Protein 1TK7 (pdb70)

InterPro domains:
  IPR000008 C2 domain [PF00168] (50-138)
  IPR000008 C2 domain [PS50004] (30-146)
  IPR000008 C2 domain [SM00239] (50-144)
  IPR000569 HECT domain [PF00632] (645-946)
  IPR000569 HECT domain [PS50237] (615-949)
  IPR000569 HECT domain [SM00119] (613-949)
  IPR000569 HECT domain [cd00078] (594-946)
  IPR001202 WW domain [PF00397] (365-394)
  IPR001202 WW domain [PF00397] (397-426)
  IPR001202 WW domain [PF00397] (479-508)
  IPR001202 WW domain [PF00397] (523-552)
  IPR001202 WW domain [PS01159] (401-426)
  IPR001202 WW domain [PS01159] (483-508)
  IPR001202 WW domain [PS01159] (527-552)
  IPR001202 WW domain [PS50020] (363-396)
  IPR001202 WW domain [PS50020] (395-428)
  IPR001202 WW domain [PS50020] (477-510)
  IPR001202 WW domain [PS50020] (521-554)
  IPR001202 WW domain [SM00456] (364-396)
  IPR001202 WW domain [SM00456] (397-428)

Sequence (88 aa):
GSPEFHMDALGPLPDGWEKKIQSDNRVYFVNHKNRTTQWEDPRTQGQEVSLINEGPLPPGWEIRYTAAGERFFVDHNTRRTTFEDPRPGSPEFHMDALGPLPDGWEKKIQSDNRVYFVNHKNRTTQWEDPRTQGQEVSLINEGPLPPGWEIRYTAAGERFFVDHNTRRTTFEDPRPGSPEFHMDALGPLPDGWEKKIQSDNRVYFVNHKNRTTQWEDPRTQGQEVSLINEGPLPPGWEIRYTAAGERFFVDHNTRRTTFEDPRPGSPEFHMDALGPLPDGWEKKIQSDNRVYFVNHKNRTTQWEDPRTQGQEVSLINEGPLPPGWEIRYTAAGERFFVDHNTRRTTFEDPRPGSPEFHMDALGPLPDGWEKKIQSDNRVYFVNHKNRTTQWEDPRTQGQEVSLINEGPLPPGWEIRYTAAGERFFVDHNTRRTTFEDPRPGSPEFHMDALGPLPDGWEKKIQSDNRVYFVNHKNRTTQWEDPRTQGQEVSLINEGPLPPGWEIRYTAAGERFFVDHNTRRTTFEDPRPGSPEFHMDALGPLPDGWEKKIQSDNRVYFVNHKNRTTQWEDPRTQGQEVSLINEGPLPPGWEIRYTAAGERFFVDHNTRRTTFEDPRP

Foldseek 3Di:
DDPPPDVVVCFLALPAWHWPADPVQKTWIFGVPVTDIGIHFLCPDRPQPQQVVVRNDGSQWGFDADPVGQGWTAHDPVGDIGSDDRND

CATH classification: 2.20.70.10 (+1 more: 2.20.70.10)

Radius of gyration: 13.7 Å; Cα contacts (8 Å, |Δi|>4): 142; chains: 1; bounding box: 46×33×27 Å

Secondary structure (DSSP, 8-state):
---SS-SSTTSSSSSS--EEEETTTEEEEEETTTTEEEEES---TTT--HHHHS-SS-SS-EEEEETTTEEEEEETTTTEEESSSS--

Solvent-accessible surface area: 6932 Å² total; per-residue (Å²): 131,96,90,170,148,129,143,100,50,138,28,64,94,87,101,3,68,80,86,132,112,64,132,81,52,78,7,96,9,68,16,116,129,118,208,43,85,18,154,18,16,10,14,32,116,72,130,70,86,72,54,56,114,149,6,58,94,43,13,1,25,27,81,72,154,48,120,107,33,78,141,49,20,22,0,52,95,84,169,102,74,30,130,98,91,46,76,163

GO terms:
  GO:0061630 ubiquitin protein ligase activity (F, IDA)
  GO:0005737 cytoplasm (C, IDA)
  GO:0005938 cell cortex (C, IDA)
  GO:0019915 lipid storage (P, IDA)
  GO:0035331 negative regulation of hippo signaling (P, IGI)
  GO:0045463 R8 cell development (P, IGI)
  GO:0045746 negative regulation of Notch signaling pathway (P, IGI)
  GO:0045879 negative regulation of smoothened signaling pathway (P, IGI)
  GO:0016348 imaginal disc-derived leg joint morphogenesis (P, IGI)
  GO:0006622 protein targeting to lysosome (P, IGI)
  GO:0008586 imaginal disc-derived wing vein morphogenesis (P, IGI)
  GO:0008587 imaginal disc-derived wing margin morphogenesis (P, IGI)
  GO:0045746 negative regulation of Notch signaling pathway (P, IMP)
  GO:0045807 positive regulation of endocytosis (P, IMP)
  GO:0031623 receptor internalization (P, IMP)
  GO:0032880 regulation of protein localization (P, IMP)
  GO:0008586 imaginal disc-derived wing vein morphogenesis (P, IMP)
  GO:0005112 Notch binding (F, IPI)
  GO:0005515 protein binding (F, IPI)
  GO:0035209 pupal development (P, IMP)

Structure (mmCIF, N/CA/C/O backbone):
data_1TK7
#
_entry.id   1TK7
#
loop_
_atom_site.group_PDB
_atom_site.id
_atom_site.type_symbol
_atom_site.label_atom_id
_atom_site.label_alt_id
_atom_site.label_comp_id
_atom_site.label_asym_id
_atom_site.label_entity_id
_atom_site.label_seq_id
_atom_site.pdbx_PDB_ins_code
_atom_site.Cartn_x
_atom_site.Cartn_y
_atom_site.Cartn_z
_atom_site.occupancy
_atom_site.B_iso_or_equiv
_atom_site.auth_seq_id
_atom_site.auth_comp_id
_atom_site.auth_asym_id
_atom_site.auth_atom_id
_atom_site.pdbx_PDB_model_num
ATOM 1 N N . GLY A 1 1 ? -31.511 1.436 2.687 1.00 10.36 1 GLY A N 1
ATOM 2 C CA . GLY A 1 1 ? -31.174 2.427 1.634 1.00 10.03 1 GLY A CA 1
ATOM 3 C C . GLY A 1 1 ? -29.728 2.872 1.703 1.00 9.39 1 GLY A C 1
ATOM 4 O O . GLY A 1 1 ? -29.442 4.065 1.809 1.00 8.81 1 GLY A O 1
ATOM 10 N N . SER A 1 2 ? -28.812 1.917 1.649 1.00 9.69 2 SER A N 1
ATOM 11 C CA . SER A 1 2 ? -27.390 2.218 1.700 1.00 9.38 2 SER A CA 1
ATOM 12 C C . SER A 1 2 ? -26.915 2.856 0.398 1.00 8.44 2 SER A C 1
ATOM 13 O O . SER A 1 2 ? -27.239 2.382 -0.694 1.00 8.11 2 SER A O 1
ATOM 21 N N . PRO A 1 3 ? -26.163 3.959 0.493 1.00 8.25 3 PRO A N 1
ATOM 22 C CA . PRO A 1 3 ? -25.626 4.651 -0.678 1.00 7.62 3 PRO A CA 1
ATOM 23 C C . PRO A 1 3 ? -24.583 3.806 -1.400 1.00 7.59 3 PRO A C 1
ATOM 24 O O . PRO A 1 3 ? -23.803 3.092 -0.766 1.00 8.07 3 PRO A O 1
ATOM 35 N N . GLU A 1 4 ? -24.549 3.907 -2.722 1.00 7.31 4 GLU A N 1
ATOM 36 C CA . GLU A 1 4 ? -23.579 3.167 -3.528 1.00 7.54 4 GLU A CA 1
ATOM 37 C C . GLU A 1 4 ? -22.221 3.870 -3.527 1.00 6.99 4 GLU A C 1
ATOM 38 O O . GLU A 1 4 ? -21.557 3.977 -4.560 1.00 7.33 4 GLU A O 1
ATOM 50 N N . PHE A 1 5 ? -21.838 4.371 -2.362 1.00 6.44 5 PHE A N 1
ATOM 51 C CA . PHE A 1 5 ? -20.611 5.126 -2.201 1.00 6.21 5 PHE A CA 1
ATOM 52 C C . PHE A 1 5 ? -20.245 5.130 -0.724 1.00 5.97 5 PHE A C 1
ATOM 53 O O . PHE A 1 5 ? -21.099 4.846 0.117 1.00 6.56 5 PHE A O 1
ATOM 70 N N . HIS A 1 6 ? -18.982 5.410 -0.418 1.00 5.38 6 HIS A N 1
ATOM 71 C CA . HIS A 1 6 ? -18.487 5.409 0.962 1.00 5.43 6 HIS A CA 1
ATOM 72 C C . HIS A 1 6 ? -18.567 4.009 1.572 1.00 5.20 6 HIS A C 1
ATOM 73 O O . HIS A 1 6 ? -18.768 3.859 2.778 1.00 5.52 6 HIS A O 1
ATOM 88 N N . MET A 1 7 ? -18.405 2.983 0.745 1.00 5.08 7 MET A N 1
ATOM 89 C CA . MET A 1 7 ? -18.453 1.606 1.227 1.00 5.29 7 MET A CA 1
ATOM 90 C C . MET A 1 7 ? -17.235 1.306 2.088 1.00 5.70 7 MET A C 1
ATOM 91 O O . MET A 1 7 ? -17.359 0.880 3.234 1.00 6.20 7 MET A O 1
ATOM 105 N N . ASP A 1 8 ? -16.068 1.634 1.558 1.00 5.75 8 ASP A N 1
ATOM 106 C CA . ASP A 1 8 ? -14.816 1.474 2.278 1.00 6.31 8 ASP A CA 1
ATOM 107 C C . ASP A 1 8 ? -14.029 2.770 2.170 1.00 6.24 8 ASP A C 1
ATOM 108 O O . ASP A 1 8 ? -12.872 2.785 1.757 1.00 6.15 8 ASP A O 1
ATOM 117 N N . ALA A 1 9 ? -14.692 3.863 2.516 1.00 6.61 9 ALA A N 1
ATOM 118 C CA . ALA A 1 9 ? -14.106 5.192 2.409 1.00 6.95 9 ALA A CA 1
ATOM 119 C C . ALA A 1 9 ? -13.161 5.490 3.573 1.00 6.64 9 ALA A C 1
ATOM 120 O O . ALA A 1 9 ? -12.915 6.652 3.904 1.00 6.67 9 ALA A O 1
ATOM 127 N N . LEU A 1 10 ? -12.558 4.446 4.121 1.00 6.61 10 LEU A N 1
ATOM 128 C CA . LEU A 1 10 ? -11.555 4.610 5.159 1.00 6.58 10 LEU A CA 1
ATOM 129 C C . LEU A 1 10 ? -10.182 4.735 4.520 1.00 5.67 10 LEU A C 1
ATOM 130 O O . LEU A 1 10 ? -9.338 5.509 4.973 1.00 5.62 10 LEU A O 1
ATOM 146 N N . GLY A 1 11 ? -9.978 3.959 3.462 1.00 5.24 11 GLY A N 1
ATOM 147 C CA . GLY A 1 11 ? -8.714 3.967 2.747 1.00 4.77 11 GLY A CA 1
ATOM 148 C C . GLY A 1 11 ? -8.450 5.273 2.017 1.00 3.85 11 GLY A C 1
ATOM 149 O O . GLY A 1 11 ? -7.421 5.904 2.244 1.00 3.86 11 GLY A O 1
ATOM 153 N N . PRO A 1 12 ? -9.328 5.686 1.087 1.00 3.39 12 PRO A N 1
ATOM 154 C CA . PRO A 1 12 ? -9.125 6.918 0.323 1.00 2.84 12 PRO A CA 1
ATOM 155 C C . PRO A 1 12 ? -9.250 8.170 1.188 1.00 2.69 12 PRO A C 1
ATOM 156 O O . PRO A 1 12 ? -10.318 8.455 1.736 1.00 3.02 12 PRO A O 1
ATOM 167 N N . LEU A 1 13 ? -8.151 8.915 1.284 1.00 2.77 13 LEU A N 1
ATOM 168 C CA . LEU A 1 13 ? -8.112 10.168 2.042 1.00 3.25 13 LEU A CA 1
ATOM 169 C C . LEU A 1 13 ? -8.426 9.961 3.526 1.00 3.14 13 LEU A C 1
ATOM 170 O O . LEU A 1 13 ? -9.434 10.460 4.030 1.00 3.39 13 LEU A O 1
ATOM 186 N N . PRO A 1 14 ? -7.569 9.219 4.252 1.00 2.96 14 PRO A N 1
ATOM 187 C CA . PRO A 1 14 ? -7.747 8.974 5.684 1.00 3.12 14 PRO A CA 1
ATOM 188 C C . PRO A 1 14 ? -7.423 10.211 6.518 1.00 3.16 14 PRO A C 1
ATOM 189 O O . PRO A 1 14 ? -8.082 10.492 7.521 1.00 3.95 14 PRO A O 1
ATOM 200 N N . ASP A 1 15 ? -6.381 10.926 6.110 1.00 2.58 15 ASP A N 1
ATOM 201 C CA . ASP A 1 15 ? -5.931 12.112 6.835 1.00 2.76 15 ASP A CA 1
ATOM 202 C C . ASP A 1 15 ? -5.143 13.052 5.930 1.00 2.80 15 ASP A C 1
ATOM 203 O O . ASP A 1 15 ? -5.321 14.270 5.984 1.00 3.20 15 ASP A O 1
ATOM 212 N N . GLY A 1 16 ? -4.292 12.495 5.078 1.00 2.64 16 GLY A N 1
ATOM 213 C CA . GLY A 1 16 ? -3.535 13.309 4.152 1.00 2.83 16 GLY A CA 1
ATOM 214 C C . GLY A 1 16 ? -3.393 12.611 2.822 1.00 2.74 16 GLY A C 1
ATOM 215 O O . GLY A 1 16 ? -3.416 13.251 1.772 1.00 2.98 16 GLY A O 1
ATOM 219 N N . TRP A 1 17 ? -3.108 11.317 2.889 1.00 2.43 17 TRP A N 1
ATOM 220 C CA . TRP A 1 17 ? -2.856 10.534 1.687 1.00 2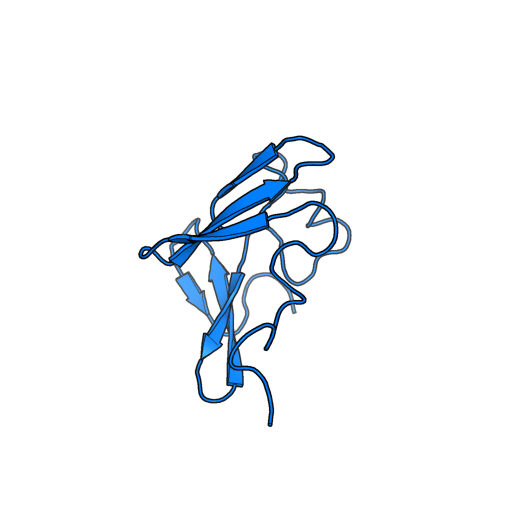.32 17 TRP A CA 1
ATOM 221 C C . TRP A 1 17 ? -4.111 10.410 0.840 1.00 2.41 17 TRP A C 1
ATOM 222 O O . TRP A 1 17 ? -5.220 10.287 1.352 1.00 2.63 17 TRP A O 1
ATOM 243 N N . GLU A 1 18 ? -3.892 10.335 -0.452 1.00 2.32 18 GLU A N 1
ATOM 244 C CA . GLU A 1 18 ? -4.951 10.093 -1.416 1.00 2.54 18 GLU A CA 1
ATOM 245 C C . GLU A 1 18 ? -4.502 9.003 -2.375 1.00 2.34 18 GLU A C 1
ATOM 246 O O . GLU A 1 18 ? -3.458 9.128 -3.010 1.00 2.07 18 GLU A O 1
ATOM 258 N N . LYS A 1 19 ? -5.239 7.907 -2.412 1.00 2.59 19 LYS A N 1
ATOM 259 C CA . LYS A 1 19 ? -4.835 6.771 -3.222 1.00 2.56 19 LYS A CA 1
ATOM 260 C C . LYS A 1 19 ? -5.757 6.563 -4.425 1.00 3.09 19 LYS A C 1
ATOM 261 O O . LYS A 1 19 ? -6.980 6.477 -4.289 1.00 3.59 19 LYS A O 1
ATOM 280 N N . LYS A 1 20 ? -5.149 6.498 -5.605 1.00 3.04 20 LYS A N 1
ATOM 281 C CA . LYS A 1 20 ? -5.873 6.260 -6.848 1.00 3.61 20 LYS A CA 1
ATOM 282 C C . LYS A 1 20 ? -5.234 5.094 -7.604 1.00 3.64 20 LYS A C 1
ATOM 283 O O . LYS A 1 20 ? -4.030 5.106 -7.862 1.00 3.30 20 LYS A O 1
ATOM 302 N N . ILE A 1 21 ? -6.013 4.057 -7.876 1.00 4.13 21 ILE A N 1
ATOM 303 C CA . ILE A 1 21 ? -5.487 2.845 -8.501 1.00 4.31 21 ILE A CA 1
ATOM 304 C C . ILE A 1 21 ? -5.371 2.984 -10.024 1.00 4.63 21 ILE A C 1
ATOM 305 O O . ILE A 1 21 ? -6.300 3.433 -10.696 1.00 5.09 21 ILE A O 1
ATOM 321 N N . GLN A 1 22 ? -4.256 2.504 -10.562 1.00 4.51 22 GLN A N 1
ATOM 322 C CA . GLN A 1 22 ? -4.052 2.429 -11.998 1.00 4.91 22 GLN A CA 1
ATOM 323 C C . GLN A 1 22 ? -4.295 1.002 -12.468 1.00 5.34 22 GLN A C 1
ATOM 324 O O . GLN A 1 22 ? -4.132 0.070 -11.686 1.00 5.26 22 GLN A O 1
ATOM 338 N N . SER A 1 23 ? -4.701 0.845 -13.726 1.00 5.91 23 SER A N 1
ATOM 339 C CA . SER A 1 23 ? -5.060 -0.462 -14.298 1.00 6.43 23 SER A CA 1
ATOM 340 C C . SER A 1 23 ? -3.948 -1.514 -14.170 1.00 6.31 23 SER A C 1
ATOM 341 O O . SER A 1 23 ? -4.213 -2.715 -14.245 1.00 6.66 23 SER A O 1
ATOM 349 N N . ASP A 1 24 ? -2.726 -1.076 -13.909 1.00 5.90 24 ASP A N 1
ATOM 350 C CA . ASP A 1 24 ? -1.616 -2.002 -13.688 1.00 5.89 24 ASP A CA 1
ATOM 351 C C . ASP A 1 24 ? -1.710 -2.629 -12.295 1.00 5.75 24 ASP A C 1
ATOM 352 O O . ASP A 1 24 ? -0.999 -3.580 -11.979 1.00 6.08 24 ASP A O 1
ATOM 361 N N . ASN A 1 25 ? -2.538 -1.997 -11.459 1.00 5.39 25 ASN A N 1
ATOM 362 C CA . ASN A 1 25 ? -2.729 -2.344 -10.045 1.00 5.27 25 ASN A CA 1
ATOM 363 C C . ASN A 1 25 ? -1.700 -1.589 -9.220 1.00 4.75 25 ASN A C 1
ATOM 364 O O . ASN A 1 25 ? -1.337 -1.976 -8.110 1.00 4.75 25 ASN A O 1
ATOM 375 N N . ARG A 1 26 ? -1.291 -0.455 -9.760 1.00 4.42 26 ARG A N 1
ATOM 376 C CA . ARG A 1 26 ? -0.376 0.442 -9.076 1.00 3.96 26 ARG A CA 1
ATOM 377 C C . ARG A 1 26 ? -1.157 1.597 -8.481 1.00 3.59 26 ARG A C 1
ATOM 378 O O . ARG A 1 26 ? -1.788 2.353 -9.221 1.00 3.63 26 ARG A O 1
ATOM 399 N N . VAL A 1 27 ? -1.169 1.732 -7.164 1.00 3.34 27 VAL A N 1
ATOM 400 C CA . VAL A 1 27 ? -1.898 2.830 -6.580 1.00 3.01 27 VAL A CA 1
ATOM 401 C C . VAL A 1 27 ? -1.003 4.048 -6.497 1.00 2.57 27 VAL A C 1
ATOM 402 O O . VAL A 1 27 ? 0.103 3.967 -5.980 1.00 2.50 27 VAL A O 1
ATOM 415 N N . TYR A 1 28 ? -1.477 5.181 -6.981 1.00 2.50 28 TYR A N 1
ATOM 416 C CA . TYR A 1 28 ? -0.735 6.407 -6.787 1.00 2.22 28 TYR A CA 1
ATOM 417 C C . TYR A 1 28 ? -1.180 7.013 -5.474 1.00 1.94 28 TYR A C 1
ATOM 418 O O . TYR A 1 28 ? -2.335 6.851 -5.075 1.00 2.06 28 TYR A O 1
ATOM 436 N N . PHE A 1 29 ? -0.294 7.732 -4.822 1.00 1.79 29 PHE A N 1
ATOM 437 C CA . PHE A 1 29 ? -0.645 8.386 -3.581 1.00 1.73 29 PHE A CA 1
ATOM 438 C C . PHE A 1 29 ? -0.246 9.826 -3.630 1.00 1.86 29 PHE A C 1
ATOM 439 O O . PHE A 1 29 ? 0.847 10.164 -4.074 1.00 2.06 29 PHE A O 1
ATOM 456 N N . VAL A 1 30 ? -1.078 10.640 -3.055 1.00 1.99 30 VAL A N 1
ATOM 457 C CA . VAL A 1 30 ? -0.789 12.034 -2.893 1.00 2.34 30 VAL A CA 1
ATOM 458 C C . VAL A 1 30 ? -1.128 12.440 -1.470 1.00 2.41 30 VAL A C 1
ATOM 459 O O . VAL A 1 30 ? -2.294 12.642 -1.140 1.00 2.51 30 VAL A O 1
ATOM 472 N N . ASN A 1 31 ? -0.116 12.686 -0.668 1.00 2.50 31 ASN A N 1
ATOM 473 C CA . ASN A 1 31 ? -0.357 13.270 0.640 1.00 2.69 31 ASN A CA 1
ATOM 474 C C . ASN A 1 31 ? -0.295 14.778 0.499 1.00 3.18 31 ASN A C 1
ATOM 475 O O . ASN A 1 31 ? 0.639 15.301 -0.106 1.00 3.52 31 ASN A O 1
ATOM 486 N N . HIS A 1 32 ? -1.339 15.466 0.932 1.00 3.31 32 HIS A N 1
ATOM 487 C CA . HIS A 1 32 ? -1.429 16.903 0.697 1.00 3.83 32 HIS A CA 1
ATOM 488 C C . HIS A 1 32 ? -0.890 17.707 1.874 1.00 4.20 32 HIS A C 1
ATOM 489 O O . HIS A 1 32 ? -0.563 18.886 1.731 1.00 4.69 32 HIS A O 1
ATOM 504 N N . LYS A 1 33 ? -0.781 17.067 3.030 1.00 4.07 33 LYS A N 1
ATOM 505 C CA . LYS A 1 33 ? -0.250 17.728 4.214 1.00 4.49 33 LYS A CA 1
ATOM 506 C C . LYS A 1 33 ? 1.240 17.984 4.028 1.00 4.79 33 LYS A C 1
ATOM 507 O O . LYS A 1 33 ? 1.746 19.063 4.338 1.00 5.24 33 LYS A O 1
ATOM 526 N N . ASN A 1 34 ? 1.947 16.955 3.587 1.00 4.61 34 ASN A N 1
ATOM 527 C CA . ASN A 1 34 ? 3.399 17.032 3.465 1.00 4.97 34 ASN A CA 1
ATOM 528 C C . ASN A 1 34 ? 3.791 17.179 2.003 1.00 4.94 34 ASN A C 1
ATOM 529 O O . ASN A 1 34 ? 4.963 17.381 1.687 1.00 5.32 34 ASN A O 1
ATOM 540 N N . ARG A 1 35 ? 2.794 17.065 1.129 1.00 4.55 35 ARG A N 1
ATOM 541 C CA . ARG A 1 35 ? 2.978 17.193 -0.320 1.00 4.59 35 ARG A CA 1
ATOM 542 C C . ARG A 1 35 ? 3.964 16.154 -0.844 1.00 4.46 35 ARG A C 1
ATOM 543 O O . ARG A 1 35 ? 5.168 16.399 -0.925 1.00 4.88 35 ARG A O 1
ATOM 564 N N . THR A 1 36 ? 3.453 14.988 -1.192 1.00 3.91 36 THR A N 1
ATOM 565 C CA . THR A 1 36 ? 4.299 13.909 -1.673 1.00 3.75 36 THR A CA 1
ATOM 566 C C . THR A 1 36 ? 3.492 12.905 -2.494 1.00 3.20 36 THR A C 1
ATOM 567 O O . THR A 1 36 ? 2.350 12.579 -2.150 1.00 2.85 36 THR A O 1
ATOM 578 N N . THR A 1 37 ? 4.105 12.397 -3.557 1.00 3.20 37 THR A N 1
ATOM 579 C CA . THR A 1 37 ? 3.490 11.373 -4.380 1.00 2.81 37 THR A CA 1
ATOM 580 C C . THR A 1 37 ? 4.268 10.068 -4.234 1.00 2.67 37 THR A C 1
ATOM 581 O O . THR A 1 37 ? 5.479 10.091 -4.008 1.00 2.94 37 THR A O 1
ATOM 592 N N . GLN A 1 38 ? 3.571 8.941 -4.299 1.00 2.38 38 GLN A N 1
ATOM 593 C CA . GLN A 1 38 ? 4.201 7.632 -4.082 1.00 2.46 38 GLN A CA 1
ATOM 594 C C . GLN A 1 38 ? 3.531 6.531 -4.906 1.00 2.29 38 GLN A C 1
ATOM 595 O O . GLN A 1 38 ? 2.311 6.509 -5.043 1.00 2.10 38 GLN A O 1
ATOM 609 N N . TRP A 1 39 ? 4.348 5.713 -5.563 1.00 2.49 39 TRP A N 1
ATOM 610 C CA . TRP A 1 39 ? 3.846 4.660 -6.446 1.00 2.56 39 TRP A CA 1
ATOM 611 C C . TRP A 1 39 ? 3.598 3.336 -5.706 1.00 2.79 39 TRP A C 1
ATOM 612 O O . TRP A 1 39 ? 4.352 2.962 -4.806 1.00 3.11 39 TRP A O 1
ATOM 633 N N . GLU A 1 40 ? 2.516 2.659 -6.107 1.00 2.82 40 GLU A N 1
ATOM 634 C CA . GLU A 1 40 ? 2.085 1.360 -5.549 1.00 3.21 40 GLU A CA 1
ATOM 635 C C . GLU A 1 40 ? 1.520 1.478 -4.135 1.00 3.15 40 GLU A C 1
ATOM 636 O O . GLU A 1 40 ? 0.357 1.123 -3.908 1.00 3.33 40 GLU A O 1
ATOM 648 N N . ASP A 1 41 ? 2.358 2.029 -3.243 1.00 3.06 41 ASP A N 1
ATOM 649 C CA . ASP A 1 41 ? 2.111 2.231 -1.816 1.00 3.14 41 ASP A CA 1
ATOM 650 C C . ASP A 1 41 ? 3.285 3.070 -1.276 1.00 3.37 41 ASP A C 1
ATOM 651 O O . ASP A 1 41 ? 4.387 2.995 -1.828 1.00 3.87 41 ASP A O 1
ATOM 660 N N . PRO A 1 42 ? 3.061 3.984 -0.309 1.00 3.19 42 PRO A N 1
ATOM 661 C CA . PRO A 1 42 ? 4.088 4.938 0.135 1.00 3.65 42 PRO A CA 1
ATOM 662 C C . PRO A 1 42 ? 5.193 4.309 0.976 1.00 4.41 42 PRO A C 1
ATOM 663 O O . PRO A 1 42 ? 5.294 4.573 2.173 1.00 4.52 42 PRO A O 1
ATOM 674 N N . ARG A 1 43 ? 6.051 3.519 0.344 1.00 5.16 43 ARG A N 1
ATOM 675 C CA . ARG A 1 43 ? 7.170 2.886 1.042 1.00 6.12 43 ARG A CA 1
ATOM 676 C C . ARG A 1 43 ? 8.292 3.872 1.355 1.00 7.19 43 ARG A C 1
ATOM 677 O O . ARG A 1 43 ? 9.461 3.555 1.171 1.00 7.79 43 ARG A O 1
ATOM 698 N N . THR A 1 44 ? 7.932 5.025 1.909 1.00 7.61 44 THR A N 1
ATOM 699 C CA . THR A 1 44 ? 8.905 6.027 2.331 1.00 8.76 44 THR A CA 1
ATOM 700 C C . THR A 1 44 ? 9.912 6.314 1.219 1.00 9.16 44 THR A C 1
ATOM 701 O O . THR A 1 44 ? 11.123 6.330 1.455 1.00 9.88 44 THR A O 1
ATOM 712 N N . GLN A 1 45 ? 9.394 6.380 -0.008 1.00 8.89 45 GLN A N 1
ATOM 713 C CA . GLN A 1 45 ? 10.208 6.550 -1.219 1.00 9.51 45 GLN A CA 1
ATOM 714 C C . GLN A 1 45 ? 11.407 5.595 -1.244 1.00 10.35 45 GLN A C 1
ATOM 715 O O . GLN A 1 45 ? 11.241 4.377 -1.138 1.00 10.65 45 GLN A O 1
ATOM 729 N N . GLY A 1 46 ? 12.600 6.139 -1.413 1.00 10.89 46 GLY A N 1
ATOM 730 C CA . GLY A 1 46 ? 13.798 5.320 -1.457 1.00 11.86 46 GLY A CA 1
ATOM 731 C C . GLY A 1 46 ? 14.165 4.748 -0.097 1.00 12.21 46 GLY A C 1
ATOM 732 O O . GLY A 1 46 ? 14.659 3.621 -0.003 1.00 12.49 46 GLY A O 1
ATOM 736 N N . GLN A 1 47 ? 14.001 5.569 0.937 1.00 12.35 47 GLN A N 1
ATOM 737 C CA . GLN A 1 47 ? 14.375 5.204 2.306 1.00 12.83 47 GLN A CA 1
ATOM 738 C C . GLN A 1 47 ? 13.695 3.909 2.746 1.00 12.01 47 GLN A C 1
ATOM 739 O O . GLN A 1 47 ? 14.357 2.982 3.212 1.00 12.41 47 GLN A O 1
ATOM 753 N N . GLU A 1 48 ? 12.388 3.835 2.495 1.00 10.93 48 GLU A N 1
ATOM 754 C CA . GLU A 1 48 ? 11.596 2.638 2.793 1.00 10.07 48 GLU A CA 1
ATOM 755 C C . GLU A 1 48 ? 11.743 2.257 4.272 1.00 10.10 48 GLU A C 1
ATOM 756 O O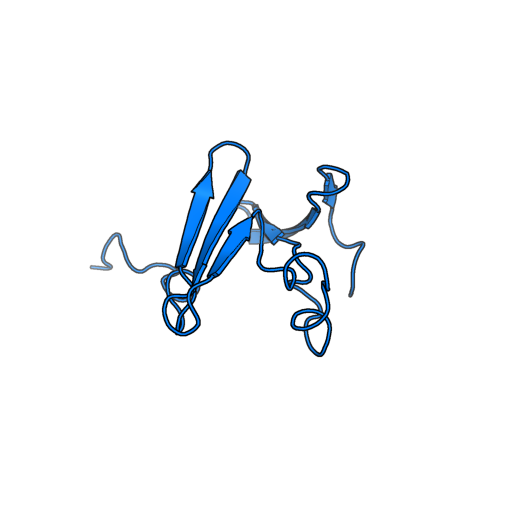 . GLU A 1 48 ? 12.465 1.316 4.609 1.00 10.63 48 GLU A O 1
ATOM 768 N N . VAL A 1 49 ? 11.274 3.157 5.138 1.00 9.70 49 VAL A N 1
ATOM 769 C CA . VAL A 1 49 ? 11.578 3.084 6.577 1.00 9.89 49 VAL A CA 1
ATOM 770 C C . VAL A 1 49 ? 10.412 3.546 7.445 1.00 10.12 49 VAL A C 1
ATOM 771 O O . VAL A 1 49 ? 10.118 2.934 8.471 1.00 10.23 49 VAL A O 1
ATOM 784 N N . SER A 1 50 ? 9.772 4.638 7.063 1.00 10.37 50 SER A N 1
ATOM 785 C CA . SER A 1 50 ? 8.695 5.198 7.864 1.00 10.75 50 SER A CA 1
ATOM 786 C C . SER A 1 50 ? 7.568 4.178 8.026 1.00 10.44 50 SER A C 1
ATOM 787 O O . SER A 1 50 ? 7.142 3.876 9.143 1.00 10.99 50 SER A O 1
ATOM 795 N N . LEU A 1 51 ? 7.175 3.557 6.921 1.00 9.73 51 LEU A N 1
ATOM 796 C CA . LEU A 1 51 ? 6.150 2.516 6.966 1.00 9.59 51 LEU A CA 1
ATOM 797 C C . LEU A 1 51 ? 6.770 1.153 7.261 1.00 9.70 51 LEU A C 1
ATOM 798 O O . LEU A 1 51 ? 6.114 0.118 7.159 1.00 10.11 51 LEU A O 1
ATOM 814 N N . ILE A 1 52 ? 8.002 1.180 7.744 1.00 9.54 52 ILE A N 1
ATOM 815 C CA . ILE A 1 52 ? 8.701 -0.028 8.172 1.00 9.80 52 ILE A CA 1
ATOM 816 C C . ILE A 1 52 ? 8.845 -0.016 9.695 1.00 10.32 52 ILE A C 1
ATOM 817 O O . ILE A 1 52 ? 9.100 -1.042 10.324 1.00 10.51 52 ILE A O 1
ATOM 833 N N . ASN A 1 53 ? 8.706 1.184 10.260 1.00 10.71 53 ASN A N 1
ATOM 834 C CA . ASN A 1 53 ? 8.936 1.430 11.681 1.00 11.36 53 ASN A CA 1
ATOM 835 C C . ASN A 1 53 ? 7.871 0.786 12.555 1.00 11.53 53 ASN A C 1
ATOM 836 O O . ASN A 1 53 ? 8.177 0.258 13.627 1.00 12.14 53 ASN A O 1
ATOM 847 N N . GLU A 1 54 ? 6.646 0.725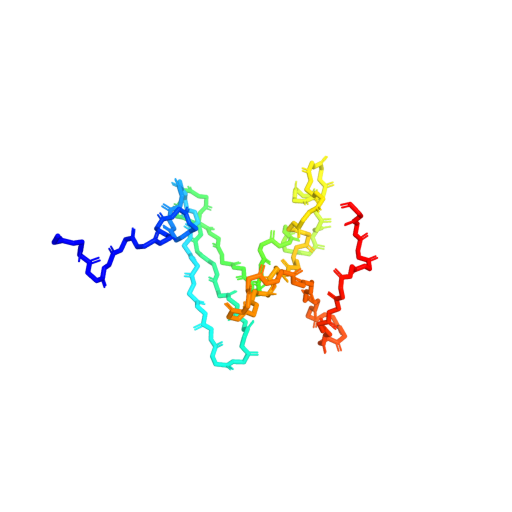 12.054 1.00 11.18 54 GLU A N 1
ATOM 848 C CA . GLU A 1 54 ? 5.570 0.048 12.765 1.00 11.52 54 GLU A CA 1
ATOM 849 C C . GLU A 1 54 ? 4.613 -0.590 11.769 1.00 11.02 54 GLU A C 1
ATOM 850 O O . GLU A 1 54 ? 3.412 -0.665 12.023 1.00 11.53 54 GLU A O 1
ATOM 862 N N . GLY A 1 55 ? 5.108 -0.869 10.570 1.00 10.20 55 GLY A N 1
ATOM 863 C CA . GLY A 1 55 ? 4.217 -1.283 9.504 1.00 9.90 55 GLY A CA 1
ATOM 864 C C . GLY A 1 55 ? 4.398 -2.723 9.076 1.00 8.97 55 GLY A C 1
ATOM 865 O O . GLY A 1 55 ? 5.120 -2.998 8.119 1.00 8.76 55 GLY A O 1
ATOM 869 N N . PRO A 1 56 ? 3.668 -3.661 9.695 1.00 8.63 56 PRO A N 1
ATOM 870 C CA . PRO A 1 56 ? 3.688 -5.061 9.300 1.00 7.98 56 PRO A CA 1
ATOM 871 C C . PRO A 1 56 ? 2.686 -5.353 8.184 1.00 7.00 56 PRO A C 1
ATOM 872 O O . PRO A 1 56 ? 2.114 -6.444 8.116 1.00 6.84 56 PRO A O 1
ATOM 883 N N . LEU A 1 57 ? 2.462 -4.357 7.334 1.00 6.69 57 LEU A N 1
ATOM 884 C CA . LEU A 1 57 ? 1.489 -4.456 6.250 1.00 6.07 57 LEU A CA 1
ATOM 885 C C . LEU A 1 57 ? 1.876 -3.579 5.050 1.00 5.15 57 LEU A C 1
ATOM 886 O O . LEU A 1 57 ? 1.775 -4.036 3.911 1.00 5.20 57 LEU A O 1
ATOM 902 N N . PRO A 1 58 ? 2.163 -2.267 5.248 1.00 4.61 58 PRO A N 1
ATOM 903 C CA . PRO A 1 58 ? 2.382 -1.333 4.147 1.00 3.93 58 PRO A CA 1
ATOM 904 C C . PRO A 1 58 ? 3.842 -0.861 3.949 1.00 3.54 58 PRO A C 1
ATOM 905 O O . PRO A 1 58 ? 4.083 0.336 3.827 1.00 3.40 58 PRO A O 1
ATOM 916 N N . PRO A 1 59 ? 4.822 -1.773 3.770 1.00 3.96 59 PRO A N 1
ATOM 917 C CA . PRO A 1 59 ? 6.198 -1.406 3.422 1.00 4.23 59 PRO A CA 1
ATOM 918 C C . PRO A 1 59 ? 6.325 -1.165 1.919 1.00 3.65 59 PRO A C 1
ATOM 919 O O . PRO A 1 59 ? 7.184 -1.748 1.253 1.00 4.15 59 PRO A O 1
ATOM 930 N N . GLY A 1 60 ? 5.377 -0.411 1.374 1.00 3.16 60 GLY A N 1
ATOM 931 C CA . GLY A 1 60 ? 5.292 -0.243 -0.061 1.00 3.32 60 GLY A CA 1
ATOM 932 C C . GLY A 1 60 ? 4.770 -1.491 -0.728 1.00 3.18 60 GLY A C 1
ATOM 933 O O . GLY A 1 60 ? 4.984 -1.712 -1.923 1.00 4.03 60 GLY A O 1
ATOM 937 N N . TRP A 1 61 ? 4.044 -2.274 0.045 1.00 2.47 61 TRP A N 1
ATOM 938 C CA . TRP A 1 61 ? 3.369 -3.458 -0.451 1.00 2.71 61 TRP A CA 1
ATOM 939 C C . TRP A 1 61 ? 1.884 -3.194 -0.429 1.00 3.28 61 TRP A C 1
ATOM 940 O O . TRP A 1 61 ? 1.428 -2.283 0.258 1.00 3.41 61 TRP A O 1
ATOM 961 N N . GLU A 1 62 ? 1.120 -4.006 -1.113 1.00 4.13 62 GLU A N 1
ATOM 962 C CA . GLU A 1 62 ? -0.313 -3.824 -1.107 1.00 5.13 62 GLU A CA 1
ATOM 963 C C . GLU A 1 62 ? -1.026 -5.101 -0.708 1.00 5.51 62 GLU A C 1
ATOM 964 O O . GLU A 1 62 ? -0.791 -6.160 -1.284 1.00 5.47 62 GLU A O 1
ATOM 976 N N . ILE A 1 63 ? -2.048 -4.937 0.113 1.00 6.21 63 ILE A N 1
ATOM 977 C CA . ILE A 1 63 ? -2.985 -6.012 0.336 1.00 6.86 63 ILE A CA 1
ATOM 978 C C . ILE A 1 63 ? -3.921 -6.079 -0.861 1.00 8.06 63 ILE A C 1
ATOM 979 O O . ILE A 1 63 ? -4.625 -5.113 -1.167 1.00 8.83 63 ILE A O 1
ATOM 995 N N . ARG A 1 64 ? -3.982 -7.226 -1.497 1.00 8.35 64 ARG A N 1
ATOM 996 C CA . ARG A 1 64 ? -4.903 -7.404 -2.595 1.00 9.58 64 ARG A CA 1
ATOM 997 C C . ARG A 1 64 ? -6.028 -8.300 -2.119 1.00 10.31 64 ARG A C 1
ATOM 998 O O . ARG A 1 64 ? -5.791 -9.438 -1.729 1.00 10.04 64 ARG A O 1
ATOM 1019 N N . TYR A 1 65 ? -7.237 -7.778 -2.109 1.00 11.33 65 TYR A N 1
ATOM 1020 C CA . TYR A 1 65 ? -8.374 -8.536 -1.623 1.00 12.16 65 TYR A CA 1
ATOM 1021 C C . TYR A 1 65 ? -9.151 -9.135 -2.783 1.00 13.00 65 TYR A C 1
ATOM 1022 O O . TYR A 1 65 ? -9.524 -8.438 -3.724 1.00 13.74 65 TYR A O 1
ATOM 1040 N N . THR A 1 66 ? -9.425 -10.420 -2.699 1.00 13.03 66 THR A N 1
ATOM 1041 C CA . THR A 1 66 ? -10.240 -11.089 -3.688 1.00 13.96 66 THR A CA 1
ATOM 1042 C C . THR A 1 66 ? -11.674 -11.135 -3.195 1.00 14.98 66 THR A C 1
ATOM 1043 O O . THR A 1 66 ? -11.902 -11.020 -1.988 1.00 14.85 66 THR A O 1
ATOM 1054 N N . ALA A 1 67 ? -12.619 -11.077 -4.128 1.00 16.10 67 ALA A N 1
ATOM 1055 C CA . ALA A 1 67 ? -14.047 -10.969 -3.810 1.00 17.22 67 ALA A CA 1
ATOM 1056 C C . ALA A 1 67 ? -14.489 -11.888 -2.661 1.00 17.28 67 ALA A C 1
ATOM 1057 O O . ALA A 1 67 ? -15.384 -11.529 -1.895 1.00 18.01 67 ALA A O 1
ATOM 1064 N N . ALA A 1 68 ? -13.855 -13.054 -2.523 1.00 16.59 68 ALA A N 1
ATOM 1065 C CA . ALA A 1 68 ? -14.197 -13.989 -1.449 1.00 16.65 68 ALA A CA 1
ATOM 1066 C C . ALA A 1 68 ? -13.817 -13.418 -0.079 1.00 16.08 68 ALA A C 1
ATOM 1067 O O . ALA A 1 68 ? -14.254 -13.914 0.960 1.00 16.33 68 ALA A O 1
ATOM 1074 N N . GLY A 1 69 ? -13.066 -12.332 -0.098 1.00 15.48 69 GLY A N 1
ATOM 1075 C CA . GLY A 1 69 ? -12.701 -11.636 1.118 1.00 15.06 69 GLY A CA 1
ATOM 1076 C C . GLY A 1 69 ? -11.344 -12.043 1.645 1.00 13.81 69 GLY A C 1
ATOM 1077 O O . GLY A 1 69 ? -11.075 -11.927 2.838 1.00 13.55 69 GLY A O 1
ATOM 1081 N N . GLU A 1 70 ? -10.471 -12.493 0.756 1.00 13.16 70 GLU A N 1
ATOM 1082 C CA . GLU A 1 70 ? -9.121 -12.863 1.153 1.00 12.00 70 GLU A CA 1
ATOM 1083 C C . GLU A 1 70 ? -8.141 -11.760 0.778 1.00 11.18 70 GLU A C 1
ATOM 1084 O O . GLU A 1 70 ? -8.120 -11.305 -0.365 1.00 11.42 70 GLU A O 1
ATOM 1096 N N . ARG A 1 71 ? -7.309 -11.360 1.725 1.00 10.32 71 ARG A N 1
ATOM 1097 C CA . ARG A 1 71 ? -6.282 -10.367 1.459 1.00 9.47 71 ARG A CA 1
ATOM 1098 C C . ARG A 1 71 ? -4.941 -11.052 1.229 1.00 8.45 71 ARG A C 1
ATOM 1099 O O . ARG A 1 71 ? -4.469 -11.813 2.077 1.00 7.94 71 ARG A O 1
ATOM 1120 N N . PHE A 1 72 ? -4.299 -10.720 0.119 1.00 8.37 72 PHE A N 1
ATOM 1121 C CA . PHE A 1 72 ? -2.966 -11.216 -0.181 1.00 7.66 72 PHE A CA 1
ATOM 1122 C C . PHE A 1 72 ? -1.975 -10.060 -0.107 1.00 6.65 72 PHE A C 1
ATOM 1123 O O . PHE A 1 72 ? -2.379 -8.909 0.046 1.00 6.63 72 PHE A O 1
ATOM 1140 N N . PHE A 1 73 ? -0.708 -10.351 -0.347 1.00 6.01 73 PHE A N 1
ATOM 1141 C CA . PHE A 1 73 ? 0.317 -9.326 -0.437 1.00 5.13 73 PHE A CA 1
ATOM 1142 C C . PHE A 1 73 ? 0.718 -9.101 -1.885 1.00 5.65 73 PHE A C 1
ATOM 1143 O O . PHE A 1 73 ? 0.598 -10.001 -2.717 1.00 6.52 73 PHE A O 1
ATOM 1160 N N . VAL A 1 74 ? 1.174 -7.895 -2.175 1.00 5.35 74 VAL A N 1
ATOM 1161 C CA . VAL A 1 74 ? 1.629 -7.530 -3.513 1.00 6.10 74 VAL A CA 1
ATOM 1162 C C . VAL A 1 74 ? 2.883 -6.669 -3.423 1.00 5.48 74 VAL A C 1
ATOM 1163 O O . VAL A 1 74 ? 2.858 -5.585 -2.839 1.00 4.99 74 VAL A O 1
ATOM 1176 N N . ASP A 1 75 ? 3.964 -7.133 -4.034 1.00 5.85 75 ASP A N 1
ATOM 1177 C CA . ASP A 1 75 ? 5.202 -6.364 -4.086 1.00 5.76 75 ASP A CA 1
ATOM 1178 C C . ASP A 1 75 ? 5.479 -5.895 -5.511 1.00 6.84 75 ASP A C 1
ATOM 1179 O O . ASP A 1 75 ? 5.184 -6.608 -6.474 1.00 7.86 75 ASP A O 1
ATOM 1188 N N . HIS A 1 76 ? 5.974 -4.669 -5.655 1.00 6.72 76 HIS A N 1
ATOM 1189 C CA . HIS A 1 76 ? 6.225 -4.130 -6.995 1.00 7.83 76 HIS A CA 1
ATOM 1190 C C . HIS A 1 76 ? 7.650 -4.406 -7.486 1.00 8.41 76 HIS A C 1
ATOM 1191 O O . HIS A 1 76 ? 7.982 -4.118 -8.636 1.00 9.33 76 HIS A O 1
ATOM 1206 N N . ASN A 1 77 ? 8.489 -4.930 -6.609 1.00 8.08 77 ASN A N 1
ATOM 1207 C CA . ASN A 1 77 ? 9.888 -5.198 -6.944 1.00 8.90 77 ASN A CA 1
ATOM 1208 C C . ASN A 1 77 ? 9.986 -6.371 -7.908 1.00 9.93 77 ASN A C 1
ATOM 1209 O O . ASN A 1 77 ? 10.728 -6.340 -8.890 1.00 10.94 77 ASN A O 1
ATOM 1220 N N . THR A 1 78 ? 9.227 -7.404 -7.605 1.00 9.72 78 THR A N 1
ATOM 1221 C CA . THR A 1 78 ? 9.208 -8.607 -8.411 1.00 10.73 78 THR A CA 1
ATOM 1222 C C . THR A 1 78 ? 7.877 -8.734 -9.150 1.00 11.01 78 THR A C 1
ATOM 1223 O O . THR A 1 78 ? 7.683 -9.662 -9.938 1.00 11.95 78 THR A O 1
ATOM 1234 N N . ARG A 1 79 ? 6.948 -7.824 -8.840 1.00 10.29 79 ARG A N 1
ATOM 1235 C CA . ARG A 1 79 ? 5.609 -7.848 -9.427 1.00 10.67 79 ARG A CA 1
ATOM 1236 C C . ARG A 1 79 ? 4.908 -9.145 -9.038 1.00 10.71 79 ARG A C 1
ATOM 1237 O O . ARG A 1 79 ? 4.650 -10.011 -9.874 1.00 11.68 79 ARG A O 1
ATOM 1258 N N . ARG A 1 80 ? 4.724 -9.323 -7.737 1.00 9.69 80 ARG A N 1
ATOM 1259 C CA . ARG A 1 80 ? 4.205 -10.576 -7.201 1.00 9.70 80 ARG A CA 1
ATOM 1260 C C . ARG A 1 80 ? 3.026 -10.348 -6.276 1.00 8.81 80 ARG A C 1
ATOM 1261 O O . ARG A 1 80 ? 3.115 -9.545 -5.347 1.00 7.78 80 ARG A O 1
ATOM 1282 N N . THR A 1 81 ? 2.056 -11.244 -6.361 1.00 9.29 81 THR A N 1
ATOM 1283 C CA . THR A 1 81 ? 1.051 -11.345 -5.324 1.00 8.71 81 THR A CA 1
ATOM 1284 C C . THR A 1 81 ? 1.259 -12.677 -4.599 1.00 8.67 81 THR A C 1
ATOM 1285 O O . THR A 1 81 ? 1.868 -13.594 -5.157 1.00 9.43 81 THR A O 1
ATOM 1296 N N . THR A 1 82 ? 0.958 -12.711 -3.313 1.00 7.87 82 THR A N 1
ATOM 1297 C CA . THR A 1 82 ? 1.324 -13.850 -2.486 1.00 7.87 82 THR A CA 1
ATOM 1298 C C . THR A 1 82 ? 0.560 -13.823 -1.168 1.00 7.43 82 THR A C 1
ATOM 1299 O O . THR A 1 82 ? 0.092 -12.774 -0.754 1.00 6.80 82 THR A O 1
ATOM 1310 N N . PHE A 1 83 ? 0.353 -14.987 -0.561 1.00 7.93 83 PHE A N 1
ATOM 1311 C CA . PHE A 1 83 ? -0.420 -15.077 0.675 1.00 7.83 83 PHE A CA 1
ATOM 1312 C C . PHE A 1 83 ? 0.242 -14.273 1.796 1.00 7.12 83 PHE A C 1
ATOM 1313 O O . PHE A 1 83 ? -0.424 -13.535 2.522 1.00 6.86 83 PHE A O 1
ATOM 1330 N N . GLU A 1 84 ? 1.555 -14.400 1.909 1.00 7.12 84 GLU A N 1
ATOM 1331 C CA . GLU A 1 84 ? 2.313 -13.677 2.925 1.00 6.82 84 GLU A CA 1
ATOM 1332 C C . GLU A 1 84 ? 3.611 -13.117 2.330 1.00 6.39 84 GLU A C 1
ATOM 1333 O O . GLU A 1 84 ? 3.550 -12.422 1.322 1.00 6.58 84 GLU A O 1
ATOM 1345 N N . ASP A 1 85 ? 4.760 -13.513 2.908 1.00 6.13 85 ASP A N 1
ATOM 1346 C CA . ASP A 1 85 ? 6.126 -13.196 2.412 1.00 6.02 85 ASP A CA 1
ATOM 1347 C C . ASP A 1 85 ? 6.839 -12.048 3.155 1.00 5.91 85 ASP A C 1
ATOM 1348 O O . ASP A 1 85 ? 7.949 -12.261 3.640 1.00 6.65 85 ASP A O 1
ATOM 1357 N N . PRO A 1 86 ? 6.335 -10.789 3.159 1.00 5.20 86 PRO A N 1
ATOM 1358 C CA . PRO A 1 86 ? 7.109 -9.679 3.726 1.00 5.41 86 PRO A CA 1
ATOM 1359 C C . PRO A 1 86 ? 7.145 -9.678 5.254 1.00 6.19 86 PRO A C 1
ATOM 1360 O O . PRO A 1 86 ? 8.222 -9.674 5.854 1.00 7.10 86 PRO A O 1
ATOM 1371 N N . ARG A 1 87 ? 5.981 -9.702 5.888 1.00 6.10 87 ARG A N 1
ATOM 1372 C CA . ARG A 1 87 ? 5.920 -9.710 7.340 1.00 7.11 87 ARG A CA 1
ATOM 1373 C C . ARG A 1 87 ? 4.597 -10.298 7.814 1.00 7.32 87 ARG A C 1
ATOM 1374 O O . ARG A 1 87 ? 3.536 -9.951 7.291 1.00 7.39 87 ARG A O 1
ATOM 1395 N N . PRO A 1 88 ? 4.646 -11.222 8.785 1.00 7.66 88 PRO A N 1
ATOM 1396 C CA . PRO A 1 88 ? 3.449 -11.860 9.331 1.00 8.08 88 PRO A CA 1
ATOM 1397 C C . PRO A 1 88 ? 2.638 -10.901 10.199 1.00 8.72 88 PRO A C 1
ATOM 1398 O O . PRO A 1 88 ? 1.459 -10.649 9.870 1.00 9.12 88 PRO A O 1
ATOM 1410 N N . GLY A 1 1 ? -26.774 10.387 4.945 1.00 10.36 1 GLY A N 2
ATOM 1411 C CA . GLY A 1 1 ? -27.878 11.024 4.188 1.00 10.03 1 GLY A CA 2
ATOM 1412 C C . GLY A 1 1 ? -27.626 11.006 2.697 1.00 9.39 1 GLY A C 2
ATOM 1413 O O . GLY A 1 1 ? -26.917 10.135 2.196 1.00 8.81 1 GLY A O 2
ATOM 1419 N N . SER A 1 2 ? -28.203 11.968 1.990 1.00 9.69 2 SER A N 2
ATOM 1420 C CA . SER A 1 2 ? -28.069 12.039 0.540 1.00 9.38 2 SER A CA 2
ATOM 1421 C C . SER A 1 2 ? -26.642 12.415 0.119 1.00 8.44 2 SER A C 2
ATOM 1422 O O . SER A 1 2 ? -25.985 11.638 -0.574 1.00 8.11 2 SER A O 2
ATOM 1430 N N . PRO A 1 3 ? -26.092 13.563 0.589 1.00 8.25 3 PRO A N 2
ATOM 1431 C CA . PRO A 1 3 ? -24.717 13.957 0.286 1.00 7.62 3 PRO A CA 2
ATOM 1432 C C . PRO A 1 3 ? -23.725 13.241 1.191 1.00 7.59 3 PRO A C 2
ATOM 1433 O O . PRO A 1 3 ? -22.911 13.870 1.873 1.00 8.07 3 PRO A O 2
ATOM 1444 N N . GLU A 1 4 ? -23.870 11.930 1.262 1.00 7.31 4 GLU A N 2
ATOM 1445 C CA . GLU A 1 4 ? -23.063 11.113 2.137 1.00 7.54 4 GLU A CA 2
ATOM 1446 C C . GLU A 1 4 ? -23.143 9.664 1.694 1.00 6.99 4 GLU A C 2
ATOM 1447 O O . GLU A 1 4 ? -24.228 9.158 1.402 1.00 7.33 4 GLU A O 2
ATOM 1459 N N . PHE A 1 5 ? -22.006 8.994 1.694 1.00 6.44 5 PHE A N 2
ATOM 1460 C CA . PHE A 1 5 ? -21.937 7.584 1.358 1.00 6.21 5 PHE A CA 2
ATOM 1461 C C . PHE A 1 5 ? -20.573 7.051 1.753 1.00 5.97 5 PHE A C 2
ATOM 1462 O O . PHE A 1 5 ? -19.572 7.764 1.644 1.00 6.56 5 PHE A O 2
ATOM 1479 N N . HIS A 1 6 ? -20.530 5.833 2.265 1.00 5.38 6 HIS A N 2
ATOM 1480 C CA . HIS A 1 6 ? -19.269 5.248 2.676 1.00 5.43 6 HIS A CA 2
ATOM 1481 C C . HIS A 1 6 ? -18.512 4.746 1.455 1.00 5.20 6 HIS A C 2
ATOM 1482 O O . HIS A 1 6 ? -19.102 4.163 0.542 1.00 5.52 6 HIS A O 2
ATOM 1497 N N . MET A 1 7 ? -17.222 5.015 1.426 1.00 5.08 7 MET A N 2
ATOM 1498 C CA . MET A 1 7 ? -16.378 4.632 0.307 1.00 5.29 7 MET A CA 2
ATOM 1499 C C . MET A 1 7 ? -14.935 4.522 0.765 1.00 5.70 7 MET A C 2
ATOM 1500 O O . MET A 1 7 ? -14.231 3.572 0.415 1.00 6.20 7 MET A O 2
ATOM 1514 N N . ASP A 1 8 ? -14.492 5.515 1.526 1.00 5.75 8 ASP A N 2
ATOM 1515 C CA . ASP A 1 8 ? -13.121 5.559 2.018 1.00 6.31 8 ASP A CA 2
ATOM 1516 C C . ASP A 1 8 ? -12.840 4.425 3.001 1.00 6.24 8 ASP A C 2
ATOM 1517 O O . ASP A 1 8 ? -13.728 3.625 3.317 1.00 6.15 8 ASP A O 2
ATOM 1526 N N . ALA A 1 9 ? -11.569 4.319 3.389 1.00 6.61 9 ALA A N 2
ATOM 1527 C CA . ALA A 1 9 ? -11.071 3.253 4.259 1.00 6.95 9 ALA A CA 2
ATOM 1528 C C . ALA A 1 9 ? -10.951 1.941 3.495 1.00 6.64 9 ALA A C 2
ATOM 1529 O O . ALA A 1 9 ? -9.843 1.472 3.244 1.00 6.67 9 ALA A O 2
ATOM 1536 N N . LEU A 1 10 ? -12.079 1.376 3.075 1.00 6.61 10 LEU A N 2
ATOM 1537 C CA . LEU A 1 10 ? -12.066 0.152 2.281 1.00 6.58 10 LEU A CA 2
ATOM 1538 C C . LEU A 1 10 ? -11.517 0.444 0.891 1.00 5.67 10 LEU A C 2
ATOM 1539 O O . LEU A 1 10 ? -10.734 -0.331 0.331 1.00 5.62 10 LEU A O 2
ATOM 1555 N N . GLY A 1 11 ? -11.922 1.584 0.363 1.00 5.24 11 GLY A N 2
ATOM 1556 C CA . GLY A 1 11 ? -11.463 2.019 -0.935 1.00 4.77 11 GLY A CA 2
ATOM 1557 C C . GLY A 1 11 ? -10.378 3.071 -0.829 1.00 3.85 11 GLY A C 2
ATOM 1558 O O . GLY A 1 11 ? -9.339 2.837 -0.210 1.00 3.86 11 GLY A O 2
ATOM 1562 N N . PRO A 1 12 ? -10.609 4.257 -1.407 1.00 3.39 12 PRO A N 2
ATOM 1563 C CA . PRO A 1 12 ? -9.654 5.367 -1.368 1.00 2.84 12 PRO A CA 2
ATOM 1564 C C . PRO A 1 12 ? -9.435 5.892 0.048 1.00 2.69 12 PRO A C 2
ATOM 1565 O O . PRO A 1 12 ? -10.359 5.910 0.860 1.00 3.02 12 PRO A O 2
ATOM 1576 N N . LEU A 1 13 ? -8.209 6.326 0.324 1.00 2.77 13 LEU A N 2
ATOM 1577 C CA . LEU A 1 13 ? -7.852 6.899 1.623 1.00 3.25 13 LEU A CA 2
ATOM 1578 C C . LEU A 1 13 ? -8.106 5.919 2.772 1.00 3.14 13 LEU A C 2
ATOM 1579 O O . LEU A 1 13 ? -8.966 6.158 3.623 1.00 3.39 13 LEU A O 2
ATOM 1595 N N . PRO A 1 14 ? -7.360 4.800 2.821 1.00 2.96 14 PRO A N 2
ATOM 1596 C CA . PRO A 1 14 ? -7.495 3.807 3.894 1.00 3.12 14 PRO A CA 2
ATOM 1597 C C . PRO A 1 14 ? -7.114 4.399 5.249 1.00 3.16 14 PRO A C 2
ATOM 1598 O O . PRO A 1 14 ? -7.908 4.393 6.189 1.00 3.95 14 PRO A O 2
ATOM 1609 N N . ASP A 1 15 ? -5.932 5.003 5.299 1.00 2.58 15 ASP A N 2
ATOM 1610 C CA . ASP A 1 15 ? -5.474 5.710 6.495 1.00 2.76 15 ASP A CA 2
ATOM 1611 C C . ASP A 1 15 ? -4.545 6.856 6.087 1.00 2.80 15 ASP A C 2
ATOM 1612 O O . ASP A 1 15 ? -3.660 7.272 6.836 1.00 3.20 15 ASP A O 2
ATOM 1621 N N . GLY A 1 16 ? -4.741 7.346 4.870 1.00 2.64 16 GLY A N 2
ATOM 1622 C CA . GLY A 1 16 ? -3.925 8.430 4.381 1.00 2.83 16 GLY A CA 2
ATOM 1623 C C . GLY A 1 16 ? -3.565 8.274 2.926 1.00 2.74 16 GLY A C 2
ATOM 1624 O O . GLY A 1 16 ? -3.193 9.246 2.275 1.00 2.98 16 GLY A O 2
ATOM 1628 N N . TRP A 1 17 ? -3.511 7.032 2.465 1.00 2.43 17 TRP A N 2
ATOM 1629 C CA . TRP A 1 17 ? -3.028 6.760 1.119 1.00 2.32 17 TRP A CA 2
ATOM 1630 C C . TRP A 1 17 ? -3.980 7.274 0.056 1.00 2.41 17 TRP A C 2
ATOM 1631 O O . TRP A 1 17 ? -5.195 7.111 0.152 1.00 2.63 17 TRP A O 2
ATOM 1652 N N . GLU A 1 18 ? -3.392 7.778 -1.003 1.00 2.32 18 GLU A N 2
ATOM 1653 C CA . GLU A 1 18 ? -4.114 8.237 -2.170 1.00 2.54 18 GLU A CA 2
ATOM 1654 C C . GLU A 1 18 ? -3.317 7.832 -3.403 1.00 2.34 18 GLU A C 2
ATOM 1655 O O . GLU A 1 18 ? -2.198 8.302 -3.606 1.00 2.07 18 GLU A O 2
ATOM 1667 N N . LYS A 1 19 ? -3.801 6.814 -4.090 1.00 2.59 19 LYS A N 2
ATOM 1668 C CA . LYS A 1 19 ? -3.053 6.214 -5.184 1.00 2.56 19 LYS A CA 2
ATOM 1669 C C . LYS A 1 19 ? -3.704 6.497 -6.535 1.00 3.09 19 LYS A C 2
ATOM 1670 O O . LYS A 1 19 ? -4.919 6.347 -6.701 1.00 3.59 19 LYS A O 2
ATOM 1689 N N . LYS A 1 20 ? -2.916 7.023 -7.460 1.00 3.04 20 LYS A N 2
ATOM 1690 C CA . LYS A 1 20 ? -3.423 7.401 -8.770 1.00 3.61 20 LYS A CA 2
ATOM 1691 C C . LYS A 1 20 ? -2.598 6.767 -9.880 1.00 3.64 20 LYS A C 2
ATOM 1692 O O . LYS A 1 20 ? -1.388 6.973 -9.952 1.00 3.30 20 LYS A O 2
ATOM 1711 N N . ILE A 1 21 ? -3.247 5.996 -10.741 1.00 4.13 21 ILE A N 2
ATOM 1712 C CA . ILE A 1 21 ? -2.556 5.348 -11.845 1.00 4.31 21 ILE A CA 2
ATOM 1713 C C . ILE A 1 21 ? -2.246 6.343 -12.974 1.00 4.63 21 ILE A C 2
ATOM 1714 O O . ILE A 1 21 ? -3.100 7.128 -13.389 1.00 5.09 21 ILE A O 2
ATOM 1730 N N . GLN A 1 22 ? -1.021 6.270 -13.477 1.00 4.51 22 GLN A N 2
ATOM 1731 C CA . GLN A 1 22 ? -0.574 7.062 -14.609 1.00 4.91 22 GLN A CA 2
ATOM 1732 C C . GLN A 1 22 ? -0.613 6.175 -15.844 1.00 5.34 22 GLN A C 2
ATOM 1733 O O . GLN A 1 22 ? -0.497 4.956 -15.717 1.00 5.26 22 GLN A O 2
ATOM 1747 N N . SER A 1 23 ? -0.865 6.761 -17.008 1.00 5.91 23 SER A N 2
ATOM 1748 C CA . SER A 1 23 ? -1.050 6.001 -18.249 1.00 6.43 23 SER A CA 2
ATOM 1749 C C . SER A 1 23 ? 0.173 5.137 -18.611 1.00 6.31 23 SER A C 2
ATOM 1750 O O . SER A 1 23 ? 0.065 4.232 -19.437 1.00 6.66 23 SER A O 2
ATOM 1758 N N . ASP A 1 24 ? 1.283 5.309 -17.893 1.00 5.90 24 ASP A N 2
ATOM 1759 C CA . ASP A 1 24 ? 2.447 4.431 -18.063 1.00 5.89 24 ASP A CA 2
ATOM 1760 C C . ASP A 1 24 ? 2.230 3.118 -17.324 1.00 5.75 24 ASP A C 2
ATOM 1761 O O . ASP A 1 24 ? 3.074 2.222 -17.374 1.00 6.08 24 ASP A O 2
ATOM 1770 N N . ASN A 1 25 ? 1.151 3.091 -16.535 1.00 5.39 25 ASN A N 2
ATOM 1771 C CA . ASN A 1 25 ? 0.775 1.961 -15.678 1.00 5.27 25 ASN A CA 2
ATOM 1772 C C . ASN A 1 25 ? 1.499 2.074 -14.343 1.00 4.75 25 ASN A C 2
ATOM 1773 O O . ASN A 1 25 ? 1.638 1.100 -13.606 1.00 4.75 25 ASN A O 2
ATOM 1784 N N . ARG A 1 26 ? 1.919 3.293 -14.017 1.00 4.42 26 ARG A N 2
ATOM 1785 C CA . ARG A 1 26 ? 2.571 3.569 -12.741 1.00 3.96 26 ARG A CA 2
ATOM 1786 C C . ARG A 1 26 ? 1.585 4.234 -11.798 1.00 3.59 26 ARG A C 2
ATOM 1787 O O . ARG A 1 26 ? 1.036 5.278 -12.126 1.00 3.63 26 ARG A O 2
ATOM 1808 N N . VAL A 1 27 ? 1.370 3.663 -10.630 1.00 3.34 27 VAL A N 2
ATOM 1809 C CA . VAL A 1 27 ? 0.464 4.273 -9.670 1.00 3.01 27 VAL A CA 2
ATOM 1810 C C . VAL A 1 27 ? 1.235 5.145 -8.699 1.00 2.57 27 VAL A C 2
ATOM 1811 O O . VAL A 1 27 ? 2.055 4.653 -7.939 1.00 2.50 27 VAL A O 2
ATOM 1824 N N . TYR A 1 28 ? 0.975 6.444 -8.695 1.00 2.50 28 TYR A N 2
ATOM 1825 C CA . TYR A 1 28 ? 1.647 7.283 -7.730 1.00 2.22 28 TYR A CA 2
ATOM 1826 C C . TYR A 1 28 ? 0.950 7.128 -6.394 1.00 1.94 28 TYR A C 2
ATOM 1827 O O . TYR A 1 28 ? -0.247 6.845 -6.345 1.00 2.06 28 TYR A O 2
ATOM 1845 N N . PHE A 1 29 ? 1.669 7.350 -5.316 1.00 1.79 29 PHE A N 2
ATOM 1846 C CA . PHE A 1 29 ? 1.067 7.265 -4.014 1.00 1.73 29 PHE A CA 2
ATOM 1847 C C . PHE A 1 29 ? 1.347 8.492 -3.184 1.00 1.86 29 PHE A C 2
ATOM 1848 O O . PHE A 1 29 ? 2.431 9.067 -3.246 1.00 2.06 29 PHE A O 2
ATOM 1865 N N . VAL A 1 30 ? 0.347 8.894 -2.430 1.00 1.99 30 VAL A N 2
ATOM 1866 C CA . VAL A 1 30 ? 0.438 10.055 -1.578 1.00 2.34 30 VAL A CA 2
ATOM 1867 C C . VAL A 1 30 ? -0.125 9.701 -0.223 1.00 2.41 30 VAL A C 2
ATOM 1868 O O . VAL A 1 30 ? -1.293 9.334 -0.106 1.00 2.51 30 VAL A O 2
ATOM 1881 N N . ASN A 1 31 ? 0.689 9.825 0.796 1.00 2.50 31 ASN A N 2
ATOM 1882 C CA . ASN A 1 31 ? 0.236 9.559 2.140 1.00 2.69 31 ASN A CA 2
ATOM 1883 C C . ASN A 1 31 ? -0.057 10.876 2.825 1.00 3.18 31 ASN A C 2
ATOM 1884 O O . ASN A 1 31 ? 0.749 11.802 2.756 1.00 3.52 31 ASN A O 2
ATOM 1895 N N . HIS A 1 32 ? -1.262 11.010 3.357 1.00 3.31 32 HIS A N 2
ATOM 1896 C CA . HIS A 1 32 ? -1.693 12.287 3.907 1.00 3.83 32 HIS A CA 2
ATOM 1897 C C . HIS A 1 32 ? -1.407 12.363 5.399 1.00 4.20 32 HIS A C 2
ATOM 1898 O O . HIS A 1 32 ? -1.561 13.415 6.013 1.00 4.69 32 HIS A O 2
ATOM 1913 N N . LYS A 1 33 ? -0.982 11.250 5.980 1.00 4.07 33 LYS A N 2
ATOM 1914 C CA . LYS A 1 33 ? -0.640 11.214 7.394 1.00 4.49 33 LYS A CA 2
ATOM 1915 C C . LYS A 1 33 ? 0.703 11.907 7.610 1.00 4.79 33 LYS A C 2
ATOM 1916 O O . LYS A 1 33 ? 0.866 12.698 8.538 1.00 5.24 33 LYS A O 2
ATOM 1935 N N . ASN A 1 34 ? 1.679 11.541 6.784 1.00 4.61 34 ASN A N 2
ATOM 1936 C CA . ASN A 1 34 ? 3.039 12.064 6.916 1.00 4.97 34 ASN A CA 2
ATOM 1937 C C . ASN A 1 34 ? 3.351 13.045 5.780 1.00 4.94 34 ASN A C 2
ATOM 1938 O O . ASN A 1 34 ? 4.379 13.720 5.792 1.00 5.32 34 ASN A O 2
ATOM 1949 N N . ARG A 1 35 ? 2.413 13.167 4.838 1.00 4.55 35 ARG A N 2
ATOM 1950 C CA . ARG A 1 35 ? 2.568 14.059 3.680 1.00 4.59 35 ARG A CA 2
ATOM 1951 C C . ARG A 1 35 ? 3.758 13.629 2.827 1.00 4.46 35 ARG A C 2
ATOM 1952 O O . ARG A 1 35 ? 4.871 14.130 2.983 1.00 4.88 35 ARG A O 2
ATOM 1973 N N . THR A 1 36 ? 3.524 12.661 1.960 1.00 3.91 36 THR A N 2
ATOM 1974 C CA . THR A 1 36 ? 4.579 12.118 1.112 1.00 3.75 36 THR A CA 2
ATOM 1975 C C . THR A 1 36 ? 3.995 11.615 -0.206 1.00 3.20 36 THR A C 2
ATOM 1976 O O . THR A 1 36 ? 2.992 10.904 -0.201 1.00 2.85 36 THR A O 2
ATOM 1987 N N . THR A 1 37 ? 4.671 11.893 -1.317 1.00 3.20 37 THR A N 2
ATOM 1988 C CA . THR A 1 37 ? 4.263 11.346 -2.603 1.00 2.81 37 THR A CA 2
ATOM 1989 C C . THR A 1 37 ? 5.407 10.536 -3.223 1.00 2.67 37 THR A C 2
ATOM 1990 O O . THR A 1 37 ? 6.583 10.843 -3.004 1.00 2.94 37 THR A O 2
ATOM 2001 N N . GLN A 1 38 ? 5.054 9.478 -3.949 1.00 2.38 38 GLN A N 2
ATOM 2002 C CA . GLN A 1 38 ? 6.031 8.574 -4.562 1.00 2.46 38 GLN A CA 2
ATOM 2003 C C . GLN A 1 38 ? 5.399 7.857 -5.753 1.00 2.29 38 GLN A C 2
ATOM 2004 O O . GLN A 1 38 ? 4.249 7.452 -5.682 1.00 2.10 38 GLN A O 2
ATOM 2018 N N . TRP A 1 39 ? 6.111 7.770 -6.863 1.00 2.49 39 TRP A N 2
ATOM 2019 C CA . TRP A 1 39 ? 5.572 7.122 -8.061 1.00 2.56 39 TRP A CA 2
ATOM 2020 C C . TRP A 1 39 ? 5.936 5.633 -8.128 1.00 2.79 39 TRP A C 2
ATOM 2021 O O . TRP A 1 39 ? 7.086 5.294 -8.414 1.00 3.11 39 TRP A O 2
ATOM 2042 N N . GLU A 1 40 ? 4.924 4.758 -7.976 1.00 2.82 40 GLU A N 2
ATOM 2043 C CA . GLU A 1 40 ? 5.112 3.301 -8.111 1.00 3.21 40 GLU A CA 2
ATOM 2044 C C . GLU A 1 40 ? 3.869 2.531 -7.665 1.00 3.15 40 GLU A C 2
ATOM 2045 O O . GLU A 1 40 ? 3.265 1.816 -8.472 1.00 3.33 40 GLU A O 2
ATOM 2057 N N . ASP A 1 41 ? 3.478 2.799 -6.403 1.00 3.06 41 ASP A N 2
ATOM 2058 C CA . ASP A 1 41 ? 2.286 2.254 -5.713 1.00 3.14 41 ASP A CA 2
ATOM 2059 C C . ASP A 1 41 ? 2.685 1.337 -4.552 1.00 3.37 41 ASP A C 2
ATOM 2060 O O . ASP A 1 41 ? 3.532 0.449 -4.699 1.00 3.87 41 ASP A O 2
ATOM 2069 N N . PRO A 1 42 ? 2.153 1.610 -3.344 1.00 3.19 42 PRO A N 2
ATOM 2070 C CA . PRO A 1 42 ? 2.408 0.828 -2.154 1.00 3.65 42 PRO A CA 2
ATOM 2071 C C . PRO A 1 42 ? 1.234 -0.105 -1.839 1.00 4.41 42 PRO A C 2
ATOM 2072 O O . PRO A 1 42 ? 1.242 -0.807 -0.826 1.00 4.52 42 PRO A O 2
ATOM 2083 N N . ARG A 1 43 ? 0.219 -0.090 -2.713 1.00 5.16 43 ARG A N 2
ATOM 2084 C CA . ARG A 1 43 ? -0.989 -0.888 -2.532 1.00 6.12 43 ARG A CA 2
ATOM 2085 C C . ARG A 1 43 ? -1.982 -0.650 -3.661 1.00 7.19 43 ARG A C 2
ATOM 2086 O O . ARG A 1 43 ? -2.104 0.467 -4.165 1.00 7.79 43 ARG A O 2
ATOM 2107 N N . THR A 1 44 ? -2.851 -1.634 -3.840 1.00 7.61 44 THR A N 2
ATOM 2108 C CA . THR A 1 44 ? -4.007 -1.504 -4.714 1.00 8.76 44 THR A CA 2
ATOM 2109 C C . THR A 1 44 ? -3.617 -1.128 -6.151 1.00 9.16 44 THR A C 2
ATOM 2110 O O . THR A 1 44 ? -4.107 -0.146 -6.715 1.00 9.88 44 THR A O 2
ATOM 2121 N N . GLN A 1 45 ? -2.855 -2.010 -6.781 1.00 8.89 45 GLN A N 2
ATOM 2122 C CA . GLN A 1 45 ? -2.557 -1.888 -8.206 1.00 9.51 45 GLN A CA 2
ATOM 2123 C C . GLN A 1 45 ? -2.871 -3.204 -8.901 1.00 10.35 45 GLN A C 2
ATOM 2124 O O . GLN A 1 45 ? -2.647 -4.266 -8.328 1.00 10.65 45 GLN A O 2
ATOM 2138 N N . GLY A 1 46 ? -3.434 -3.119 -10.106 1.00 10.89 46 GLY A N 2
ATOM 2139 C CA . GLY A 1 46 ? -3.813 -4.312 -10.845 1.00 11.86 46 GLY A CA 2
ATOM 2140 C C . GLY A 1 46 ? -2.679 -5.312 -10.935 1.00 12.21 46 GLY A C 2
ATOM 2141 O O . GLY A 1 46 ? -2.839 -6.475 -10.560 1.00 12.49 46 GLY A O 2
ATOM 2145 N N . GLN A 1 47 ? -1.551 -4.873 -11.483 1.00 12.35 47 GLN A N 2
ATOM 2146 C CA . GLN A 1 47 ? -0.388 -5.740 -11.652 1.00 12.83 47 GLN A CA 2
ATOM 2147 C C . GLN A 1 47 ? 0.062 -6.339 -10.320 1.00 12.01 47 GLN A C 2
ATOM 2148 O O . GLN A 1 47 ? 0.547 -7.471 -10.275 1.00 12.41 47 GLN A O 2
ATOM 2162 N N . GLU A 1 48 ? -0.059 -5.567 -9.247 1.00 10.93 48 GLU A N 2
ATOM 2163 C CA . GLU A 1 48 ? 0.375 -6.015 -7.934 1.00 10.07 48 GLU A CA 2
ATOM 2164 C C . GLU A 1 48 ? -0.826 -6.419 -7.079 1.00 10.10 48 GLU A C 2
ATOM 2165 O O . GLU A 1 48 ? -1.464 -7.443 -7.333 1.00 10.63 48 GLU A O 2
ATOM 2177 N N . VAL A 1 49 ? -1.019 -5.696 -5.979 1.00 9.70 49 VAL A N 2
ATOM 2178 C CA . VAL A 1 49 ? -2.032 -6.024 -4.996 1.00 9.89 49 VAL A CA 2
ATOM 2179 C C . VAL A 1 49 ? -3.451 -5.872 -5.550 1.00 10.12 49 VAL A C 2
ATOM 2180 O O . VAL A 1 49 ? -4.041 -6.841 -6.029 1.00 10.23 49 VAL A O 2
ATOM 2193 N N . SER A 1 50 ? -4.049 -4.704 -5.319 1.00 10.37 50 SER A N 2
ATOM 2194 C CA . SER A 1 50 ? -5.466 -4.483 -5.597 1.00 10.75 50 SER A CA 2
ATOM 2195 C C . SER A 1 50 ? -6.317 -5.522 -4.902 1.00 10.44 50 SER A C 2
ATOM 2196 O O . SER A 1 50 ? -7.250 -6.080 -5.486 1.00 10.99 50 SER A O 2
ATOM 2204 N N . LEU A 1 51 ? -6.009 -5.727 -3.623 1.00 9.73 51 LEU A N 2
ATOM 2205 C CA . LEU A 1 51 ? -6.743 -6.665 -2.800 1.00 9.59 51 LEU A CA 2
ATOM 2206 C C . LEU A 1 51 ? -6.736 -8.022 -3.484 1.00 9.70 51 LEU A C 2
ATOM 2207 O O . LEU A 1 51 ? -7.780 -8.565 -3.843 1.00 10.11 51 LEU A O 2
ATOM 2223 N N . ILE A 1 52 ? -5.517 -8.475 -3.778 1.00 9.54 52 ILE A N 2
ATOM 2224 C CA . ILE A 1 52 ? -5.264 -9.703 -4.548 1.00 9.80 52 ILE A CA 2
ATOM 2225 C C . ILE A 1 52 ? -6.114 -10.871 -4.071 1.00 10.32 52 ILE A C 2
ATOM 2226 O O . ILE A 1 52 ? -6.442 -11.759 -4.859 1.00 10.51 52 ILE A O 2
ATOM 2242 N N . ASN A 1 53 ? -6.317 -10.934 -2.755 1.00 10.71 53 ASN A N 2
ATOM 2243 C CA . ASN A 1 53 ? -6.992 -12.053 -2.100 1.00 11.36 53 ASN A CA 2
ATOM 2244 C C . ASN A 1 53 ? -6.049 -13.247 -2.004 1.00 11.53 53 ASN A C 2
ATOM 2245 O O . ASN A 1 53 ? -5.750 -13.904 -3.001 1.00 12.14 53 ASN A O 2
ATOM 2256 N N . GLU A 1 54 ? -5.572 -13.495 -0.786 1.00 11.18 54 GLU A N 2
ATOM 2257 C CA . GLU A 1 54 ? -4.651 -14.595 -0.496 1.00 11.52 54 GLU A CA 2
ATOM 2258 C C . GLU A 1 54 ? -3.327 -14.452 -1.242 1.00 11.02 54 GLU A C 2
ATOM 2259 O O . GLU A 1 54 ? -2.823 -15.416 -1.817 1.00 11.53 54 GLU A O 2
ATOM 2271 N N . GLY A 1 55 ? -2.716 -13.281 -1.138 1.00 10.20 55 GLY A N 2
ATOM 2272 C CA . GLY A 1 55 ? -1.400 -13.079 -1.725 1.00 9.90 55 GLY A CA 2
ATOM 2273 C C . GLY A 1 55 ? -0.366 -12.787 -0.658 1.00 8.97 55 GLY A C 2
ATOM 2274 O O . GLY A 1 55 ? -0.539 -13.196 0.479 1.00 8.76 55 GLY A O 2
ATOM 2278 N N . PRO A 1 56 ? 0.699 -12.036 -0.965 1.00 8.63 56 PRO A N 2
ATOM 2279 C CA . PRO A 1 56 ? 1.722 -11.684 0.028 1.00 7.98 56 PRO A CA 2
ATOM 2280 C C . PRO A 1 56 ? 1.279 -10.549 0.959 1.00 7.00 56 PRO A C 2
ATOM 2281 O O . PRO A 1 56 ? 2.103 -9.933 1.631 1.00 6.84 56 PRO A O 2
ATOM 2292 N N . LEU A 1 57 ? -0.040 -10.337 1.024 1.00 6.69 57 LEU A N 2
ATOM 2293 C CA . LEU A 1 57 ? -0.672 -9.316 1.873 1.00 6.07 57 LEU A CA 2
ATOM 2294 C C . LEU A 1 57 ? 0.122 -8.004 1.946 1.00 5.15 57 LEU A C 2
ATOM 2295 O O . LEU A 1 57 ? 0.570 -7.614 3.025 1.00 5.20 57 LEU A O 2
ATOM 2311 N N . PRO A 1 58 ? 0.380 -7.343 0.801 1.00 4.61 58 PRO A N 2
ATOM 2312 C CA . PRO A 1 58 ? 1.162 -6.119 0.740 1.00 3.93 58 PRO A CA 2
ATOM 2313 C C . PRO A 1 58 ? 0.337 -4.845 0.433 1.00 3.54 58 PRO A C 2
ATOM 2314 O O . PRO A 1 58 ? 0.696 -4.087 -0.469 1.00 3.40 58 PRO A O 2
ATOM 2325 N N . PRO A 1 59 ? -0.762 -4.553 1.168 1.00 3.96 59 PRO A N 2
ATOM 2326 C CA . PRO A 1 59 ? -1.559 -3.370 0.927 1.00 4.23 59 PRO A CA 2
ATOM 2327 C C . PRO A 1 59 ? -1.157 -2.202 1.832 1.00 3.65 59 PRO A C 2
ATOM 2328 O O . PRO A 1 59 ? -1.619 -2.085 2.962 1.00 4.15 59 PRO A O 2
ATOM 2339 N N . GLY A 1 60 ? -0.316 -1.325 1.318 1.00 3.16 60 GLY A N 2
ATOM 2340 C CA . GLY A 1 60 ? 0.114 -0.173 2.080 1.00 3.32 60 GLY A CA 2
ATOM 2341 C C . GLY A 1 60 ? 1.459 -0.402 2.710 1.00 3.18 60 GLY A C 2
ATOM 2342 O O . GLY A 1 60 ? 1.740 0.095 3.805 1.00 4.03 60 GLY A O 2
ATOM 2346 N N . TRP A 1 61 ? 2.321 -1.063 1.961 1.00 2.47 61 TRP A N 2
ATOM 2347 C CA . TRP A 1 61 ? 3.681 -1.300 2.391 1.00 2.71 61 TRP A CA 2
ATOM 2348 C C . TRP A 1 61 ? 4.654 -0.478 1.559 1.00 3.28 61 TRP A C 2
ATOM 2349 O O . TRP A 1 61 ? 4.411 -0.208 0.383 1.00 3.41 61 TRP A O 2
ATOM 2370 N N . GLU A 1 62 ? 5.787 -0.171 2.154 1.00 4.13 62 GLU A N 2
ATOM 2371 C CA . GLU A 1 62 ? 6.860 0.529 1.477 1.00 5.13 62 GLU A CA 2
ATOM 2372 C C . GLU A 1 62 ? 8.146 -0.264 1.626 1.00 5.51 62 GLU A C 2
ATOM 2373 O O . GLU A 1 62 ? 8.309 -1.010 2.589 1.00 5.47 62 GLU A O 2
ATOM 2385 N N . ILE A 1 63 ? 9.057 -0.092 0.687 1.00 6.21 63 ILE A N 2
ATOM 2386 C CA . ILE A 1 63 ? 10.339 -0.764 0.752 1.00 6.86 63 ILE A CA 2
ATOM 2387 C C . ILE A 1 63 ? 11.384 0.148 1.376 1.00 8.06 63 ILE A C 2
ATOM 2388 O O . ILE A 1 63 ? 11.653 1.243 0.878 1.00 8.83 63 ILE A O 2
ATOM 2404 N N . ARG A 1 64 ? 11.948 -0.289 2.485 1.00 8.35 64 ARG A N 2
ATOM 2405 C CA . ARG A 1 64 ? 12.966 0.486 3.168 1.00 9.58 64 ARG A CA 2
ATOM 2406 C C . ARG A 1 64 ? 14.340 -0.105 2.886 1.00 10.31 64 ARG A C 2
ATOM 2407 O O . ARG A 1 64 ? 14.621 -1.247 3.255 1.00 10.04 64 ARG A O 2
ATOM 2428 N N . TYR A 1 65 ? 15.204 0.683 2.267 1.00 11.33 65 TYR A N 2
ATOM 2429 C CA . TYR A 1 65 ? 16.553 0.230 1.973 1.00 12.16 65 TYR A CA 2
ATOM 2430 C C . TYR A 1 65 ? 17.402 0.201 3.234 1.00 13.00 65 TYR A C 2
ATOM 2431 O O . TYR A 1 65 ? 17.636 1.229 3.873 1.00 13.74 65 TYR A O 2
ATOM 2449 N N . THR A 1 66 ? 17.881 -0.980 3.568 1.00 13.03 66 THR A N 2
ATOM 2450 C CA . THR A 1 66 ? 18.759 -1.141 4.707 1.00 13.96 66 THR A CA 2
ATOM 2451 C C . THR A 1 66 ? 20.200 -1.297 4.235 1.00 14.98 66 THR A C 2
ATOM 2452 O O . THR A 1 66 ? 20.417 -1.784 3.129 1.00 14.85 66 THR A O 2
ATOM 2463 N N . ALA A 1 67 ? 21.127 -0.656 4.952 1.00 16.10 67 ALA A N 2
ATOM 2464 C CA . ALA A 1 67 ? 22.529 -0.522 4.525 1.00 17.22 67 ALA A CA 2
ATOM 2465 C C . ALA A 1 67 ? 23.121 -1.772 3.862 1.00 17.28 67 ALA A C 2
ATOM 2466 O O . ALA A 1 67 ? 23.899 -1.652 2.915 1.00 18.01 67 ALA A O 2
ATOM 2473 N N . ALA A 1 68 ? 22.747 -2.962 4.327 1.00 16.59 68 ALA A N 2
ATOM 2474 C CA . ALA A 1 68 ? 23.264 -4.205 3.744 1.00 16.65 68 ALA A CA 2
ATOM 2475 C C . ALA A 1 68 ? 22.714 -4.435 2.332 1.00 16.08 68 ALA A C 2
ATOM 2476 O O . ALA A 1 68 ? 23.175 -5.318 1.608 1.00 16.33 68 ALA A O 2
ATOM 2483 N N . GLY A 1 69 ? 21.831 -3.545 1.904 1.00 15.48 69 GLY A N 2
ATOM 2484 C CA . GLY A 1 69 ? 21.331 -3.565 0.546 1.00 15.06 69 GLY A CA 2
ATOM 2485 C C . GLY A 1 69 ? 19.987 -4.247 0.422 1.00 13.81 69 GLY A C 2
ATOM 2486 O O . GLY A 1 69 ? 19.547 -4.553 -0.686 1.00 13.55 69 GLY A O 2
ATOM 2490 N N . GLU A 1 70 ? 19.335 -4.493 1.548 1.00 13.16 70 GLU A N 2
ATOM 2491 C CA . GLU A 1 70 ? 18.052 -5.181 1.538 1.00 12.00 70 GLU A CA 2
ATOM 2492 C C . GLU A 1 70 ? 16.898 -4.202 1.710 1.00 11.18 70 GLU A C 2
ATOM 2493 O O . GLU A 1 70 ? 16.964 -3.291 2.535 1.00 11.42 70 GLU A O 2
ATOM 2505 N N . ARG A 1 71 ? 15.832 -4.417 0.958 1.00 10.32 71 ARG A N 2
ATOM 2506 C CA . ARG A 1 71 ? 14.647 -3.579 1.066 1.00 9.47 71 ARG A CA 2
ATOM 2507 C C . ARG A 1 71 ? 13.590 -4.228 1.970 1.00 8.45 71 ARG A C 2
ATOM 2508 O O . ARG A 1 71 ? 12.933 -5.201 1.601 1.00 7.94 71 ARG A O 2
ATOM 2529 N N . PHE A 1 72 ? 13.499 -3.724 3.189 1.00 8.37 72 PHE A N 2
ATOM 2530 C CA . PHE A 1 72 ? 12.551 -4.233 4.175 1.00 7.66 72 PHE A CA 2
ATOM 2531 C C . PHE A 1 72 ? 11.139 -3.800 3.803 1.00 6.65 72 PHE A C 2
ATOM 2532 O O . PHE A 1 72 ? 10.956 -2.793 3.116 1.00 6.63 72 PHE A O 2
ATOM 2549 N N . PHE A 1 73 ? 10.146 -4.493 4.330 1.00 6.01 73 PHE A N 2
ATOM 2550 C CA . PHE A 1 73 ? 8.763 -4.110 4.116 1.00 5.13 73 PHE A CA 2
ATOM 2551 C C . PHE A 1 73 ? 8.270 -3.246 5.272 1.00 5.65 73 PHE A C 2
ATOM 2552 O O . PHE A 1 73 ? 8.606 -3.493 6.429 1.00 6.52 73 PHE A O 2
ATOM 2569 N N . VAL A 1 74 ? 7.526 -2.197 4.945 1.00 5.35 74 VAL A N 2
ATOM 2570 C CA . VAL A 1 74 ? 7.017 -1.258 5.943 1.00 6.10 74 VAL A CA 2
ATOM 2571 C C . VAL A 1 74 ? 5.549 -0.923 5.669 1.00 5.48 74 VAL A C 2
ATOM 2572 O O . VAL A 1 74 ? 5.246 -0.159 4.759 1.00 4.99 74 VAL A O 2
ATOM 2585 N N . ASP A 1 75 ? 4.653 -1.410 6.517 1.00 5.85 75 ASP A N 2
ATOM 2586 C CA . ASP A 1 75 ? 3.234 -1.087 6.399 1.00 5.76 75 ASP A CA 2
ATOM 2587 C C . ASP A 1 75 ? 2.929 0.137 7.243 1.00 6.84 75 ASP A C 2
ATOM 2588 O O . ASP A 1 75 ? 3.344 0.211 8.403 1.00 7.86 75 ASP A O 2
ATOM 2597 N N . HIS A 1 76 ? 2.313 1.145 6.640 1.00 6.72 76 HIS A N 2
ATOM 2598 C CA . HIS A 1 76 ? 2.074 2.403 7.347 1.00 7.83 76 HIS A CA 2
ATOM 2599 C C . HIS A 1 76 ? 0.668 2.460 7.928 1.00 8.41 76 HIS A C 2
ATOM 2600 O O . HIS A 1 76 ? 0.347 3.347 8.715 1.00 9.33 76 HIS A O 2
ATOM 2615 N N . ASN A 1 77 ? -0.176 1.544 7.489 1.00 8.08 77 ASN A N 2
ATOM 2616 C CA . ASN A 1 77 ? -1.568 1.508 7.922 1.00 8.90 77 ASN A CA 2
ATOM 2617 C C . ASN A 1 77 ? -1.658 0.982 9.345 1.00 9.93 77 ASN A C 2
ATOM 2618 O O . ASN A 1 77 ? -2.433 1.476 10.164 1.00 10.94 77 ASN A O 2
ATOM 2629 N N . THR A 1 78 ? -0.901 -0.072 9.607 1.00 9.72 78 THR A N 2
ATOM 2630 C CA . THR A 1 78 ? -0.917 -0.739 10.897 1.00 10.73 78 THR A CA 2
ATOM 2631 C C . THR A 1 78 ? 0.383 -0.495 11.658 1.00 11.01 78 THR A C 2
ATOM 2632 O O . THR A 1 78 ? 0.534 -0.938 12.798 1.00 11.95 78 THR A O 2
ATOM 2643 N N . ARG A 1 79 ? 1.320 0.200 11.003 1.00 10.29 79 ARG A N 2
ATOM 2644 C CA . ARG A 1 79 ? 2.639 0.478 11.573 1.00 10.67 79 ARG A CA 2
ATOM 2645 C C . ARG A 1 79 ? 3.379 -0.825 11.872 1.00 10.71 79 ARG A C 2
ATOM 2646 O O . ARG A 1 79 ? 3.342 -1.340 12.991 1.00 11.68 79 ARG A O 2
ATOM 2667 N N . ARG A 1 80 ? 4.020 -1.369 10.850 1.00 9.69 80 ARG A N 2
ATOM 2668 C CA . ARG A 1 80 ? 4.715 -2.644 10.968 1.00 9.70 80 ARG A CA 2
ATOM 2669 C C . ARG A 1 80 ? 5.822 -2.740 9.927 1.00 8.81 80 ARG A C 2
ATOM 2670 O O . ARG A 1 80 ? 5.598 -2.451 8.756 1.00 7.78 80 ARG A O 2
ATOM 2691 N N . THR A 1 81 ? 6.982 -3.231 10.328 1.00 9.29 81 THR A N 2
ATOM 2692 C CA . THR A 1 81 ? 8.050 -3.481 9.380 1.00 8.71 81 THR A CA 2
ATOM 2693 C C . THR A 1 81 ? 8.463 -4.950 9.437 1.00 8.67 81 THR A C 2
ATOM 2694 O O . THR A 1 81 ? 8.309 -5.608 10.468 1.00 9.43 81 THR A O 2
ATOM 2705 N N . THR A 1 82 ? 8.879 -5.487 8.303 1.00 7.87 82 THR A N 2
ATOM 2706 C CA . THR A 1 82 ? 9.211 -6.894 8.202 1.00 7.87 82 THR A CA 2
ATOM 2707 C C . THR A 1 82 ? 10.420 -7.086 7.292 1.00 7.43 82 THR A C 2
ATOM 2708 O O . THR A 1 82 ? 10.525 -6.443 6.246 1.00 6.80 82 THR A O 2
ATOM 2719 N N . PHE A 1 83 ? 11.341 -7.946 7.706 1.00 7.93 83 PHE A N 2
ATOM 2720 C CA . PHE A 1 83 ? 12.532 -8.231 6.919 1.00 7.83 83 PHE A CA 2
ATOM 2721 C C . PHE A 1 83 ? 12.156 -9.118 5.739 1.00 7.12 83 PHE A C 2
ATOM 2722 O O . PHE A 1 83 ? 12.482 -8.817 4.587 1.00 6.86 83 PHE A O 2
ATOM 2739 N N . GLU A 1 84 ? 11.421 -10.181 6.041 1.00 7.12 84 GLU A N 2
ATOM 2740 C CA . GLU A 1 84 ? 10.917 -11.092 5.024 1.00 6.82 84 GLU A CA 2
ATOM 2741 C C . GLU A 1 84 ? 9.658 -10.516 4.375 1.00 6.39 84 GLU A C 2
ATOM 2742 O O . GLU A 1 84 ? 9.352 -9.335 4.545 1.00 6.58 84 GLU A O 2
ATOM 2754 N N . ASP A 1 85 ? 8.901 -11.356 3.686 1.00 6.13 85 ASP A N 2
ATOM 2755 C CA . ASP A 1 85 ? 7.654 -10.928 3.063 1.00 6.02 85 ASP A CA 2
ATOM 2756 C C . ASP A 1 85 ? 6.514 -10.958 4.070 1.00 5.91 85 ASP A C 2
ATOM 2757 O O . ASP A 1 85 ? 6.530 -11.762 5.007 1.00 6.65 85 ASP A O 2
ATOM 2766 N N . PRO A 1 86 ? 5.547 -10.033 3.935 1.00 5.20 86 PRO A N 2
ATOM 2767 C CA . PRO A 1 86 ? 4.393 -9.930 4.845 1.00 5.41 86 PRO A CA 2
ATOM 2768 C C . PRO A 1 86 ? 3.476 -11.162 4.795 1.00 6.19 86 PRO A C 2
ATOM 2769 O O . PRO A 1 86 ? 3.948 -12.300 4.737 1.00 7.10 86 PRO A O 2
ATOM 2780 N N . ARG A 1 87 ? 2.165 -10.930 4.859 1.00 6.10 87 ARG A N 2
ATOM 2781 C CA . ARG A 1 87 ? 1.177 -12.012 4.882 1.00 7.11 87 ARG A CA 2
ATOM 2782 C C . ARG A 1 87 ? 1.333 -12.867 6.147 1.00 7.32 87 ARG A C 2
ATOM 2783 O O . ARG A 1 87 ? 1.954 -13.933 6.130 1.00 7.39 87 ARG A O 2
ATOM 2804 N N . PRO A 1 88 ? 0.806 -12.381 7.278 1.00 7.66 88 PRO A N 2
ATOM 2805 C CA . PRO A 1 88 ? 0.872 -13.100 8.549 1.00 8.08 88 PRO A CA 2
ATOM 2806 C C . PRO A 1 88 ? -0.001 -14.349 8.535 1.00 8.72 88 PRO A C 2
ATOM 2807 O O . PRO A 1 88 ? 0.480 -15.420 8.956 1.00 9.12 88 PRO A O 2
ATOM 2819 N N . GLY A 1 1 ? -13.455 -4.747 -4.423 1.00 10.36 1 GLY A N 3
ATOM 2820 C CA . GLY A 1 1 ? -13.108 -5.067 -3.021 1.00 10.03 1 GLY A CA 3
ATOM 2821 C C . GLY A 1 1 ? -14.043 -6.098 -2.428 1.00 9.39 1 GLY A C 3
ATOM 2822 O O . GLY A 1 1 ? -15.259 -6.018 -2.609 1.00 8.81 1 GLY A O 3
ATOM 2828 N N . SER A 1 2 ? -13.480 -7.068 -1.722 1.00 9.69 2 SER A N 3
ATOM 2829 C CA . SER A 1 2 ? -14.271 -8.111 -1.085 1.00 9.38 2 SER A CA 3
ATOM 2830 C C . SER A 1 2 ? -15.038 -7.545 0.107 1.00 8.44 2 SER A C 3
ATOM 2831 O O . SER A 1 2 ? -14.484 -6.778 0.902 1.00 8.11 2 SER A O 3
ATOM 2839 N N . PRO A 1 3 ? -16.336 -7.872 0.218 1.00 8.25 3 PRO A N 3
ATOM 2840 C CA . PRO A 1 3 ? -17.187 -7.365 1.296 1.00 7.62 3 PRO A CA 3
ATOM 2841 C C . PRO A 1 3 ? -16.677 -7.780 2.673 1.00 7.59 3 PRO A C 3
ATOM 2842 O O . PRO A 1 3 ? -16.523 -8.968 2.964 1.00 8.07 3 PRO A O 3
ATOM 2853 N N . GLU A 1 4 ? -16.344 -6.785 3.480 1.00 7.31 4 GLU A N 3
ATOM 2854 C CA . GLU A 1 4 ? -15.775 -7.005 4.804 1.00 7.54 4 GLU A CA 3
ATOM 2855 C C . GLU A 1 4 ? -15.871 -5.708 5.602 1.00 6.99 4 GLU A C 3
ATOM 2856 O O . GLU A 1 4 ? -14.924 -5.300 6.275 1.00 7.33 4 GLU A O 3
ATOM 2868 N N . PHE A 1 5 ? -17.002 -5.027 5.419 1.00 6.44 5 PHE A N 3
ATOM 2869 C CA . PHE A 1 5 ? -17.248 -3.703 5.994 1.00 6.21 5 PHE A CA 3
ATOM 2870 C C . PHE A 1 5 ? -16.349 -2.655 5.343 1.00 5.97 5 PHE A C 3
ATOM 2871 O O . PHE A 1 5 ? -15.132 -2.827 5.268 1.00 6.56 5 PHE A O 3
ATOM 2888 N N . HIS A 1 6 ? -16.968 -1.573 4.870 1.00 5.38 6 HIS A N 3
ATOM 2889 C CA . HIS A 1 6 ? -16.263 -0.474 4.199 1.00 5.43 6 HIS A CA 3
ATOM 2890 C C . HIS A 1 6 ? -15.808 -0.895 2.805 1.00 5.20 6 HIS A C 3
ATOM 2891 O O . HIS A 1 6 ? -15.531 -2.070 2.550 1.00 5.52 6 HIS A O 3
ATOM 2906 N N . MET A 1 7 ? -15.744 0.065 1.898 1.00 5.08 7 MET A N 3
ATOM 2907 C CA . MET A 1 7 ? -15.324 -0.218 0.533 1.00 5.29 7 MET A CA 3
ATOM 2908 C C . MET A 1 7 ? -13.833 0.038 0.376 1.00 5.70 7 MET A C 3
ATOM 2909 O O . MET A 1 7 ? -13.071 -0.876 0.053 1.00 6.20 7 MET A O 3
ATOM 2923 N N . ASP A 1 8 ? -13.428 1.283 0.644 1.00 5.75 8 ASP A N 3
ATOM 2924 C CA . ASP A 1 8 ? -12.027 1.699 0.552 1.00 6.31 8 ASP A CA 3
ATOM 2925 C C . ASP A 1 8 ? -11.456 1.324 -0.818 1.00 6.24 8 ASP A C 3
ATOM 2926 O O . ASP A 1 8 ? -12.047 1.673 -1.846 1.00 6.15 8 ASP A O 3
ATOM 2935 N N . ALA A 1 9 ? -10.349 0.572 -0.818 1.00 6.61 9 ALA A N 3
ATOM 2936 C CA . ALA A 1 9 ? -9.706 0.056 -2.039 1.00 6.95 9 ALA A CA 3
ATOM 2937 C C . ALA A 1 9 ? -9.050 1.167 -2.867 1.00 6.64 9 ALA A C 3
ATOM 2938 O O . ALA A 1 9 ? -7.895 1.048 -3.270 1.00 6.67 9 ALA A O 3
ATOM 2945 N N . LEU A 1 10 ? -9.757 2.269 -3.046 1.00 6.61 10 LEU A N 3
ATOM 2946 C CA . LEU A 1 10 ? -9.201 3.427 -3.725 1.00 6.58 10 LEU A CA 3
ATOM 2947 C C . LEU A 1 10 ? -8.247 4.149 -2.786 1.00 5.67 10 LEU A C 3
ATOM 2948 O O . LEU A 1 10 ? -7.067 4.329 -3.093 1.00 5.62 10 LEU A O 3
ATOM 2964 N N . GLY A 1 11 ? -8.753 4.481 -1.606 1.00 5.24 11 GLY A N 3
ATOM 2965 C CA . GLY A 1 11 ? -7.934 5.104 -0.588 1.00 4.77 11 GLY A CA 3
ATOM 2966 C C . GLY A 1 11 ? -7.861 6.611 -0.729 1.00 3.85 11 GLY A C 3
ATOM 2967 O O . GLY A 1 11 ? -6.801 7.151 -1.044 1.00 3.86 11 GLY A O 3
ATOM 2971 N N . PRO A 1 12 ? -8.982 7.324 -0.521 1.00 3.39 12 PRO A N 3
ATOM 2972 C CA . PRO A 1 12 ? -9.021 8.784 -0.608 1.00 2.84 12 PRO A CA 3
ATOM 2973 C C . PRO A 1 12 ? -8.298 9.439 0.568 1.00 2.69 12 PRO A C 3
ATOM 2974 O O . PRO A 1 12 ? -8.552 9.093 1.724 1.00 3.02 12 PRO A O 3
ATOM 2985 N N . LEU A 1 13 ? -7.443 10.410 0.254 1.00 2.77 13 LEU A N 3
ATOM 2986 C CA . LEU A 1 13 ? -6.682 11.163 1.256 1.00 3.25 13 LEU A CA 3
ATOM 2987 C C . LEU A 1 13 ? -6.056 10.242 2.308 1.00 3.14 13 LEU A C 3
ATOM 2988 O O . LEU A 1 13 ? -6.382 10.335 3.494 1.00 3.39 13 LEU A O 3
ATOM 3004 N N . PRO A 1 14 ? -5.159 9.331 1.891 1.00 2.96 14 PRO A N 3
ATOM 3005 C CA . PRO A 1 14 ? -4.523 8.381 2.807 1.00 3.12 14 PRO A CA 3
ATOM 3006 C C . PRO A 1 14 ? -3.750 9.082 3.917 1.00 3.16 14 PRO A C 3
ATOM 3007 O O . PRO A 1 14 ? -2.903 9.942 3.657 1.00 3.95 14 PRO A O 3
ATOM 3018 N N . ASP A 1 15 ? -4.046 8.710 5.155 1.00 2.58 15 ASP A N 3
ATOM 3019 C CA . ASP A 1 15 ? -3.391 9.292 6.323 1.00 2.76 15 ASP A CA 3
ATOM 3020 C C . ASP A 1 15 ? -2.020 8.664 6.541 1.00 2.80 15 ASP A C 3
ATOM 3021 O O . ASP A 1 15 ? -1.767 8.033 7.570 1.00 3.20 15 ASP A O 3
ATOM 3030 N N . GLY A 1 16 ? -1.153 8.790 5.548 1.00 2.64 16 GLY A N 3
ATOM 3031 C CA . GLY A 1 16 ? 0.167 8.202 5.620 1.00 2.83 16 GLY A CA 3
ATOM 3032 C C . GLY A 1 16 ? 0.885 8.337 4.298 1.00 2.74 16 GLY A C 3
ATOM 3033 O O . GLY A 1 16 ? 2.021 8.812 4.235 1.00 2.98 16 GLY A O 3
ATOM 3037 N N . TRP A 1 17 ? 0.143 8.092 3.224 1.00 2.43 17 TRP A N 3
ATOM 3038 C CA . TRP A 1 17 ? 0.640 8.326 1.880 1.00 2.32 17 TRP A CA 3
ATOM 3039 C C . TRP A 1 17 ? 0.278 9.722 1.405 1.00 2.41 17 TRP A C 3
ATOM 3040 O O . TRP A 1 17 ? -0.584 10.385 1.988 1.00 2.63 17 TRP A O 3
ATOM 3061 N N . GLU A 1 18 ? 0.805 10.072 0.247 1.00 2.32 18 GLU A N 3
ATOM 3062 C CA . GLU A 1 18 ? 0.425 11.291 -0.443 1.00 2.54 18 GLU A CA 3
ATOM 3063 C C . GLU A 1 18 ? 0.320 10.988 -1.928 1.00 2.34 18 GLU A C 3
ATOM 3064 O O . GLU A 1 18 ? 1.234 10.408 -2.511 1.00 2.07 18 GLU A O 3
ATOM 3076 N N . LYS A 1 19 ? -0.808 11.323 -2.518 1.00 2.59 19 LYS A N 3
ATOM 3077 C CA . LYS A 1 19 ? -1.037 11.071 -3.931 1.00 2.56 19 LYS A CA 3
ATOM 3078 C C . LYS A 1 19 ? -1.058 12.389 -4.686 1.00 3.09 19 LYS A C 3
ATOM 3079 O O . LYS A 1 19 ? -1.724 13.338 -4.272 1.00 3.59 19 LYS A O 3
ATOM 3098 N N . LYS A 1 20 ? -0.333 12.454 -5.791 1.00 3.04 20 LYS A N 3
ATOM 3099 C CA . LYS A 1 20 ? -0.312 13.657 -6.601 1.00 3.61 20 LYS A CA 3
ATOM 3100 C C . LYS A 1 20 ? -0.611 13.296 -8.050 1.00 3.64 20 LYS A C 3
ATOM 3101 O O . LYS A 1 20 ? 0.094 12.482 -8.645 1.00 3.30 20 LYS A O 3
ATOM 3120 N N . ILE A 1 21 ? -1.687 13.835 -8.595 1.00 4.13 21 ILE A N 3
ATOM 3121 C CA . ILE A 1 21 ? -2.114 13.470 -9.940 1.00 4.31 21 ILE A CA 3
ATOM 3122 C C . ILE A 1 21 ? -1.405 14.303 -11.010 1.00 4.63 21 ILE A C 3
ATOM 3123 O O . ILE A 1 21 ? -1.404 15.537 -10.971 1.00 5.09 21 ILE A O 3
ATOM 3139 N N . GLN A 1 22 ? -0.834 13.611 -11.986 1.00 4.51 22 GLN A N 3
ATOM 3140 C CA . GLN A 1 22 ? -0.208 14.253 -13.124 1.00 4.91 22 GLN A CA 3
ATOM 3141 C C . GLN A 1 22 ? -1.197 14.243 -14.286 1.00 5.34 22 GLN A C 3
ATOM 3142 O O . GLN A 1 22 ? -1.959 13.281 -14.430 1.00 5.26 22 GLN A O 3
ATOM 3156 N N . SER A 1 23 ? -1.252 15.359 -15.015 1.00 5.91 23 SER A N 3
ATOM 3157 C CA . SER A 1 23 ? -2.250 15.601 -16.067 1.00 6.43 23 SER A CA 3
ATOM 3158 C C . SER A 1 23 ? -2.548 14.368 -16.922 1.00 6.31 23 SER A C 3
ATOM 3159 O O . SER A 1 23 ? -3.679 14.190 -17.372 1.00 6.66 23 SER A O 3
ATOM 3167 N N . ASP A 1 24 ? -1.518 13.600 -17.256 1.00 5.90 24 ASP A N 3
ATOM 3168 C CA . ASP A 1 24 ? -1.681 12.506 -18.213 1.00 5.89 24 ASP A CA 3
ATOM 3169 C C . ASP A 1 24 ? -2.645 11.460 -17.684 1.00 5.75 24 ASP A C 3
ATOM 3170 O O . ASP A 1 24 ? -3.538 11.041 -18.417 1.00 6.08 24 ASP A O 3
ATOM 3179 N N . ASN A 1 25 ? -2.476 11.113 -16.398 1.00 5.39 25 ASN A N 3
ATOM 3180 C CA . ASN A 1 25 ? -3.282 10.107 -15.663 1.00 5.27 25 ASN A CA 3
ATOM 3181 C C . ASN A 1 25 ? -2.343 9.230 -14.850 1.00 4.75 25 ASN A C 3
ATOM 3182 O O . ASN A 1 25 ? -2.680 8.110 -14.464 1.00 4.75 25 ASN A O 3
ATOM 3193 N N . ARG A 1 26 ? -1.246 9.835 -14.432 1.00 4.42 26 ARG A N 3
ATOM 3194 C CA . ARG A 1 26 ? -0.317 9.176 -13.527 1.00 3.96 26 ARG A CA 3
ATOM 3195 C C . ARG A 1 26 ? -0.524 9.713 -12.123 1.00 3.59 26 ARG A C 3
ATOM 3196 O O . ARG A 1 26 ? -0.492 10.928 -11.922 1.00 3.63 26 ARG A O 3
ATOM 3217 N N . VAL A 1 27 ? -0.619 8.837 -11.133 1.00 3.34 27 VAL A N 3
ATOM 3218 C CA . VAL A 1 27 ? -0.666 9.304 -9.766 1.00 3.01 27 VAL A CA 3
ATOM 3219 C C . VAL A 1 27 ? 0.681 9.069 -9.114 1.00 2.57 27 VAL A C 3
ATOM 3220 O O . VAL A 1 27 ? 1.145 7.944 -9.048 1.00 2.50 27 VAL A O 3
ATOM 3233 N N . TYR A 1 28 ? 1.293 10.084 -8.560 1.00 2.50 28 TYR A N 3
ATOM 3234 C CA . TYR A 1 28 ? 2.492 9.823 -7.797 1.00 2.22 28 TYR A CA 3
ATOM 3235 C C . TYR A 1 28 ? 2.064 9.367 -6.416 1.00 1.94 28 TYR A C 3
ATOM 3236 O O . TYR A 1 28 ? 1.054 9.847 -5.896 1.00 2.06 28 TYR A O 3
ATOM 3254 N N . PHE A 1 29 ? 2.876 8.556 -5.769 1.00 1.79 29 PHE A N 3
ATOM 3255 C CA . PHE A 1 29 ? 2.618 8.191 -4.402 1.00 1.73 29 PHE A CA 3
ATOM 3256 C C . PHE A 1 29 ? 3.848 8.454 -3.569 1.00 1.86 29 PHE A C 3
ATOM 3257 O O . PHE A 1 29 ? 4.967 8.176 -3.988 1.00 2.06 29 PHE A O 3
ATOM 3274 N N . VAL A 1 30 ? 3.641 9.160 -2.484 1.00 1.99 30 VAL A N 3
ATOM 3275 C CA . VAL A 1 30 ? 4.730 9.647 -1.666 1.00 2.34 30 VAL A CA 3
ATOM 3276 C C . VAL A 1 30 ? 4.395 9.404 -0.217 1.00 2.41 30 VAL A C 3
ATOM 3277 O O . VAL A 1 30 ? 3.607 10.139 0.369 1.00 2.51 30 VAL A O 3
ATOM 3290 N N . ASN A 1 31 ? 4.983 8.392 0.375 1.00 2.50 31 ASN A N 3
ATOM 3291 C CA . ASN A 1 31 ? 4.726 8.139 1.768 1.00 2.69 31 ASN A CA 3
ATOM 3292 C C . ASN A 1 31 ? 5.626 9.029 2.605 1.00 3.18 31 ASN A C 3
ATOM 3293 O O . ASN A 1 31 ? 6.837 9.056 2.397 1.00 3.52 31 ASN A O 3
ATOM 3304 N N . HIS A 1 32 ? 5.028 9.819 3.481 1.00 3.31 32 HIS A N 3
ATOM 3305 C CA . HIS A 1 32 ? 5.796 10.788 4.260 1.00 3.83 32 HIS A CA 3
ATOM 3306 C C . HIS A 1 32 ? 6.317 10.146 5.530 1.00 4.20 32 HIS A C 3
ATOM 3307 O O . HIS A 1 32 ? 7.292 10.601 6.121 1.00 4.69 32 HIS A O 3
ATOM 3322 N N . LYS A 1 33 ? 5.639 9.094 5.949 1.00 4.07 33 LYS A N 3
ATOM 3323 C CA . LYS A 1 33 ? 6.016 8.380 7.154 1.00 4.49 33 LYS A CA 3
ATOM 3324 C C . LYS A 1 33 ? 7.361 7.688 6.936 1.00 4.79 33 LYS A C 3
ATOM 3325 O O . LYS A 1 33 ? 8.198 7.639 7.838 1.00 5.24 33 LYS A O 3
ATOM 3344 N N . ASN A 1 34 ? 7.575 7.178 5.726 1.00 4.61 34 ASN A N 3
ATOM 3345 C CA . ASN A 1 34 ? 8.815 6.481 5.391 1.00 4.97 34 ASN A CA 3
ATOM 3346 C C . ASN A 1 34 ? 9.684 7.335 4.463 1.00 4.94 34 ASN A C 3
ATOM 3347 O O . ASN A 1 34 ? 10.847 7.017 4.227 1.00 5.32 34 ASN A O 3
ATOM 3358 N N . ARG A 1 35 ? 9.098 8.407 3.925 1.00 4.55 35 ARG A N 3
ATOM 3359 C CA . ARG A 1 35 ? 9.790 9.305 2.995 1.00 4.59 35 ARG A CA 3
ATOM 3360 C C . ARG A 1 35 ? 10.225 8.578 1.724 1.00 4.46 35 ARG A C 3
ATOM 3361 O O . ARG A 1 35 ? 11.412 8.357 1.489 1.00 4.88 35 ARG A O 3
ATOM 3382 N N . THR A 1 36 ? 9.243 8.178 0.927 1.00 3.91 36 THR A N 3
ATOM 3383 C CA . THR A 1 36 ? 9.503 7.459 -0.311 1.00 3.75 36 THR A CA 3
ATOM 3384 C C . THR A 1 36 ? 8.447 7.799 -1.369 1.00 3.20 36 THR A C 3
ATOM 3385 O O . THR A 1 36 ? 7.251 7.817 -1.075 1.00 2.85 36 THR A O 3
ATOM 3396 N N . THR A 1 37 ? 8.893 8.149 -2.575 1.00 3.20 37 THR A N 3
ATOM 3397 C CA . THR A 1 37 ? 7.973 8.531 -3.637 1.00 2.81 37 THR A CA 3
ATOM 3398 C C . THR A 1 37 ? 8.117 7.630 -4.870 1.00 2.67 37 THR A C 3
ATOM 3399 O O . THR A 1 37 ? 9.201 7.123 -5.160 1.00 2.94 37 THR A O 3
ATOM 3410 N N . GLN A 1 38 ? 6.988 7.385 -5.534 1.00 2.38 38 GLN A N 3
ATOM 3411 C CA . GLN A 1 38 ? 6.919 6.473 -6.676 1.00 2.46 38 GLN A CA 3
ATOM 3412 C C . GLN A 1 38 ? 5.743 6.822 -7.588 1.00 2.29 38 GLN A C 3
ATOM 3413 O O . GLN A 1 38 ? 4.761 7.394 -7.139 1.00 2.10 38 GLN A O 3
ATOM 3427 N N . TRP A 1 39 ? 5.893 6.581 -8.883 1.00 2.49 39 TRP A N 3
ATOM 3428 C CA . TRP A 1 39 ? 4.857 6.917 -9.863 1.00 2.56 39 TRP A CA 3
ATOM 3429 C C . TRP A 1 39 ? 3.923 5.733 -10.152 1.00 2.79 39 TRP A C 3
ATOM 3430 O O . TRP A 1 39 ? 4.373 4.733 -10.715 1.00 3.11 39 TRP A O 3
ATOM 3451 N N . GLU A 1 40 ? 2.612 5.951 -9.923 1.00 2.82 40 GLU A N 3
ATOM 3452 C CA . GLU A 1 40 ? 1.506 5.032 -10.296 1.00 3.21 40 GLU A CA 3
ATOM 3453 C C . GLU A 1 40 ? 0.396 5.103 -9.242 1.00 3.15 40 GLU A C 3
ATOM 3454 O O . GLU A 1 40 ? -0.478 5.971 -9.320 1.00 3.33 40 GLU A O 3
ATOM 3466 N N . ASP A 1 41 ? 0.418 4.140 -8.312 1.00 3.06 41 ASP A N 3
ATOM 3467 C CA . ASP A 1 41 ? -0.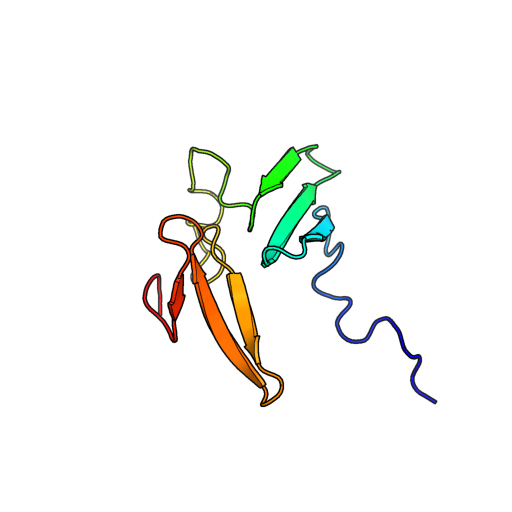542 4.039 -7.201 1.00 3.14 41 ASP A CA 3
ATOM 3468 C C . ASP A 1 41 ? -0.331 2.693 -6.502 1.00 3.37 41 ASP A C 3
ATOM 3469 O O . ASP A 1 41 ? -0.359 1.659 -7.169 1.00 3.87 41 ASP A O 3
ATOM 3478 N N . PRO A 1 42 ? -0.119 2.648 -5.165 1.00 3.19 42 PRO A N 3
ATOM 3479 C CA . PRO A 1 42 ? 0.072 1.404 -4.446 1.00 3.65 42 PRO A CA 3
ATOM 3480 C C . PRO A 1 42 ? -1.268 0.843 -3.999 1.00 4.41 42 PRO A C 3
ATOM 3481 O O . PRO A 1 42 ? -1.424 0.446 -2.857 1.00 4.52 42 PRO A O 3
ATOM 3492 N N . ARG A 1 43 ? -2.267 0.943 -4.866 1.00 5.16 43 ARG A N 3
ATOM 3493 C CA . ARG A 1 43 ? -3.627 0.578 -4.502 1.00 6.12 43 ARG A CA 3
ATOM 3494 C C . ARG A 1 43 ? -4.503 0.494 -5.750 1.00 7.19 43 ARG A C 3
ATOM 3495 O O . ARG A 1 43 ? -4.380 1.327 -6.652 1.00 7.79 43 ARG A O 3
ATOM 3516 N N . THR A 1 44 ? -5.298 -0.574 -5.841 1.00 7.61 44 THR A N 3
ATOM 3517 C CA . THR A 1 44 ? -6.114 -0.852 -7.024 1.00 8.76 44 THR A CA 3
ATOM 3518 C C . THR A 1 44 ? -5.237 -0.864 -8.280 1.00 9.16 44 THR A C 3
ATOM 3519 O O . THR A 1 44 ? -5.445 -0.102 -9.226 1.00 9.88 44 THR A O 3
ATOM 3530 N N . GLN A 1 45 ? -4.144 -1.604 -8.194 1.00 8.89 45 GLN A N 3
ATOM 3531 C CA . GLN A 1 45 ? -3.132 -1.611 -9.232 1.00 9.51 45 GLN A CA 3
ATOM 3532 C C . GLN A 1 45 ? -3.381 -2.749 -10.223 1.00 10.35 45 GLN A C 3
ATOM 3533 O O . GLN A 1 45 ? -4.502 -2.938 -10.697 1.00 10.65 45 GLN A O 3
ATOM 3547 N N . GLY A 1 46 ? -2.338 -3.511 -10.516 1.00 10.89 46 GLY A N 3
ATOM 3548 C CA . GLY A 1 46 ? -2.459 -4.636 -11.422 1.00 11.86 46 GLY A CA 3
ATOM 3549 C C . GLY A 1 46 ? -1.109 -5.206 -11.804 1.00 12.21 46 GLY A C 3
ATOM 3550 O O . GLY A 1 46 ? -0.960 -6.413 -11.983 1.00 12.49 46 GLY A O 3
ATOM 3554 N N . GLN A 1 47 ? -0.162 -4.318 -12.055 1.00 12.35 47 GLN A N 3
ATOM 3555 C CA . GLN A 1 47 ? 1.152 -4.716 -12.542 1.00 12.83 47 GLN A CA 3
ATOM 3556 C C . GLN A 1 47 ? 2.006 -5.386 -11.467 1.00 12.01 47 GLN A C 3
ATOM 3557 O O . GLN A 1 47 ? 2.926 -6.137 -11.795 1.00 12.41 47 GLN A O 3
ATOM 3571 N N . GLU A 1 48 ? 1.838 -4.985 -10.211 1.00 10.93 48 GLU A N 3
ATOM 3572 C CA . GLU A 1 48 ? 2.765 -5.423 -9.184 1.00 10.07 48 GLU A CA 3
ATOM 3573 C C . GLU A 1 48 ? 2.056 -5.952 -7.948 1.00 10.10 48 GLU A C 3
ATOM 3574 O O . GLU A 1 48 ? 2.396 -7.029 -7.457 1.00 10.63 48 GLU A O 3
ATOM 3586 N N . VAL A 1 49 ? 1.049 -5.230 -7.468 1.00 9.70 49 VAL A N 3
ATOM 3587 C CA . VAL A 1 49 ? 0.334 -5.623 -6.265 1.00 9.89 49 VAL A CA 3
ATOM 3588 C C . VAL A 1 49 ? -1.083 -5.073 -6.277 1.00 10.12 49 VAL A C 3
ATOM 3589 O O . VAL A 1 49 ? -1.631 -4.771 -7.334 1.00 10.23 49 VAL A O 3
ATOM 3602 N N . SER A 1 50 ? -1.646 -4.954 -5.085 1.00 10.37 50 SER A N 3
ATOM 3603 C CA . SER A 1 50 ? -3.022 -4.511 -4.889 1.00 10.75 50 SER A CA 3
ATOM 3604 C C . SER A 1 50 ? -3.980 -5.581 -5.393 1.00 10.44 50 SER A C 3
ATOM 3605 O O . SER A 1 50 ? -4.521 -5.480 -6.497 1.00 10.99 50 SER A O 3
ATOM 3613 N N . LEU A 1 51 ? -4.061 -6.670 -4.627 1.00 9.73 51 LEU A N 3
ATOM 3614 C CA . LEU A 1 51 ? -4.802 -7.859 -5.028 1.00 9.59 51 LEU A CA 3
ATOM 3615 C C . LEU A 1 51 ? -4.131 -8.489 -6.235 1.00 9.70 51 LEU A C 3
ATOM 3616 O O . LEU A 1 51 ? -4.791 -8.966 -7.159 1.00 10.11 51 LEU A O 3
ATOM 3632 N N . ILE A 1 52 ? -2.809 -8.590 -6.159 1.00 9.54 52 ILE A N 3
ATOM 3633 C CA . ILE A 1 52 ? -2.026 -9.283 -7.160 1.00 9.80 52 ILE A CA 3
ATOM 3634 C C . ILE A 1 52 ? -1.146 -10.307 -6.447 1.00 10.32 52 ILE A C 3
ATOM 3635 O O . ILE A 1 52 ? -0.117 -9.950 -5.862 1.00 10.51 52 ILE A O 3
ATOM 3651 N N . ASN A 1 53 ? -1.643 -11.523 -6.331 1.00 10.71 53 ASN A N 3
ATOM 3652 C CA . ASN A 1 53 ? -0.967 -12.564 -5.556 1.00 11.36 53 ASN A CA 3
ATOM 3653 C C . ASN A 1 53 ? 0.306 -13.047 -6.256 1.00 11.53 53 ASN A C 3
ATOM 3654 O O . ASN A 1 53 ? 0.334 -14.144 -6.821 1.00 12.14 53 ASN A O 3
ATOM 3665 N N . GLU A 1 54 ? 1.343 -12.205 -6.248 1.00 11.18 54 GLU A N 3
ATOM 3666 C CA . GLU A 1 54 ? 2.601 -12.518 -6.919 1.00 11.52 54 GLU A CA 3
ATOM 3667 C C . GLU A 1 54 ? 3.647 -11.459 -6.622 1.00 11.02 54 GLU A C 3
ATOM 3668 O O . GLU A 1 54 ? 4.851 -11.707 -6.690 1.00 11.53 54 GLU A O 3
ATOM 3680 N N . GLY A 1 55 ? 3.174 -10.297 -6.249 1.00 10.20 55 GLY A N 3
ATOM 3681 C CA . GLY A 1 55 ? 4.063 -9.210 -5.898 1.00 9.90 55 GLY A CA 3
ATOM 3682 C C . GLY A 1 55 ? 4.329 -9.160 -4.409 1.00 8.97 55 GLY A C 3
ATOM 3683 O O . GLY A 1 55 ? 3.414 -8.908 -3.632 1.00 8.76 55 GLY A O 3
ATOM 3687 N N . PRO A 1 56 ? 5.578 -9.400 -3.980 1.00 8.63 56 PRO A N 3
ATOM 3688 C CA . PRO A 1 56 ? 5.962 -9.405 -2.560 1.00 7.98 56 PRO A CA 3
ATOM 3689 C C . PRO A 1 56 ? 6.042 -8.000 -1.966 1.00 7.00 56 PRO A C 3
ATOM 3690 O O . PRO A 1 56 ? 7.128 -7.524 -1.635 1.00 6.84 56 PRO A O 3
ATOM 3701 N N . LEU A 1 57 ? 4.925 -7.286 -1.973 1.00 6.69 57 LEU A N 3
ATOM 3702 C CA . LEU A 1 57 ? 4.928 -5.879 -1.601 1.00 6.07 57 LEU A CA 3
ATOM 3703 C C . LEU A 1 57 ? 3.560 -5.472 -1.044 1.00 5.15 57 LEU A C 3
ATOM 3704 O O . LEU A 1 57 ? 2.531 -5.951 -1.516 1.00 5.20 57 LEU A O 3
ATOM 3720 N N . PRO A 1 58 ? 3.539 -4.641 0.013 1.00 4.61 58 PRO A N 3
ATOM 3721 C CA . PRO A 1 58 ? 2.296 -4.212 0.674 1.00 3.93 58 PRO A CA 3
ATOM 3722 C C . PRO A 1 58 ? 1.407 -3.334 -0.217 1.00 3.54 58 PRO A C 3
ATOM 3723 O O . PRO A 1 58 ? 1.773 -2.211 -0.568 1.00 3.40 58 PRO A O 3
ATOM 3734 N N . PRO A 1 59 ? 0.212 -3.836 -0.572 1.00 3.96 59 PRO A N 3
ATOM 3735 C CA . PRO A 1 59 ? -0.762 -3.126 -1.411 1.00 4.23 59 PRO A CA 3
ATOM 3736 C C . PRO A 1 59 ? -1.607 -2.113 -0.627 1.00 3.65 59 PRO A C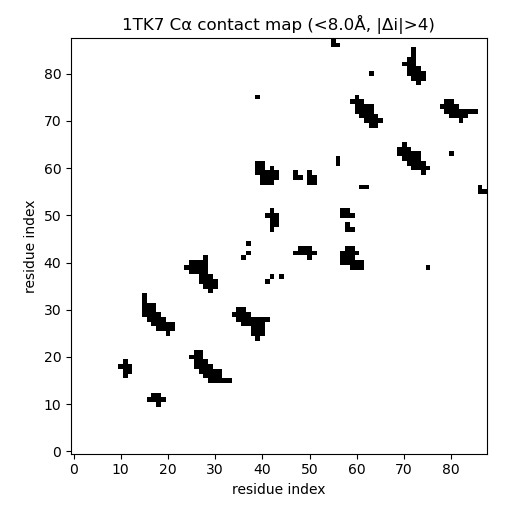 3
ATOM 3737 O O . PRO A 1 59 ? -2.671 -2.450 -0.102 1.00 4.15 59 PRO A O 3
ATOM 3748 N N . GLY A 1 60 ? -1.174 -0.860 -0.617 1.00 3.16 60 GLY A N 3
ATOM 3749 C CA . GLY A 1 60 ? -1.933 0.193 0.044 1.00 3.32 60 GLY A CA 3
ATOM 3750 C C . GLY A 1 60 ? -1.734 0.157 1.536 1.00 3.18 60 GLY A C 3
ATOM 3751 O O . GLY A 1 60 ? -2.692 0.204 2.316 1.00 4.03 60 GLY A O 3
ATOM 3755 N N . TRP A 1 61 ? -0.487 -0.017 1.921 1.00 2.47 61 TRP A N 3
ATOM 3756 C CA . TRP A 1 61 ? -0.141 -0.207 3.328 1.00 2.71 61 TRP A CA 3
ATOM 3757 C C . TRP A 1 61 ? 0.616 0.970 3.896 1.00 3.28 61 TRP A C 3
ATOM 3758 O O . TRP A 1 61 ? 1.194 1.764 3.162 1.00 3.41 61 TRP A O 3
ATOM 3779 N N . GLU A 1 62 ? 0.546 1.095 5.207 1.00 4.13 62 GLU A N 3
ATOM 3780 C CA . GLU A 1 62 ? 1.172 2.193 5.922 1.00 5.13 62 GLU A CA 3
ATOM 3781 C C . GLU A 1 62 ? 2.022 1.656 7.063 1.00 5.51 62 GLU A C 3
ATOM 3782 O O . GLU A 1 62 ? 1.617 0.725 7.756 1.00 5.47 62 GLU A O 3
ATOM 3794 N N . ILE A 1 63 ? 3.112 2.345 7.348 1.00 6.21 63 ILE A N 3
ATOM 3795 C CA . ILE A 1 63 ? 3.889 2.048 8.534 1.00 6.86 63 ILE A CA 3
ATOM 3796 C C . ILE A 1 63 ? 3.313 2.808 9.719 1.00 8.06 63 ILE A C 3
ATOM 3797 O O . ILE A 1 63 ? 3.223 4.037 9.708 1.00 8.83 63 ILE A O 3
ATOM 3813 N N . ARG A 1 64 ? 2.978 2.074 10.760 1.00 8.35 64 ARG A N 3
ATOM 3814 C CA . ARG A 1 64 ? 2.481 2.680 11.980 1.00 9.58 64 ARG A CA 3
ATOM 3815 C C . ARG A 1 64 ? 3.525 2.512 13.066 1.00 10.31 64 ARG A C 3
ATOM 3816 O O . ARG A 1 64 ? 3.936 1.397 13.359 1.00 10.04 64 ARG A O 3
ATOM 3837 N N . TYR A 1 65 ? 4.017 3.611 13.597 1.00 11.33 65 TYR A N 3
ATOM 3838 C CA . TYR A 1 65 ? 5.096 3.543 14.567 1.00 12.16 65 TYR A CA 3
ATOM 3839 C C . TYR A 1 65 ? 4.566 3.609 15.990 1.00 13.00 65 TYR A C 3
ATOM 3840 O O . TYR A 1 65 ? 3.701 4.425 16.311 1.00 13.74 65 TYR A O 3
ATOM 3858 N N . THR A 1 66 ? 5.129 2.782 16.850 1.00 13.03 66 THR A N 3
ATOM 3859 C CA . THR A 1 66 ? 4.801 2.808 18.261 1.00 13.96 66 THR A CA 3
ATOM 3860 C C . THR A 1 66 ? 5.885 3.573 19.007 1.00 14.98 66 THR A C 3
ATOM 3861 O O . THR A 1 66 ? 6.997 3.692 18.497 1.00 14.85 66 THR A O 3
ATOM 3872 N N . ALA A 1 67 ? 5.489 4.251 20.084 1.00 16.10 67 ALA A N 3
ATOM 3873 C CA . ALA A 1 67 ? 6.360 5.181 20.816 1.00 17.22 67 ALA A CA 3
ATOM 3874 C C . ALA A 1 67 ? 7.806 4.699 20.963 1.00 17.28 67 ALA A C 3
ATOM 3875 O O . ALA A 1 67 ? 8.731 5.509 20.903 1.00 18.01 67 ALA A O 3
ATOM 3882 N N . ALA A 1 68 ? 8.009 3.396 21.152 1.00 16.59 68 ALA A N 3
ATOM 3883 C CA . ALA A 1 68 ? 9.357 2.850 21.323 1.00 16.65 68 ALA A CA 3
ATOM 3884 C C . ALA A 1 68 ? 10.180 2.967 20.038 1.00 16.08 68 ALA A C 3
ATOM 3885 O O . ALA A 1 68 ? 11.399 2.795 20.047 1.00 16.33 68 ALA A O 3
ATOM 3892 N N . GLY A 1 69 ? 9.513 3.335 18.953 1.00 15.48 69 GLY A N 3
ATOM 3893 C CA . GLY A 1 69 ? 10.182 3.546 17.684 1.00 15.06 69 GLY A CA 3
ATOM 3894 C C . GLY A 1 69 ? 10.124 2.332 16.778 1.00 13.81 69 GLY A C 3
ATOM 3895 O O . GLY A 1 69 ? 10.940 2.193 15.869 1.00 13.55 69 GLY A O 3
ATOM 3899 N N . GLU A 1 70 ? 9.107 1.503 16.965 1.00 13.16 70 GLU A N 3
ATOM 3900 C CA . GLU A 1 70 ? 8.898 0.350 16.098 1.00 12.00 70 GLU A CA 3
ATOM 3901 C C . GLU A 1 70 ? 7.791 0.637 15.096 1.00 11.18 70 GLU A C 3
ATOM 3902 O O . GLU A 1 70 ? 6.714 1.091 15.472 1.00 11.42 70 GLU A O 3
ATOM 3914 N N . ARG A 1 71 ? 8.050 0.347 13.833 1.00 10.32 71 ARG A N 3
ATOM 3915 C CA . ARG A 1 71 ? 7.055 0.543 12.788 1.00 9.47 71 ARG A CA 3
ATOM 3916 C C . ARG A 1 71 ? 6.384 -0.777 12.411 1.00 8.45 71 ARG A C 3
ATOM 3917 O O . ARG A 1 71 ? 7.049 -1.783 12.155 1.00 7.94 71 ARG A O 3
ATOM 3938 N N . PHE A 1 72 ? 5.061 -0.753 12.350 1.00 8.37 72 PHE A N 3
ATOM 3939 C CA . PHE A 1 72 ? 4.274 -1.909 11.949 1.00 7.66 72 PHE A CA 3
ATOM 3940 C C . PHE A 1 72 ? 3.701 -1.664 10.560 1.00 6.65 72 PHE A C 3
ATOM 3941 O O . PHE A 1 72 ? 3.754 -0.542 10.059 1.00 6.63 72 PHE A O 3
ATOM 3958 N N . PHE A 1 73 ? 3.062 -2.672 9.993 1.00 6.01 73 PHE A N 3
ATOM 3959 C CA . PHE A 1 73 ? 2.393 -2.531 8.710 1.00 5.13 73 PHE A CA 3
ATOM 3960 C C . PHE A 1 73 ? 0.889 -2.399 8.913 1.00 5.65 73 PHE A C 3
ATOM 3961 O O . PHE A 1 73 ? 0.344 -2.906 9.896 1.00 6.52 73 PHE A O 3
ATOM 3978 N N . VAL A 1 74 ? 0.234 -1.649 8.032 1.00 5.35 74 VAL A N 3
ATOM 3979 C CA . VAL A 1 74 ? -1.200 -1.396 8.147 1.00 6.10 74 VAL A CA 3
ATOM 3980 C C . VAL A 1 74 ? -1.873 -1.411 6.775 1.00 5.48 74 VAL A C 3
ATOM 3981 O O . VAL A 1 74 ? -1.655 -0.513 5.958 1.00 4.99 74 VAL A O 3
ATOM 3994 N N . ASP A 1 75 ? -2.794 -2.345 6.587 1.00 5.85 75 ASP A N 3
ATOM 3995 C CA . ASP A 1 75 ? -3.627 -2.379 5.385 1.00 5.76 75 ASP A CA 3
ATOM 3996 C C . ASP A 1 75 ? -4.847 -1.492 5.590 1.00 6.84 75 ASP A C 3
ATOM 3997 O O . ASP A 1 75 ? -5.390 -1.439 6.691 1.00 7.86 75 ASP A O 3
ATOM 4006 N N . HIS A 1 76 ? -5.269 -0.772 4.556 1.00 6.72 76 HIS A N 3
ATOM 4007 C CA . HIS A 1 76 ? -6.418 0.115 4.691 1.00 7.83 76 HIS A CA 3
ATOM 4008 C C . HIS A 1 76 ? -7.665 -0.443 4.009 1.00 8.41 76 HIS A C 3
ATOM 4009 O O . HIS A 1 76 ? -8.761 -0.362 4.556 1.00 9.33 76 HIS A O 3
ATOM 4024 N N . ASN A 1 77 ? -7.481 -1.096 2.872 1.00 8.08 77 ASN A N 3
ATOM 4025 C CA . ASN A 1 77 ? -8.601 -1.713 2.153 1.00 8.90 77 ASN A CA 3
ATOM 4026 C C . ASN A 1 77 ? -9.090 -2.944 2.907 1.00 9.93 77 ASN A C 3
ATOM 4027 O O . ASN A 1 77 ? -10.244 -3.349 2.798 1.00 10.94 77 ASN A O 3
ATOM 4038 N N . THR A 1 78 ? -8.194 -3.504 3.692 1.00 9.72 78 THR A N 3
ATOM 4039 C CA . THR A 1 78 ? -8.498 -4.658 4.516 1.00 10.73 78 THR A CA 3
ATOM 4040 C C . THR A 1 78 ? -8.607 -4.241 5.981 1.00 11.01 78 THR A C 3
ATOM 4041 O O . THR A 1 78 ? -9.230 -4.935 6.783 1.00 11.95 78 THR A O 3
ATOM 4052 N N . ARG A 1 79 ? -7.997 -3.096 6.314 1.00 10.29 79 ARG A N 3
ATOM 4053 C CA . ARG A 1 79 ? -7.973 -2.583 7.687 1.00 10.67 79 ARG A CA 3
ATOM 4054 C C . ARG A 1 79 ? -7.381 -3.622 8.628 1.00 10.71 79 ARG A C 3
ATOM 4055 O O . ARG A 1 79 ? -8.095 -4.455 9.191 1.00 11.68 79 ARG A O 3
ATOM 4076 N N . ARG A 1 80 ? -6.066 -3.597 8.744 1.00 9.69 80 ARG A N 3
ATOM 4077 C CA . ARG A 1 80 ? -5.347 -4.603 9.517 1.00 9.70 80 ARG A CA 3
ATOM 4078 C C . ARG A 1 80 ? -3.927 -4.132 9.792 1.00 8.81 80 ARG A C 3
ATOM 4079 O O . ARG A 1 80 ? -3.278 -3.576 8.911 1.00 7.78 80 ARG A O 3
ATOM 4100 N N . THR A 1 81 ? -3.434 -4.387 10.990 1.00 9.29 81 THR A N 3
ATOM 4101 C CA . THR A 1 81 ? -2.069 -4.020 11.333 1.00 8.71 81 THR A CA 3
ATOM 4102 C C . THR A 1 81 ? -1.266 -5.256 11.749 1.00 8.67 81 THR A C 3
ATOM 4103 O O . THR A 1 81 ? -1.831 -6.241 12.224 1.00 9.43 81 THR A O 3
ATOM 4114 N N . THR A 1 82 ? 0.034 -5.228 11.486 1.00 7.87 82 THR A N 3
ATOM 4115 C CA . THR A 1 82 ? 0.905 -6.364 11.754 1.00 7.87 82 THR A CA 3
ATOM 4116 C C . THR A 1 82 ? 2.357 -5.902 11.845 1.00 7.43 82 THR A C 3
ATOM 4117 O O . THR A 1 82 ? 2.770 -5.022 11.103 1.00 6.80 82 THR A O 3
ATOM 4128 N N . PHE A 1 83 ? 3.129 -6.474 12.762 1.00 7.93 83 PHE A N 3
ATOM 4129 C CA . PHE A 1 83 ? 4.536 -6.105 12.885 1.00 7.83 83 PHE A CA 3
ATOM 4130 C C . PHE A 1 83 ? 5.350 -6.674 11.724 1.00 7.12 83 PHE A C 3
ATOM 4131 O O . PHE A 1 83 ? 6.237 -6.007 11.190 1.00 6.86 83 PHE A O 3
ATOM 4148 N N . GLU A 1 84 ? 5.049 -7.910 11.352 1.00 7.12 84 GLU A N 3
ATOM 4149 C CA . GLU A 1 84 ? 5.742 -8.580 10.261 1.00 6.82 84 GLU A CA 3
ATOM 4150 C C . GLU A 1 84 ? 5.237 -8.086 8.908 1.00 6.39 84 GLU A C 3
ATOM 4151 O O . GLU A 1 84 ? 4.070 -7.712 8.771 1.00 6.58 84 GLU A O 3
ATOM 4163 N N . ASP A 1 85 ? 6.123 -8.088 7.919 1.00 6.13 85 ASP A N 3
ATOM 4164 C CA . ASP A 1 85 ? 5.777 -7.656 6.566 1.00 6.02 85 ASP A CA 3
ATOM 4165 C C . ASP A 1 85 ? 4.628 -8.493 6.007 1.00 5.91 85 ASP A C 3
ATOM 4166 O O . ASP A 1 85 ? 4.462 -9.657 6.380 1.00 6.65 85 ASP A O 3
ATOM 4175 N N . PRO A 1 86 ? 3.729 -7.856 5.233 1.00 5.20 86 PRO A N 3
ATOM 4176 C CA . PRO A 1 86 ? 2.505 -8.491 4.731 1.00 5.41 86 PRO A CA 3
ATOM 4177 C C . PRO A 1 86 ? 2.761 -9.812 4.011 1.00 6.19 86 PRO A C 3
ATOM 4178 O O . PRO A 1 86 ? 2.258 -10.857 4.427 1.00 7.10 86 PRO A O 3
ATOM 4189 N N . ARG A 1 87 ? 3.511 -9.768 2.918 1.00 6.10 87 ARG A N 3
ATOM 4190 C CA . ARG A 1 87 ? 3.772 -10.958 2.148 1.00 7.11 87 ARG A CA 3
ATOM 4191 C C . ARG A 1 87 ? 5.176 -10.962 1.566 1.00 7.32 87 ARG A C 3
ATOM 4192 O O . ARG A 1 87 ? 5.643 -9.954 1.027 1.00 7.39 87 ARG A O 3
ATOM 4213 N N . PRO A 1 88 ? 5.839 -12.124 1.595 1.00 7.66 88 PRO A N 3
ATOM 4214 C CA . PRO A 1 88 ? 7.146 -12.313 0.997 1.00 8.08 88 PRO A CA 3
ATOM 4215 C C . PRO A 1 88 ? 7.033 -12.664 -0.485 1.00 8.72 88 PRO A C 3
ATOM 4216 O O . PRO A 1 88 ? 8.042 -13.095 -1.074 1.00 9.12 88 PRO A O 3
ATOM 4228 N N . GLY A 1 1 ? -25.247 17.542 2.654 1.00 10.36 1 GLY A N 4
ATOM 4229 C CA . GLY A 1 1 ? -25.422 16.083 2.834 1.00 10.03 1 GLY A CA 4
ATOM 4230 C C . GLY A 1 1 ? -26.311 15.484 1.769 1.00 9.39 1 GLY A C 4
ATOM 4231 O O . GLY A 1 1 ? -27.294 14.805 2.075 1.00 8.81 1 GLY A O 4
ATOM 4237 N N . SER A 1 2 ? -26.003 15.782 0.516 1.00 9.69 2 SER A N 4
ATOM 4238 C CA . SER A 1 2 ? -26.789 15.292 -0.603 1.00 9.38 2 SER A CA 4
ATOM 4239 C C . SER A 1 2 ? -26.312 13.907 -1.031 1.00 8.44 2 SER A C 4
ATOM 4240 O O . SER A 1 2 ? -25.107 13.654 -1.102 1.00 8.11 2 SER A O 4
ATOM 4248 N N . PRO A 1 3 ? -27.242 13.000 -1.359 1.00 8.25 3 PRO A N 4
ATOM 4249 C CA . PRO A 1 3 ? -26.913 11.649 -1.815 1.00 7.62 3 PRO A CA 4
ATOM 4250 C C . PRO A 1 3 ? -26.419 11.631 -3.262 1.00 7.59 3 PRO A C 4
ATOM 4251 O O . PRO A 1 3 ? -26.798 10.762 -4.044 1.00 8.07 3 PRO A O 4
ATOM 4262 N N . GLU A 1 4 ? -25.562 12.581 -3.611 1.00 7.31 4 GLU A N 4
ATOM 4263 C CA . GLU A 1 4 ? -25.020 12.674 -4.961 1.00 7.54 4 GLU A CA 4
ATOM 4264 C C . GLU A 1 4 ? -23.828 11.726 -5.129 1.00 6.99 4 GLU A C 4
ATOM 4265 O O . GLU A 1 4 ? -22.794 12.103 -5.686 1.00 7.33 4 GLU A O 4
ATOM 4277 N N . PHE A 1 5 ? -23.988 10.498 -4.632 1.00 6.44 5 PHE A N 4
ATOM 4278 C CA . PHE A 1 5 ? -22.952 9.466 -4.708 1.00 6.21 5 PHE A CA 4
ATOM 4279 C C . PHE A 1 5 ? -21.650 9.952 -4.079 1.00 5.97 5 PHE A C 4
ATOM 4280 O O . PHE A 1 5 ? -20.769 10.472 -4.766 1.00 6.56 5 PHE A O 4
ATOM 4297 N N . HIS A 1 6 ? -21.568 9.825 -2.756 1.00 5.38 6 HIS A N 4
ATOM 4298 C CA . HIS A 1 6 ? -20.408 10.298 -2.009 1.00 5.43 6 HIS A CA 4
ATOM 4299 C C . HIS A 1 6 ? -19.118 9.665 -2.514 1.00 5.20 6 HIS A C 4
ATOM 4300 O O . HIS A 1 6 ? -19.069 8.465 -2.812 1.00 5.52 6 HIS A O 4
ATOM 4315 N N . MET A 1 7 ? -18.097 10.509 -2.618 1.00 5.08 7 MET A N 4
ATOM 4316 C CA . MET A 1 7 ? -16.779 10.138 -3.126 1.00 5.29 7 MET A CA 4
ATOM 4317 C C . MET A 1 7 ? -16.805 9.927 -4.634 1.00 5.70 7 MET A C 4
ATOM 4318 O O . MET A 1 7 ? -17.667 9.233 -5.178 1.00 6.20 7 MET A O 4
ATOM 4332 N N . ASP A 1 8 ? -15.836 10.532 -5.287 1.00 5.75 8 ASP A N 4
ATOM 4333 C CA . ASP A 1 8 ? -15.704 10.444 -6.731 1.00 6.31 8 ASP A CA 4
ATOM 4334 C C . ASP A 1 8 ? -14.582 9.488 -7.122 1.00 6.24 8 ASP A C 4
ATOM 4335 O O . ASP A 1 8 ? -14.831 8.382 -7.601 1.00 6.15 8 ASP A O 4
ATOM 4344 N N . ALA A 1 9 ? -13.361 9.907 -6.849 1.00 6.61 9 ALA A N 4
ATOM 4345 C CA . ALA A 1 9 ? -12.162 9.133 -7.142 1.00 6.95 9 ALA A CA 4
ATOM 4346 C C . ALA A 1 9 ? -10.952 9.884 -6.619 1.00 6.64 9 ALA A C 4
ATOM 4347 O O . ALA A 1 9 ? -10.067 9.308 -5.984 1.00 6.67 9 ALA A O 4
ATOM 4354 N N . LEU A 1 10 ? -10.996 11.198 -6.789 1.00 6.61 10 LEU A N 4
ATOM 4355 C CA . LEU A 1 10 ? -10.004 12.082 -6.247 1.00 6.58 10 LEU A CA 4
ATOM 4356 C C . LEU A 1 10 ? -10.176 12.176 -4.733 1.00 5.67 10 LEU A C 4
ATOM 4357 O O . LEU A 1 10 ? -9.204 12.267 -3.991 1.00 5.62 10 LEU A O 4
ATOM 4373 N N . GLY A 1 11 ? -11.427 12.165 -4.287 1.00 5.24 11 GLY A N 4
ATOM 4374 C CA . GLY A 1 11 ? -11.718 12.233 -2.869 1.00 4.77 11 GLY A CA 4
ATOM 4375 C C . GLY A 1 11 ? -11.213 11.020 -2.109 1.00 3.85 11 GLY A C 4
ATOM 4376 O O . GLY A 1 11 ? -11.424 9.882 -2.538 1.00 3.86 11 GLY A O 4
ATOM 4380 N N . PRO A 1 12 ? -10.511 11.242 -0.984 1.00 3.39 12 PRO A N 4
ATOM 4381 C CA . PRO A 1 12 ? -9.946 10.166 -0.156 1.00 2.84 12 PRO A CA 4
ATOM 4382 C C . PRO A 1 12 ? -11.005 9.180 0.332 1.00 2.69 12 PRO A C 4
ATOM 4383 O O . PRO A 1 12 ? -12.127 9.567 0.669 1.00 3.02 12 PRO A O 4
ATOM 4394 N N . LEU A 1 13 ? -10.652 7.902 0.325 1.00 2.77 13 LEU A N 4
ATOM 4395 C CA . LEU A 1 13 ? -11.569 6.837 0.720 1.00 3.25 13 LEU A CA 4
ATOM 4396 C C . LEU A 1 13 ? -11.703 6.714 2.250 1.00 3.14 13 LEU A C 4
ATOM 4397 O O . LEU A 1 13 ? -12.816 6.765 2.774 1.00 3.39 13 LEU A O 4
ATOM 4413 N N . PRO A 1 14 ? -10.597 6.476 2.991 1.00 2.96 14 PRO A N 4
ATOM 4414 C CA . PRO A 1 14 ? -10.647 6.254 4.441 1.00 3.12 14 PRO A CA 4
ATOM 4415 C C . PRO A 1 14 ? -10.741 7.555 5.246 1.00 3.16 14 PRO A C 4
ATOM 4416 O O . PRO A 1 14 ? -11.773 8.231 5.234 1.00 3.95 14 PRO A O 4
ATOM 4427 N N . ASP A 1 15 ? -9.678 7.875 5.976 1.00 2.58 15 ASP A N 4
ATOM 4428 C CA . ASP A 1 15 ? -9.658 9.054 6.841 1.00 2.76 15 ASP A CA 4
ATOM 4429 C C . ASP A 1 15 ? -8.318 9.778 6.704 1.00 2.80 15 ASP A C 4
ATOM 4430 O O . ASP A 1 15 ? -7.706 10.192 7.689 1.00 3.20 15 ASP A O 4
ATOM 4439 N N . GLY A 1 16 ? -7.839 9.856 5.474 1.00 2.64 16 GLY A N 4
ATOM 4440 C CA . GLY A 1 16 ? -6.558 10.476 5.200 1.00 2.83 16 GLY A CA 4
ATOM 4441 C C . GLY A 1 16 ? -5.968 9.971 3.903 1.00 2.74 16 GLY A C 4
ATOM 4442 O O . GLY A 1 16 ? -5.442 10.750 3.106 1.00 2.98 16 GLY A O 4
ATOM 4446 N N . TRP A 1 17 ? -5.978 8.652 3.749 1.00 2.43 17 TRP A N 4
ATOM 4447 C CA . TRP A 1 17 ? -5.388 8.019 2.576 1.00 2.32 17 TRP A CA 4
ATOM 4448 C C . TRP A 1 17 ? -6.190 8.328 1.317 1.00 2.41 17 TRP A C 4
ATOM 4449 O O . TRP A 1 17 ? -7.416 8.411 1.347 1.00 2.63 17 TRP A O 4
ATOM 4470 N N . GLU A 1 18 ? -5.482 8.435 0.211 1.00 2.32 18 GLU A N 4
ATOM 4471 C CA . GLU A 1 18 ? -6.091 8.671 -1.084 1.00 2.54 18 GLU A CA 4
ATOM 4472 C C . GLU A 1 18 ? -5.449 7.749 -2.117 1.00 2.34 18 GLU A C 4
ATOM 4473 O O . GLU A 1 18 ? -4.418 8.079 -2.701 1.00 2.07 18 GLU A O 4
ATOM 4485 N N . LYS A 1 19 ? -6.001 6.550 -2.260 1.00 2.59 19 LYS A N 4
ATOM 4486 C CA . LYS A 1 19 ? -5.431 5.562 -3.166 1.00 2.56 19 LYS A CA 4
ATOM 4487 C C . LYS A 1 19 ? -6.062 5.645 -4.557 1.00 3.09 19 LYS A C 4
ATOM 4488 O O . LYS A 1 19 ? -7.285 5.590 -4.710 1.00 3.59 19 LYS A O 4
ATOM 4507 N N . LYS A 1 20 ? -5.213 5.766 -5.570 1.00 3.04 20 LYS A N 4
ATOM 4508 C CA . LYS A 1 20 ? -5.663 5.833 -6.956 1.00 3.61 20 LYS A CA 4
ATOM 4509 C C . LYS A 1 20 ? -4.914 4.815 -7.814 1.00 3.64 20 LYS A C 4
ATOM 4510 O O . LYS A 1 20 ? -3.683 4.825 -7.874 1.00 3.30 20 LYS A O 4
ATOM 4529 N N . ILE A 1 21 ? -5.655 3.912 -8.440 1.00 4.13 21 ILE A N 4
ATOM 4530 C CA . ILE A 1 21 ? -5.062 2.859 -9.259 1.00 4.31 21 ILE A CA 4
ATOM 4531 C C . ILE A 1 21 ? -4.479 3.413 -10.569 1.00 4.63 21 ILE A C 4
ATOM 4532 O O . ILE A 1 21 ? -5.128 4.186 -11.273 1.00 5.09 21 ILE A O 4
ATOM 4548 N N . GLN A 1 22 ? -3.300 2.922 -10.935 1.00 4.51 22 GLN A N 4
ATOM 4549 C CA . GLN A 1 22 ? -2.702 3.226 -12.225 1.00 4.91 22 GLN A CA 4
ATOM 4550 C C . GLN A 1 22 ? -2.952 2.035 -13.141 1.00 5.34 22 GLN A C 4
ATOM 4551 O O . GLN A 1 22 ? -3.087 0.919 -12.647 1.00 5.26 22 GLN A O 4
ATOM 4565 N N . SER A 1 23 ? -3.102 2.279 -14.440 1.00 5.91 23 SER A N 4
ATOM 4566 C CA . SER A 1 23 ? -3.498 1.234 -15.399 1.00 6.43 23 SER A CA 4
ATOM 4567 C C . SER A 1 23 ? -2.495 0.073 -15.492 1.00 6.31 23 SER A C 4
ATOM 4568 O O . SER A 1 23 ? -2.818 -0.985 -16.035 1.00 6.66 23 SER A O 4
ATOM 4576 N N . ASP A 1 24 ? -1.354 0.210 -14.832 1.00 5.90 24 ASP A N 4
ATOM 4577 C CA . ASP A 1 24 ? -0.410 -0.899 -14.705 1.00 5.89 24 ASP A CA 4
ATOM 4578 C C . ASP A 1 24 ? -0.950 -1.886 -13.671 1.00 5.75 24 ASP A C 4
ATOM 4579 O O . ASP A 1 24 ? -0.558 -3.048 -13.629 1.00 6.08 24 ASP A O 4
ATOM 4588 N N . ASN A 1 25 ? -1.816 -1.338 -12.813 1.00 5.39 25 ASN A N 4
ATOM 4589 C CA . ASN A 1 25 ? -2.420 -2.012 -11.654 1.00 5.27 25 ASN A CA 4
ATOM 4590 C C . ASN A 1 25 ? -1.580 -1.735 -10.419 1.00 4.75 25 ASN A C 4
ATOM 4591 O O . ASN A 1 25 ? -1.660 -2.448 -9.419 1.00 4.75 25 ASN A O 4
ATOM 4602 N N . ARG A 1 26 ? -0.914 -0.587 -10.442 1.00 4.42 26 ARG A N 4
ATOM 4603 C CA . ARG A 1 26 ? -0.192 -0.093 -9.276 1.00 3.96 26 ARG A CA 4
ATOM 4604 C C . ARG A 1 26 ? -1.016 0.975 -8.578 1.00 3.59 26 ARG A C 4
ATOM 4605 O O . ARG A 1 26 ? -1.320 2.005 -9.174 1.00 3.63 26 ARG A O 4
ATOM 4626 N N . VAL A 1 27 ? -1.429 0.720 -7.350 1.00 3.34 27 VAL A N 4
ATOM 4627 C CA . VAL A 1 27 ? -2.229 1.688 -6.627 1.00 3.01 27 VAL A CA 4
ATOM 4628 C C . VAL A 1 27 ? -1.341 2.761 -6.019 1.00 2.57 27 VAL A C 4
ATOM 4629 O O . VAL A 1 27 ? -0.525 2.473 -5.152 1.00 2.50 27 VAL A O 4
ATOM 4642 N N . TYR A 1 28 ? -1.548 4.010 -6.394 1.00 2.50 28 TYR A N 4
ATOM 4643 C CA . TYR A 1 28 ? -0.821 5.071 -5.736 1.00 2.22 28 TYR A CA 4
ATOM 4644 C C . TYR A 1 28 ? -1.537 5.418 -4.445 1.00 1.94 28 TYR A C 4
ATOM 4645 O O . TYR A 1 28 ? -2.756 5.298 -4.356 1.00 2.06 28 TYR A O 4
ATOM 4663 N N . PHE A 1 29 ? -0.792 5.886 -3.473 1.00 1.79 29 PHE A N 4
ATOM 4664 C CA . PHE A 1 29 ? -1.359 6.302 -2.219 1.00 1.73 29 PHE A CA 4
ATOM 4665 C C . PHE A 1 29 ? -0.875 7.676 -1.829 1.00 1.86 29 PHE A C 4
ATOM 4666 O O . PHE A 1 29 ? 0.301 8.005 -1.985 1.00 2.06 29 PHE A O 4
ATOM 4683 N N . VAL A 1 30 ? -1.791 8.467 -1.315 1.00 1.99 30 VAL A N 4
ATOM 4684 C CA . VAL A 1 30 ? -1.479 9.804 -0.870 1.00 2.34 30 VAL A CA 4
ATOM 4685 C C . VAL A 1 30 ? -2.036 10.009 0.526 1.00 2.41 30 VAL A C 4
ATOM 4686 O O . VAL A 1 30 ? -3.247 9.989 0.727 1.00 2.51 30 VAL A O 4
ATOM 4699 N N . ASN A 1 31 ? -1.159 10.296 1.463 1.00 2.50 31 ASN A N 4
ATOM 4700 C CA . ASN A 1 31 ? -1.583 10.648 2.803 1.00 2.69 31 ASN A CA 4
ATOM 4701 C C . ASN A 1 31 ? -1.659 12.163 2.877 1.00 3.18 31 ASN A C 4
ATOM 4702 O O . ASN A 1 31 ? -0.759 12.843 2.391 1.00 3.52 31 ASN A O 4
ATOM 4713 N N . HIS A 1 32 ? -2.740 12.698 3.415 1.00 3.31 32 HIS A N 4
ATOM 4714 C CA . HIS A 1 32 ? -2.909 14.147 3.465 1.00 3.83 32 HIS A CA 4
ATOM 4715 C C . HIS A 1 32 ? -2.664 14.682 4.870 1.00 4.20 32 HIS A C 4
ATOM 4716 O O . HIS A 1 32 ? -2.266 15.833 5.044 1.00 4.69 32 HIS A O 4
ATOM 4731 N N . LYS A 1 33 ? -2.792 13.803 5.856 1.00 4.07 33 LYS A N 4
ATOM 4732 C CA . LYS A 1 33 ? -2.486 14.146 7.242 1.00 4.49 33 LYS A CA 4
ATOM 4733 C C . LYS A 1 33 ? -0.982 14.284 7.422 1.00 4.79 33 LYS A C 4
ATOM 4734 O O . LYS A 1 33 ? -0.502 15.130 8.173 1.00 5.24 33 LYS A O 4
ATOM 4753 N N . ASN A 1 34 ? -0.257 13.386 6.777 1.00 4.61 34 ASN A N 4
ATOM 4754 C CA . ASN A 1 34 ? 1.191 13.309 6.913 1.00 4.97 34 ASN A CA 4
ATOM 4755 C C . ASN A 1 34 ? 1.866 13.832 5.648 1.00 4.94 34 ASN A C 4
ATOM 4756 O O . ASN A 1 34 ? 3.056 14.146 5.653 1.00 5.32 34 ASN A O 4
ATOM 4767 N N . ARG A 1 35 ? 1.064 13.988 4.593 1.00 4.55 35 ARG A N 4
ATOM 4768 C CA . ARG A 1 35 ? 1.528 14.500 3.301 1.00 4.59 35 ARG A CA 4
ATOM 4769 C C . ARG A 1 35 ? 2.586 13.578 2.699 1.00 4.46 35 ARG A C 4
ATOM 4770 O O . ARG A 1 35 ? 3.777 13.686 2.990 1.00 4.88 35 ARG A O 4
ATOM 4791 N N . THR A 1 36 ? 2.124 12.638 1.894 1.00 3.91 36 THR A N 4
ATOM 4792 C CA . THR A 1 36 ? 2.990 11.642 1.272 1.00 3.75 36 THR A CA 4
ATOM 4793 C C . THR A 1 36 ? 2.324 11.103 0.011 1.00 3.20 36 THR A C 4
ATOM 4794 O O . THR A 1 36 ? 1.148 10.752 0.048 1.00 2.85 36 THR A O 4
ATOM 4805 N N . THR A 1 37 ? 3.095 10.915 -1.054 1.00 3.20 37 THR A N 4
ATOM 4806 C CA . THR A 1 37 ? 2.580 10.253 -2.247 1.00 2.81 37 THR A CA 4
ATOM 4807 C C . THR A 1 37 ? 3.460 9.047 -2.581 1.00 2.67 37 THR A C 4
ATOM 4808 O O . THR A 1 37 ? 4.664 9.078 -2.327 1.00 2.94 37 THR A O 4
ATOM 4819 N N . GLN A 1 38 ? 2.867 7.976 -3.102 1.00 2.38 38 GLN A N 4
ATOM 4820 C CA . GLN A 1 38 ? 3.631 6.761 -3.373 1.00 2.46 38 GLN A CA 4
ATOM 4821 C C . GLN A 1 38 ? 2.874 5.798 -4.284 1.00 2.29 38 GLN A C 4
ATOM 4822 O O . GLN A 1 38 ? 1.674 5.669 -4.169 1.00 2.10 38 GLN A O 4
ATOM 4836 N N . TRP A 1 39 ? 3.589 5.066 -5.127 1.00 2.49 39 TRP A N 4
ATOM 4837 C CA . TRP A 1 39 ? 2.982 3.954 -5.857 1.00 2.56 39 TRP A CA 4
ATOM 4838 C C . TRP A 1 39 ? 3.211 2.656 -5.078 1.00 2.79 39 TRP A C 4
ATOM 4839 O O . TRP A 1 39 ? 4.331 2.428 -4.616 1.00 3.11 39 TRP A O 4
ATOM 4860 N N . GLU A 1 40 ? 2.158 1.824 -4.933 1.00 2.82 40 GLU A N 4
ATOM 4861 C CA . GLU A 1 40 ? 2.222 0.535 -4.209 1.00 3.21 40 GLU A CA 4
ATOM 4862 C C . GLU A 1 40 ? 0.809 0.151 -3.733 1.00 3.15 40 GLU A C 4
ATOM 4863 O O . GLU A 1 40 ? -0.069 -0.137 -4.561 1.00 3.33 40 GLU A O 4
ATOM 4875 N N . ASP A 1 41 ? 0.596 0.330 -2.419 1.00 3.06 41 ASP A N 4
ATOM 4876 C CA . ASP A 1 41 ? -0.702 0.217 -1.744 1.00 3.14 41 ASP A CA 4
ATOM 4877 C C . ASP A 1 41 ? -0.460 -0.038 -0.262 1.00 3.37 41 ASP A C 4
ATOM 4878 O O . ASP A 1 41 ? 0.107 -1.063 0.101 1.00 3.87 41 ASP A O 4
ATOM 4887 N N . PRO A 1 42 ? -0.896 0.865 0.630 1.00 3.19 42 PRO A N 4
ATOM 4888 C CA . PRO A 1 42 ? -0.720 0.686 2.061 1.00 3.65 42 PRO A CA 4
ATOM 4889 C C . PRO A 1 42 ? -1.856 -0.132 2.655 1.00 4.41 42 PRO A C 4
ATOM 4890 O O . PRO A 1 42 ? -1.978 -0.252 3.871 1.00 4.52 42 PRO A O 4
ATOM 4901 N N . ARG A 1 43 ? -2.662 -0.709 1.768 1.00 5.16 43 ARG A N 4
ATOM 4902 C CA . ARG A 1 43 ? -3.808 -1.546 2.134 1.00 6.12 43 ARG A CA 4
ATOM 4903 C C . ARG A 1 43 ? -4.927 -0.743 2.791 1.00 7.19 43 ARG A C 4
ATOM 4904 O O . ARG A 1 43 ? -6.074 -0.800 2.349 1.00 7.79 43 ARG A O 4
ATOM 4925 N N . THR A 1 44 ? -4.615 -0.111 3.913 1.00 7.61 44 THR A N 4
ATOM 4926 C CA . THR A 1 44 ? -5.619 0.558 4.723 1.00 8.76 44 THR A CA 4
ATOM 4927 C C . THR A 1 44 ? -6.566 -0.495 5.301 1.00 9.16 44 THR A C 4
ATOM 4928 O O . THR A 1 44 ? -7.784 -0.334 5.328 1.00 9.88 44 THR A O 4
ATOM 4939 N N . GLN A 1 45 ? -5.964 -1.565 5.806 1.00 8.89 45 GLN A N 4
ATOM 4940 C CA . GLN A 1 45 ? -6.713 -2.646 6.435 1.00 9.51 45 GLN A CA 4
ATOM 4941 C C . GLN A 1 45 ? -6.890 -2.381 7.929 1.00 10.35 45 GLN A C 4
ATOM 4942 O O . GLN A 1 45 ? -7.325 -3.255 8.682 1.00 10.65 45 GLN A O 4
ATOM 4956 N N . GLY A 1 46 ? -6.594 -1.152 8.341 1.00 10.89 46 GLY A N 4
ATOM 4957 C CA . GLY A 1 46 ? -6.761 -0.755 9.723 1.00 11.86 46 GLY A CA 4
ATOM 4958 C C . GLY A 1 46 ? -5.635 -1.221 10.635 1.00 12.21 46 GLY A C 4
ATOM 4959 O O . GLY A 1 46 ? -5.445 -2.422 10.829 1.00 12.49 46 GLY A O 4
ATOM 4963 N N . GLN A 1 47 ? -4.929 -0.251 11.232 1.00 12.35 47 GLN A N 4
ATOM 4964 C CA . GLN A 1 47 ? -3.888 -0.497 12.247 1.00 12.83 47 GLN A CA 4
ATOM 4965 C C . GLN A 1 47 ? -2.600 -1.108 11.680 1.00 12.01 47 GLN A C 4
ATOM 4966 O O . GLN A 1 47 ? -1.504 -0.675 12.036 1.00 12.41 47 GLN A O 4
ATOM 4980 N N . GLU A 1 48 ? -2.730 -2.156 10.875 1.00 10.93 48 GLU A N 4
ATOM 4981 C CA . GLU A 1 48 ? -1.571 -2.878 10.338 1.00 10.07 48 GLU A CA 4
ATOM 4982 C C . GLU A 1 48 ? -0.843 -2.072 9.258 1.00 10.10 48 GLU A C 4
ATOM 4983 O O . GLU A 1 48 ? -0.639 -0.865 9.406 1.00 10.63 48 GLU A O 4
ATOM 4995 N N . VAL A 1 49 ? -0.413 -2.762 8.189 1.00 9.70 49 VAL A N 4
ATOM 4996 C CA . VAL A 1 49 ? 0.332 -2.149 7.076 1.00 9.89 49 VAL A CA 4
ATOM 4997 C C . VAL A 1 49 ? -0.325 -0.872 6.558 1.00 10.12 49 VAL A C 4
ATOM 4998 O O . VAL A 1 49 ? 0.341 -0.020 5.964 1.00 10.23 49 VAL A O 4
ATOM 5011 N N . SER A 1 50 ? -1.591 -0.703 6.901 1.00 10.37 50 SER A N 4
ATOM 5012 C CA . SER A 1 50 ? -2.345 0.504 6.620 1.00 10.75 50 SER A CA 4
ATOM 5013 C C . SER A 1 50 ? -1.595 1.755 7.068 1.00 10.44 50 SER A C 4
ATOM 5014 O O . SER A 1 50 ? -1.649 2.791 6.410 1.00 10.99 50 SER A O 4
ATOM 5022 N N . LEU A 1 51 ? -0.893 1.640 8.188 1.00 9.73 51 LEU A N 4
ATOM 5023 C CA . LEU A 1 51 ? -0.124 2.745 8.733 1.00 9.59 51 LEU A CA 4
ATOM 5024 C C . LEU A 1 51 ? 1.304 2.280 8.986 1.00 9.70 51 LEU A C 4
ATOM 5025 O O . LEU A 1 51 ? 2.030 2.831 9.815 1.00 10.11 51 LEU A O 4
ATOM 5041 N N . ILE A 1 52 ? 1.697 1.264 8.232 1.00 9.54 52 ILE A N 4
ATOM 5042 C CA . ILE A 1 52 ? 3.032 0.694 8.316 1.00 9.80 52 ILE A CA 4
ATOM 5043 C C . ILE A 1 52 ? 4.035 1.519 7.491 1.00 10.32 52 ILE A C 4
ATOM 5044 O O . ILE A 1 52 ? 5.213 1.604 7.837 1.00 10.51 52 ILE A O 4
ATOM 5060 N N . ASN A 1 53 ? 3.565 1.996 6.333 1.00 10.71 53 ASN A N 4
ATOM 5061 C CA . ASN A 1 53 ? 4.408 2.650 5.314 1.00 11.36 53 ASN A CA 4
ATOM 5062 C C . ASN A 1 53 ? 5.463 3.604 5.886 1.00 11.53 53 ASN A C 4
ATOM 5063 O O . ASN A 1 53 ? 6.627 3.544 5.496 1.00 12.14 53 ASN A O 4
ATOM 5074 N N . GLU A 1 54 ? 5.052 4.513 6.759 1.00 11.18 54 GLU A N 4
ATOM 5075 C CA . GLU A 1 54 ? 5.977 5.490 7.336 1.00 11.52 54 GLU A CA 4
ATOM 5076 C C . GLU A 1 54 ? 6.949 4.862 8.348 1.00 11.02 54 GLU A C 4
ATOM 5077 O O . GLU A 1 54 ? 7.449 5.547 9.242 1.00 11.53 54 GLU A O 4
ATOM 5089 N N . GLY A 1 55 ? 7.209 3.565 8.216 1.00 10.20 55 GLY A N 4
ATOM 5090 C CA . GLY A 1 55 ? 8.093 2.884 9.144 1.00 9.90 55 GLY A CA 4
ATOM 5091 C C . GLY A 1 55 ? 8.804 1.705 8.500 1.00 8.97 55 GLY A C 4
ATOM 5092 O O . GLY A 1 55 ? 8.574 1.412 7.329 1.00 8.76 55 GLY A O 4
ATOM 5096 N N . PRO A 1 56 ? 9.727 1.053 9.229 1.00 8.63 56 PRO A N 4
ATOM 5097 C CA . PRO A 1 56 ? 10.548 -0.059 8.712 1.00 7.98 56 PRO A CA 4
ATOM 5098 C C . PRO A 1 56 ? 9.750 -1.345 8.465 1.00 7.00 56 PRO A C 4
ATOM 5099 O O . PRO A 1 56 ? 10.017 -2.376 9.086 1.00 6.84 56 PRO A O 4
ATOM 5110 N N . LEU A 1 57 ? 8.781 -1.272 7.563 1.00 6.69 57 LEU A N 4
ATOM 5111 C CA . LEU A 1 57 ? 7.941 -2.412 7.211 1.00 6.07 57 LEU A CA 4
ATOM 5112 C C . LEU A 1 57 ? 7.263 -2.175 5.862 1.00 5.15 57 LEU A C 4
ATOM 5113 O O . LEU A 1 57 ? 7.021 -1.030 5.476 1.00 5.20 57 LEU A O 4
ATOM 5129 N N . PRO A 1 58 ? 7.028 -3.247 5.088 1.00 4.61 58 PRO A N 4
ATOM 5130 C CA . PRO A 1 58 ? 6.429 -3.148 3.758 1.00 3.93 58 PRO A CA 4
ATOM 5131 C C . PRO A 1 58 ? 4.895 -3.133 3.781 1.00 3.54 58 PRO A C 4
ATOM 5132 O O . PRO A 1 58 ? 4.255 -4.097 4.210 1.00 3.40 58 PRO A O 4
ATOM 5143 N N . PRO A 1 59 ? 4.282 -2.060 3.268 1.00 3.96 59 PRO A N 4
ATOM 5144 C CA . PRO A 1 59 ? 2.834 -1.947 3.175 1.00 4.23 59 PRO A CA 4
ATOM 5145 C C . PRO A 1 59 ? 2.278 -2.594 1.904 1.00 3.65 59 PRO A C 4
ATOM 5146 O O . PRO A 1 59 ? 2.811 -2.403 0.815 1.00 4.15 59 PRO A O 4
ATOM 5157 N N . GLY A 1 60 ? 1.183 -3.330 2.050 1.00 3.16 60 GLY A N 4
ATOM 5158 C CA . GLY A 1 60 ? 0.545 -3.962 0.905 1.00 3.32 60 GLY A CA 4
ATOM 5159 C C . GLY A 1 60 ? 1.344 -5.127 0.360 1.00 3.18 60 GLY A C 4
ATOM 5160 O O . GLY A 1 60 ? 1.192 -5.514 -0.802 1.00 4.03 60 GLY A O 4
ATOM 5164 N N . TRP A 1 61 ? 2.136 -5.731 1.225 1.00 2.47 61 TRP A N 4
ATOM 5165 C CA . TRP A 1 61 ? 2.925 -6.901 0.862 1.00 2.71 61 TRP A CA 4
ATOM 5166 C C . TRP A 1 61 ? 2.396 -8.141 1.553 1.00 3.28 61 TRP A C 4
ATOM 5167 O O . TRP A 1 61 ? 1.669 -8.041 2.542 1.00 3.41 61 TRP A O 4
ATOM 5188 N N . GLU A 1 62 ? 2.699 -9.301 0.994 1.00 4.13 62 GLU A N 4
ATOM 5189 C CA . GLU A 1 62 ? 2.190 -10.559 1.510 1.00 5.13 62 GLU A CA 4
ATOM 5190 C C . GLU A 1 62 ? 3.338 -11.526 1.754 1.00 5.51 62 GLU A C 4
ATOM 5191 O O . GLU A 1 62 ? 4.306 -11.537 1.000 1.00 5.47 62 GLU A O 4
ATOM 5203 N N . ILE A 1 63 ? 3.184 -12.405 2.730 1.00 6.21 63 ILE A N 4
ATOM 5204 C CA . ILE A 1 63 ? 4.162 -13.462 2.932 1.00 6.86 63 ILE A CA 4
ATOM 5205 C C . ILE A 1 63 ? 3.787 -14.675 2.091 1.00 8.06 63 ILE A C 4
ATOM 5206 O O . ILE A 1 63 ? 2.692 -15.223 2.220 1.00 8.83 63 ILE A O 4
ATOM 5222 N N . ARG A 1 64 ? 4.684 -15.085 1.216 1.00 8.35 64 ARG A N 4
ATOM 5223 C CA . ARG A 1 64 ? 4.440 -16.236 0.365 1.00 9.58 64 ARG A CA 4
ATOM 5224 C C . ARG A 1 64 ? 5.581 -17.222 0.512 1.00 10.31 64 ARG A C 4
ATOM 5225 O O . ARG A 1 64 ? 6.731 -16.869 0.266 1.00 10.04 64 ARG A O 4
ATOM 5246 N N . TYR A 1 65 ? 5.276 -18.470 0.814 1.00 11.33 65 TYR A N 4
ATOM 5247 C CA . TYR A 1 65 ? 6.311 -19.483 0.900 1.00 12.16 65 TYR A CA 4
ATOM 5248 C C . TYR A 1 65 ? 6.791 -19.866 -0.488 1.00 13.00 65 TYR A C 4
ATOM 5249 O O . TYR A 1 65 ? 6.024 -20.414 -1.278 1.00 13.74 65 TYR A O 4
ATOM 5267 N N . THR A 1 66 ? 8.056 -19.573 -0.794 1.00 13.03 66 THR A N 4
ATOM 5268 C CA . THR A 1 66 ? 8.633 -19.950 -2.077 1.00 13.96 66 THR A CA 4
ATOM 5269 C C . THR A 1 66 ? 8.561 -21.466 -2.227 1.00 14.98 66 THR A C 4
ATOM 5270 O O . THR A 1 66 ? 8.294 -22.156 -1.243 1.00 14.85 66 THR A O 4
ATOM 5281 N N . ALA A 1 67 ? 8.758 -21.976 -3.443 1.00 16.10 67 ALA A N 4
ATOM 5282 C CA . ALA A 1 67 ? 8.595 -23.410 -3.726 1.00 17.22 67 ALA A CA 4
ATOM 5283 C C . ALA A 1 67 ? 9.671 -24.288 -3.080 1.00 17.28 67 ALA A C 4
ATOM 5284 O O . ALA A 1 67 ? 9.825 -25.455 -3.436 1.00 18.01 67 ALA A O 4
ATOM 5291 N N . ALA A 1 68 ? 10.148 -23.824 -1.951 1.00 16.59 68 ALA A N 4
ATOM 5292 C CA . ALA A 1 68 ? 10.880 -24.660 -1.019 1.00 16.65 68 ALA A CA 4
ATOM 5293 C C . ALA A 1 68 ? 10.044 -24.820 0.255 1.00 16.08 68 ALA A C 4
ATOM 5294 O O . ALA A 1 68 ? 10.226 -25.760 1.031 1.00 16.33 68 ALA A O 4
ATOM 5301 N N . GLY A 1 69 ? 9.253 -23.782 0.527 1.00 15.48 69 GLY A N 4
ATOM 5302 C CA . GLY A 1 69 ? 8.535 -23.657 1.776 1.00 15.06 69 GLY A CA 4
ATOM 5303 C C . GLY A 1 69 ? 9.132 -22.535 2.605 1.00 13.81 69 GLY A C 4
ATOM 5304 O O . GLY A 1 69 ? 9.070 -22.543 3.832 1.00 13.55 69 GLY A O 4
ATOM 5308 N N . GLU A 1 70 ? 9.773 -21.592 1.918 1.00 13.16 70 GLU A N 4
ATOM 5309 C CA . GLU A 1 70 ? 10.454 -20.477 2.580 1.00 12.00 70 GLU A CA 4
ATOM 5310 C C . GLU A 1 70 ? 9.713 -19.148 2.409 1.00 11.18 70 GLU A C 4
ATOM 5311 O O . GLU A 1 70 ? 9.609 -18.652 1.292 1.00 11.42 70 GLU A O 4
ATOM 5323 N N . ARG A 1 71 ? 9.002 -18.714 3.443 1.00 10.32 71 ARG A N 4
ATOM 5324 C CA . ARG A 1 71 ? 8.147 -17.526 3.304 1.00 9.47 71 ARG A CA 4
ATOM 5325 C C . ARG A 1 71 ? 8.948 -16.277 2.878 1.00 8.45 71 ARG A C 4
ATOM 5326 O O . ARG A 1 71 ? 9.969 -15.931 3.475 1.00 7.94 71 ARG A O 4
ATOM 5347 N N . PHE A 1 72 ? 8.478 -15.657 1.798 1.00 8.37 72 PHE A N 4
ATOM 5348 C CA . PHE A 1 72 ? 9.087 -14.467 1.210 1.00 7.66 72 PHE A CA 4
ATOM 5349 C C . PHE A 1 72 ? 8.180 -13.258 1.410 1.00 6.65 72 PHE A C 4
ATOM 5350 O O . PHE A 1 72 ? 7.031 -13.406 1.832 1.00 6.63 72 PHE A O 4
ATOM 5367 N N . PHE A 1 73 ? 8.623 -12.104 0.921 1.00 6.01 73 PHE A N 4
ATOM 5368 C CA . PHE A 1 73 ? 7.771 -10.927 0.854 1.00 5.13 73 PHE A CA 4
ATOM 5369 C C . PHE A 1 73 ? 7.260 -10.781 -0.575 1.00 5.65 73 PHE A C 4
ATOM 5370 O O . PHE A 1 73 ? 7.962 -11.137 -1.512 1.00 6.52 73 PHE A O 4
ATOM 5387 N N . VAL A 1 74 ? 6.023 -10.339 -0.744 1.00 5.35 74 VAL A N 4
ATOM 5388 C CA . VAL A 1 74 ? 5.419 -10.271 -2.072 1.00 6.10 74 VAL A CA 4
ATOM 5389 C C . VAL A 1 74 ? 4.626 -8.985 -2.271 1.00 5.48 74 VAL A C 4
ATOM 5390 O O . VAL A 1 74 ? 3.591 -8.776 -1.630 1.00 4.99 74 VAL A O 4
ATOM 5403 N N . ASP A 1 75 ? 5.066 -8.172 -3.222 1.00 5.85 75 ASP A N 4
ATOM 5404 C CA . ASP A 1 75 ? 4.330 -6.975 -3.608 1.00 5.76 75 ASP A CA 4
ATOM 5405 C C . ASP A 1 75 ? 3.251 -7.362 -4.607 1.00 6.84 75 ASP A C 4
ATOM 5406 O O . ASP A 1 75 ? 3.498 -8.182 -5.492 1.00 7.86 75 ASP A O 4
ATOM 5415 N N . HIS A 1 76 ? 2.018 -6.966 -4.333 1.00 6.72 76 HIS A N 4
ATOM 5416 C CA . HIS A 1 76 ? 0.887 -7.510 -5.068 1.00 7.83 76 HIS A CA 4
ATOM 5417 C C . HIS A 1 76 ? 0.488 -6.700 -6.301 1.00 8.41 76 HIS A C 4
ATOM 5418 O O . HIS A 1 76 ? -0.118 -7.244 -7.220 1.00 9.33 76 HIS A O 4
ATOM 5433 N N . ASN A 1 77 ? 0.746 -5.402 -6.304 1.00 8.08 77 ASN A N 4
ATOM 5434 C CA . ASN A 1 77 ? 0.290 -4.553 -7.408 1.00 8.90 77 ASN A CA 4
ATOM 5435 C C . ASN A 1 77 ? 1.077 -4.835 -8.681 1.00 9.93 77 ASN A C 4
ATOM 5436 O O . ASN A 1 77 ? 0.528 -4.808 -9.783 1.00 10.94 77 ASN A O 4
ATOM 5447 N N . THR A 1 78 ? 2.365 -5.093 -8.532 1.00 9.72 78 THR A N 4
ATOM 5448 C CA . THR A 1 78 ? 3.221 -5.363 -9.671 1.00 10.73 78 THR A CA 4
ATOM 5449 C C . THR A 1 78 ? 3.623 -6.835 -9.699 1.00 11.01 78 THR A C 4
ATOM 5450 O O . THR A 1 78 ? 4.258 -7.299 -10.648 1.00 11.95 78 THR A O 4
ATOM 5461 N N . ARG A 1 79 ? 3.249 -7.554 -8.638 1.00 10.29 79 ARG A N 4
ATOM 5462 C CA . ARG A 1 79 ? 3.608 -8.961 -8.476 1.00 10.67 79 ARG A CA 4
ATOM 5463 C C . ARG A 1 79 ? 5.123 -9.122 -8.427 1.00 10.71 79 ARG A C 4
ATOM 5464 O O . ARG A 1 79 ? 5.788 -9.231 -9.461 1.00 11.68 79 ARG A O 4
ATOM 5485 N N . ARG A 1 80 ? 5.664 -9.145 -7.221 1.00 9.69 80 ARG A N 4
ATOM 5486 C CA . ARG A 1 80 ? 7.103 -9.262 -7.038 1.00 9.70 80 ARG A CA 4
ATOM 5487 C C . ARG A 1 80 ? 7.430 -9.845 -5.671 1.00 8.81 80 ARG A C 4
ATOM 5488 O O . ARG A 1 80 ? 7.164 -9.223 -4.644 1.00 7.78 80 ARG A O 4
ATOM 5509 N N . THR A 1 81 ? 8.032 -11.024 -5.668 1.00 9.29 81 THR A N 4
ATOM 5510 C CA . THR A 1 81 ? 8.442 -11.662 -4.429 1.00 8.71 81 THR A CA 4
ATOM 5511 C C . THR A 1 81 ? 9.915 -11.374 -4.136 1.00 8.67 81 THR A C 4
ATOM 5512 O O . THR A 1 81 ? 10.702 -11.112 -5.050 1.00 9.43 81 THR A O 4
ATOM 5523 N N . THR A 1 82 ? 10.246 -11.263 -2.856 1.00 7.87 82 THR A N 4
ATOM 5524 C CA . THR A 1 82 ? 11.583 -10.879 -2.431 1.00 7.87 82 THR A CA 4
ATOM 5525 C C . THR A 1 82 ? 11.869 -11.429 -1.036 1.00 7.43 82 THR A C 4
ATOM 5526 O O . THR A 1 82 ? 11.037 -11.321 -0.137 1.00 6.80 82 THR A O 4
ATOM 5537 N N . PHE A 1 83 ? 13.034 -12.033 -0.862 1.00 7.93 83 PHE A N 4
ATOM 5538 C CA . PHE A 1 83 ? 13.410 -12.610 0.420 1.00 7.83 83 PHE A CA 4
ATOM 5539 C C . PHE A 1 83 ? 14.144 -11.586 1.279 1.00 7.12 83 PHE A C 4
ATOM 5540 O O . PHE A 1 83 ? 13.973 -11.544 2.494 1.00 6.86 83 PHE A O 4
ATOM 5557 N N . GLU A 1 84 ? 15.038 -10.837 0.645 1.00 7.12 84 GLU A N 4
ATOM 5558 C CA . GLU A 1 84 ? 15.923 -9.903 1.347 1.00 6.82 84 GLU A CA 4
ATOM 5559 C C . GLU A 1 84 ? 15.212 -8.623 1.795 1.00 6.39 84 GLU A C 4
ATOM 5560 O O . GLU A 1 84 ? 15.851 -7.577 1.921 1.00 6.58 84 GLU A O 4
ATOM 5572 N N . ASP A 1 85 ? 13.933 -8.750 2.151 1.00 6.13 85 ASP A N 4
ATOM 5573 C CA . ASP A 1 85 ? 13.135 -7.644 2.697 1.00 6.02 85 ASP A CA 4
ATOM 5574 C C . ASP A 1 85 ? 12.930 -6.522 1.674 1.00 5.91 85 ASP A C 4
ATOM 5575 O O . ASP A 1 85 ? 13.857 -6.111 0.977 1.00 6.65 85 ASP A O 4
ATOM 5584 N N . PRO A 1 86 ? 11.696 -6.012 1.568 1.00 5.20 86 PRO A N 4
ATOM 5585 C CA . PRO A 1 86 ? 11.363 -4.917 0.650 1.00 5.41 86 PRO A CA 4
ATOM 5586 C C . PRO A 1 86 ? 12.068 -3.621 1.035 1.00 6.19 86 PRO A C 4
ATOM 5587 O O . PRO A 1 86 ? 12.631 -2.928 0.186 1.00 7.10 86 PRO A O 4
ATOM 5598 N N . ARG A 1 87 ? 12.079 -3.325 2.327 1.00 6.10 87 ARG A N 4
ATOM 5599 C CA . ARG A 1 87 ? 12.753 -2.143 2.839 1.00 7.11 87 ARG A CA 4
ATOM 5600 C C . ARG A 1 87 ? 13.521 -2.492 4.110 1.00 7.32 87 ARG A C 4
ATOM 5601 O O . ARG A 1 87 ? 13.028 -2.278 5.222 1.0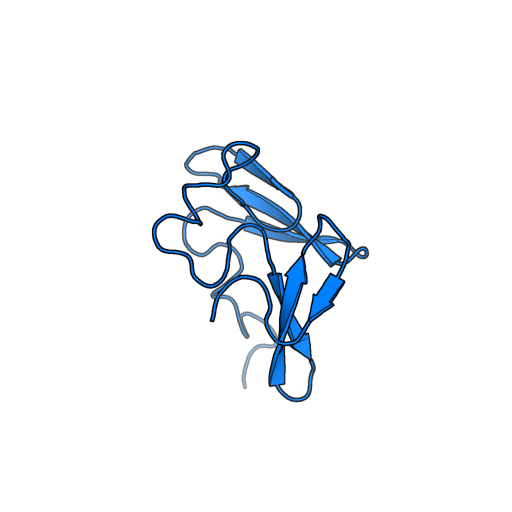0 7.39 87 ARG A O 4
ATOM 5622 N N . PRO A 1 88 ? 14.698 -3.116 3.963 1.00 7.66 88 PRO A N 4
ATOM 5623 C CA . PRO A 1 88 ? 15.513 -3.541 5.103 1.00 8.08 88 PRO A CA 4
ATOM 5624 C C . PRO A 1 88 ? 15.978 -2.355 5.939 1.00 8.72 88 PRO A C 4
ATOM 5625 O O . PRO A 1 88 ? 16.451 -1.361 5.351 1.00 9.12 88 PRO A O 4
ATOM 5637 N N . GLY A 1 1 ? -27.807 14.107 7.987 1.00 10.36 1 GLY A N 5
ATOM 5638 C CA . GLY A 1 1 ? -27.376 12.691 8.030 1.00 10.03 1 GLY A CA 5
ATOM 5639 C C . GLY A 1 1 ? -27.629 11.982 6.717 1.00 9.39 1 GLY A C 5
ATOM 5640 O O . GLY A 1 1 ? -28.715 12.092 6.145 1.00 8.81 1 GLY A O 5
ATOM 5646 N N . SER A 1 2 ? -26.624 11.266 6.232 1.00 9.69 2 SER A N 5
ATOM 5647 C CA . SER A 1 2 ? -26.722 10.558 4.966 1.00 9.38 2 SER A CA 5
ATOM 5648 C C . SER A 1 2 ? -25.496 9.667 4.772 1.00 8.44 2 SER A C 5
ATOM 5649 O O . SER A 1 2 ? -24.362 10.119 4.926 1.00 8.11 2 SER A O 5
ATOM 5657 N N . PRO A 1 3 ? -25.714 8.372 4.498 1.00 8.25 3 PRO A N 5
ATOM 5658 C CA . PRO A 1 3 ? -24.631 7.400 4.327 1.00 7.62 3 PRO A CA 5
ATOM 5659 C C . PRO A 1 3 ? -23.830 7.633 3.051 1.00 7.59 3 PRO A C 5
ATOM 5660 O O . PRO A 1 3 ? -24.407 7.858 1.982 1.00 8.07 3 PRO A O 5
ATOM 5671 N N . GLU A 1 4 ? -22.504 7.544 3.178 1.00 7.31 4 GLU A N 5
ATOM 5672 C CA . GLU A 1 4 ? -21.573 7.708 2.059 1.00 7.54 4 GLU A CA 5
ATOM 5673 C C . GLU A 1 4 ? -21.591 9.131 1.509 1.00 6.99 4 GLU A C 5
ATOM 5674 O O . GLU A 1 4 ? -22.581 9.585 0.938 1.00 7.33 4 GLU A O 5
ATOM 5686 N N . PHE A 1 5 ? -20.449 9.791 1.588 1.00 6.44 5 PHE A N 5
ATOM 5687 C CA . PHE A 1 5 ? -20.295 11.123 1.025 1.00 6.21 5 PHE A CA 5
ATOM 5688 C C . PHE A 1 5 ? -19.494 11.059 -0.266 1.00 5.97 5 PHE A C 5
ATOM 5689 O O . PHE A 1 5 ? -18.660 11.924 -0.534 1.00 6.56 5 PHE A O 5
ATOM 5706 N N . HIS A 1 6 ? -19.736 10.017 -1.053 1.00 5.38 6 HIS A N 5
ATOM 5707 C CA . HIS A 1 6 ? -19.029 9.831 -2.314 1.00 5.43 6 HIS A CA 5
ATOM 5708 C C . HIS A 1 6 ? -19.924 9.150 -3.342 1.00 5.20 6 HIS A C 5
ATOM 5709 O O . HIS A 1 6 ? -20.368 9.787 -4.297 1.00 5.52 6 HIS A O 5
ATOM 5724 N N . MET A 1 7 ? -20.165 7.847 -3.154 1.00 5.08 7 MET A N 5
ATOM 5725 C CA . MET A 1 7 ? -20.981 7.052 -4.083 1.00 5.29 7 MET A CA 5
ATOM 5726 C C . MET A 1 7 ? -20.369 7.066 -5.483 1.00 5.70 7 MET A C 5
ATOM 5727 O O . MET A 1 7 ? -21.071 6.991 -6.493 1.00 6.20 7 MET A O 5
ATOM 5741 N N . ASP A 1 8 ? -19.065 7.247 -5.522 1.00 5.75 8 ASP A N 5
ATOM 5742 C CA . ASP A 1 8 ? -18.331 7.376 -6.773 1.00 6.31 8 ASP A CA 5
ATOM 5743 C C . ASP A 1 8 ? -18.013 6.022 -7.389 1.00 6.24 8 ASP A C 5
ATOM 5744 O O . ASP A 1 8 ? -18.370 4.974 -6.842 1.00 6.15 8 ASP A O 5
ATOM 5753 N N . ALA A 1 9 ? -17.219 6.052 -8.450 1.00 6.61 9 ALA A N 5
ATOM 5754 C CA . ALA A 1 9 ? -16.728 4.835 -9.073 1.00 6.95 9 ALA A CA 5
ATOM 5755 C C . ALA A 1 9 ? -15.383 4.451 -8.475 1.00 6.64 9 ALA A C 5
ATOM 5756 O O . ALA A 1 9 ? -15.195 3.331 -7.998 1.00 6.67 9 ALA A O 5
ATOM 5763 N N . LEU A 1 10 ? -14.471 5.415 -8.441 1.00 6.61 10 LEU A N 5
ATOM 5764 C CA . LEU A 1 10 ? -13.166 5.207 -7.828 1.00 6.58 10 LEU A CA 5
ATOM 5765 C C . LEU A 1 10 ? -13.266 5.318 -6.315 1.00 5.67 10 LEU A C 5
ATOM 5766 O O . LEU A 1 10 ? -12.625 4.565 -5.582 1.00 5.62 10 LEU A O 5
ATOM 5782 N N . GLY A 1 11 ? -14.078 6.270 -5.860 1.00 5.24 11 GLY A N 5
ATOM 5783 C CA . GLY A 1 11 ? -14.256 6.494 -4.437 1.00 4.77 11 GLY A CA 5
ATOM 5784 C C . GLY A 1 11 ? -12.948 6.791 -3.723 1.00 3.85 11 GLY A C 5
ATOM 5785 O O . GLY A 1 11 ? -12.543 6.034 -2.840 1.00 3.86 11 GLY A O 5
ATOM 5789 N N . PRO A 1 12 ? -12.231 7.862 -4.108 1.00 3.39 12 PRO A N 5
ATOM 5790 C CA . PRO A 1 12 ? -10.946 8.198 -3.495 1.00 2.84 12 PRO A CA 5
ATOM 5791 C C . PRO A 1 12 ? -11.109 8.831 -2.112 1.00 2.69 12 PRO A C 5
ATOM 5792 O O . PRO A 1 12 ? -12.160 8.702 -1.477 1.00 3.02 12 PRO A O 5
ATOM 5803 N N . LEU A 1 13 ? -10.067 9.537 -1.671 1.00 2.77 13 LEU A N 5
ATOM 5804 C CA . LEU A 1 13 ? -10.063 10.219 -0.374 1.00 3.25 13 LEU A CA 5
ATOM 5805 C C . LEU A 1 13 ? -10.341 9.249 0.783 1.00 3.14 13 LEU A C 5
ATOM 5806 O O . LEU A 1 13 ? -11.322 9.413 1.509 1.00 3.39 13 LEU A O 5
ATOM 5822 N N . PRO A 1 14 ? -9.502 8.204 0.950 1.00 2.96 14 PRO A N 5
ATOM 5823 C CA . PRO A 1 14 ? -9.682 7.208 2.011 1.00 3.12 14 PRO A CA 5
ATOM 5824 C C . PRO A 1 14 ? -9.353 7.757 3.404 1.00 3.16 14 PRO A C 5
ATOM 5825 O O . PRO A 1 14 ? -9.860 8.803 3.809 1.00 3.95 14 PRO A O 5
ATOM 5836 N N . ASP A 1 15 ? -8.518 7.035 4.138 1.00 2.58 15 ASP A N 5
ATOM 5837 C CA . ASP A 1 15 ? -8.156 7.416 5.500 1.00 2.76 15 ASP A CA 5
ATOM 5838 C C . ASP A 1 15 ? -7.193 8.601 5.510 1.00 2.80 15 ASP A C 5
ATOM 5839 O O . ASP A 1 15 ? -7.046 9.282 6.524 1.00 3.20 15 ASP A O 5
ATOM 5848 N N . GLY A 1 16 ? -6.493 8.805 4.403 1.00 2.64 16 GLY A N 5
ATOM 5849 C CA . GLY A 1 16 ? -5.506 9.866 4.342 1.00 2.83 16 GLY A CA 5
ATOM 5850 C C . GLY A 1 16 ? -4.858 9.980 2.977 1.00 2.74 16 GLY A C 5
ATOM 5851 O O . GLY A 1 16 ? -4.332 11.034 2.617 1.00 2.98 16 GLY A O 5
ATOM 5855 N N . TRP A 1 17 ? -4.810 8.863 2.262 1.00 2.43 17 TRP A N 5
ATOM 5856 C CA . TRP A 1 17 ? -4.137 8.803 0.972 1.00 2.32 17 TRP A CA 5
ATOM 5857 C C . TRP A 1 17 ? -4.834 9.646 -0.080 1.00 2.41 17 TRP A C 5
ATOM 5858 O O . TRP A 1 17 ? -6.055 9.808 -0.066 1.00 2.63 17 TRP A O 5
ATOM 5879 N N . GLU A 1 18 ? -4.063 10.048 -1.065 1.00 2.32 18 GLU A N 5
ATOM 5880 C CA . GLU A 1 18 ? -4.597 10.690 -2.247 1.00 2.54 18 GLU A CA 5
ATOM 5881 C C . GLU A 1 18 ? -4.000 10.029 -3.482 1.00 2.34 18 GLU A C 5
ATOM 5882 O O . GLU A 1 18 ? -2.784 10.026 -3.665 1.00 2.07 18 GLU A O 5
ATOM 5894 N N . LYS A 1 19 ? -4.834 9.307 -4.214 1.00 2.59 19 LYS A N 5
ATOM 5895 C CA . LYS A 1 19 ? -4.359 8.501 -5.329 1.00 2.56 19 LYS A CA 5
ATOM 5896 C C . LYS A 1 19 ? -4.826 9.062 -6.674 1.00 3.09 19 LYS A C 5
ATOM 5897 O O . LYS A 1 19 ? -6.005 9.372 -6.857 1.00 3.59 19 LYS A O 5
ATOM 5916 N N . LYS A 1 20 ? -3.888 9.185 -7.608 1.00 3.04 20 LYS A N 5
ATOM 5917 C CA . LYS A 1 20 ? -4.178 9.681 -8.952 1.00 3.61 20 LYS A CA 5
ATOM 5918 C C . LYS A 1 20 ? -3.626 8.716 -10.002 1.00 3.64 20 LYS A C 5
ATOM 5919 O O . LYS A 1 20 ? -2.465 8.325 -9.929 1.00 3.30 20 LYS A O 5
ATOM 5938 N N . ILE A 1 21 ? -4.438 8.329 -10.978 1.00 4.13 21 ILE A N 5
ATOM 5939 C CA . ILE A 1 21 ? -3.975 7.408 -12.012 1.00 4.31 21 ILE A CA 5
ATOM 5940 C C . ILE A 1 21 ? -3.222 8.138 -13.131 1.00 4.63 21 ILE A C 5
ATOM 5941 O O . ILE A 1 21 ? -3.802 8.923 -13.884 1.00 5.09 21 ILE A O 5
ATOM 5957 N N . GLN A 1 22 ? -1.922 7.874 -13.229 1.00 4.51 22 GLN A N 5
ATOM 5958 C CA . GLN A 1 22 ? -1.088 8.450 -14.275 1.00 4.91 22 GLN A CA 5
ATOM 5959 C C . GLN A 1 22 ? -1.467 7.851 -15.622 1.00 5.34 22 GLN A C 5
ATOM 5960 O O . GLN A 1 22 ? -1.956 6.727 -15.668 1.00 5.26 22 GLN A O 5
ATOM 5974 N N . SER A 1 23 ? -1.221 8.596 -16.702 1.00 5.91 23 SER A N 5
ATOM 5975 C CA . SER A 1 23 ? -1.547 8.167 -18.069 1.00 6.43 23 SER A CA 5
ATOM 5976 C C . SER A 1 23 ? -0.894 6.831 -18.456 1.00 6.31 23 SER A C 5
ATOM 5977 O O . SER A 1 23 ? -1.348 6.159 -19.380 1.00 6.66 23 SER A O 5
ATOM 5985 N N . ASP A 1 24 ? 0.069 6.389 -17.657 1.00 5.90 24 ASP A N 5
ATOM 5986 C CA . ASP A 1 24 ? 0.662 5.059 -17.828 1.00 5.89 24 ASP A CA 5
ATOM 5987 C C . ASP A 1 24 ? -0.362 3.998 -17.409 1.00 5.75 24 ASP A C 5
ATOM 5988 O O . ASP A 1 24 ? -0.278 2.834 -17.802 1.00 6.08 24 ASP A O 5
ATOM 5997 N N . ASN A 1 25 ? -1.249 4.444 -16.516 1.00 5.39 25 ASN A N 5
ATOM 5998 C CA . ASN A 1 25 ? -2.288 3.637 -15.851 1.00 5.27 25 ASN A CA 5
ATOM 5999 C C . ASN A 1 25 ? -1.763 3.170 -14.506 1.00 4.75 25 ASN A C 5
ATOM 6000 O O . ASN A 1 25 ? -2.234 2.183 -13.944 1.00 4.75 25 ASN A O 5
ATOM 6011 N N . ARG A 1 26 ? -0.823 3.937 -13.963 1.00 4.42 26 ARG A N 5
ATOM 6012 C CA . ARG A 1 26 ? -0.258 3.651 -12.649 1.00 3.96 26 ARG A CA 5
ATOM 6013 C C . ARG A 1 26 ? -0.838 4.595 -11.609 1.00 3.59 26 ARG A C 5
ATOM 6014 O O . ARG A 1 26 ? -0.728 5.812 -11.760 1.00 3.63 26 ARG A O 5
ATOM 6035 N N . VAL A 1 27 ? -1.507 4.061 -10.600 1.00 3.34 27 VAL A N 5
ATOM 6036 C CA . VAL A 1 27 ? -2.122 4.907 -9.596 1.00 3.01 27 VAL A CA 5
ATOM 6037 C C . VAL A 1 27 ? -1.062 5.430 -8.640 1.00 2.57 27 VAL A C 5
ATOM 6038 O O . VAL A 1 27 ? -0.551 4.689 -7.809 1.00 2.50 27 VAL A O 5
ATOM 6051 N N . TYR A 1 28 ? -0.758 6.715 -8.712 1.00 2.50 28 TYR A N 5
ATOM 6052 C CA . TYR A 1 28 ? 0.157 7.287 -7.757 1.00 2.22 28 TYR A CA 5
ATOM 6053 C C . TYR A 1 28 ? -0.560 7.437 -6.436 1.00 1.94 28 TYR A C 5
ATOM 6054 O O . TYR A 1 28 ? -1.771 7.643 -6.401 1.00 2.06 28 TYR A O 5
ATOM 6072 N N . PHE A 1 29 ? 0.191 7.403 -5.362 1.00 1.79 29 PHE A N 5
ATOM 6073 C CA . PHE A 1 29 ? -0.356 7.594 -4.053 1.00 1.73 29 PHE A CA 5
ATOM 6074 C C . PHE A 1 29 ? 0.429 8.639 -3.301 1.00 1.86 29 PHE A C 5
ATOM 6075 O O . PHE A 1 29 ? 1.656 8.675 -3.360 1.00 2.06 29 PHE A O 5
ATOM 6092 N N . VAL A 1 30 ? -0.290 9.503 -2.627 1.00 1.99 30 VAL A N 5
ATOM 6093 C CA . VAL A 1 30 ? 0.310 10.577 -1.878 1.00 2.34 30 VAL A CA 5
ATOM 6094 C C . VAL A 1 30 ? -0.140 10.470 -0.441 1.00 2.41 30 VAL A C 5
ATOM 6095 O O . VAL A 1 30 ? -1.337 10.522 -0.156 1.00 2.51 30 VAL A O 5
ATOM 6108 N N . ASN A 1 31 ? 0.808 10.419 0.469 1.00 2.50 31 ASN A N 5
ATOM 6109 C CA . ASN A 1 31 ? 0.479 10.460 1.872 1.00 2.69 31 ASN A CA 5
ATOM 6110 C C . ASN A 1 31 ? 0.748 11.866 2.362 1.00 3.18 31 ASN A C 5
ATOM 6111 O O . ASN A 1 31 ? 1.799 12.431 2.072 1.00 3.52 31 ASN A O 5
ATOM 6122 N N . HIS A 1 32 ? -0.241 12.476 2.979 1.00 3.31 32 HIS A N 5
ATOM 6123 C CA . HIS A 1 32 ? -0.137 13.882 3.339 1.00 3.83 32 HIS A CA 5
ATOM 6124 C C . HIS A 1 32 ? 0.466 14.055 4.723 1.00 4.20 32 HIS A C 5
ATOM 6125 O O . HIS A 1 32 ? 0.823 15.164 5.120 1.00 4.69 32 HIS A O 5
ATOM 6140 N N . LYS A 1 33 ? 0.596 12.951 5.444 1.00 4.07 33 LYS A N 5
ATOM 6141 C CA . LYS A 1 33 ? 1.158 12.984 6.786 1.00 4.49 33 LYS A CA 5
ATOM 6142 C C . LYS A 1 33 ? 2.639 13.350 6.735 1.00 4.79 33 LYS A C 5
ATOM 6143 O O . LYS A 1 33 ? 3.100 14.202 7.492 1.00 5.24 33 LYS A O 5
ATOM 6162 N N . ASN A 1 34 ? 3.375 12.753 5.800 1.00 4.61 34 ASN A N 5
ATOM 6163 C CA . ASN A 1 34 ? 4.789 13.080 5.627 1.00 4.97 34 ASN A CA 5
ATOM 6164 C C . ASN A 1 34 ? 5.020 13.778 4.289 1.00 4.94 34 ASN A C 5
ATOM 6165 O O . ASN A 1 34 ? 6.135 14.207 3.989 1.00 5.32 34 ASN A O 5
ATOM 6176 N N . ARG A 1 35 ? 3.962 13.846 3.477 1.00 4.55 35 ARG A N 5
ATOM 6177 C CA . ARG A 1 35 ? 4.020 14.442 2.139 1.00 4.59 35 ARG A CA 5
ATOM 6178 C C . ARG A 1 35 ? 4.977 13.672 1.227 1.00 4.46 35 ARG A C 5
ATOM 6179 O O . ARG A 1 35 ? 6.076 14.124 0.909 1.00 4.88 35 ARG A O 5
ATOM 6200 N N . THR A 1 36 ? 4.537 12.490 0.831 1.00 3.91 36 THR A N 5
ATOM 6201 C CA . THR A 1 36 ? 5.314 11.614 -0.038 1.00 3.75 36 THR A CA 5
ATOM 6202 C C . THR A 1 36 ? 4.423 11.100 -1.166 1.00 3.20 36 THR A C 5
ATOM 6203 O O . THR A 1 36 ? 3.266 10.756 -0.916 1.00 2.85 36 THR A O 5
ATOM 6214 N N . THR A 1 37 ? 4.939 11.017 -2.394 1.00 3.20 37 THR A N 5
ATOM 6215 C CA . THR A 1 37 ? 4.150 10.493 -3.503 1.00 2.81 37 THR A CA 5
ATOM 6216 C C . THR A 1 37 ? 4.853 9.279 -4.126 1.00 2.67 37 THR A C 5
ATOM 6217 O O . THR A 1 37 ? 6.082 9.218 -4.158 1.00 2.94 37 THR A O 5
ATOM 6228 N N . GLN A 1 38 ? 4.071 8.313 -4.594 1.00 2.38 38 GLN A N 5
ATOM 6229 C CA . GLN A 1 38 ? 4.617 7.074 -5.149 1.00 2.46 38 GLN A CA 5
ATOM 6230 C C . GLN A 1 38 ? 3.710 6.520 -6.239 1.00 2.29 38 GLN A C 5
ATOM 6231 O O . GLN A 1 38 ? 2.508 6.657 -6.160 1.00 2.10 38 GLN A O 5
ATOM 6245 N N . TRP A 1 39 ? 4.285 5.856 -7.226 1.00 2.49 39 TRP A N 5
ATOM 6246 C CA . TRP A 1 39 ? 3.495 5.217 -8.274 1.00 2.56 39 TRP A CA 5
ATOM 6247 C C . TRP A 1 39 ? 3.149 3.778 -7.893 1.00 2.79 39 TRP A C 5
ATOM 6248 O O . TRP A 1 39 ? 3.879 3.170 -7.108 1.00 3.11 39 TRP A O 5
ATOM 6269 N N . GLU A 1 40 ? 2.029 3.273 -8.456 1.00 2.82 40 GLU A N 5
ATOM 6270 C CA . GLU A 1 40 ? 1.521 1.887 -8.287 1.00 3.21 40 GLU A CA 5
ATOM 6271 C C . GLU A 1 40 ? 0.178 1.874 -7.549 1.00 3.15 40 GLU A C 5
ATOM 6272 O O . GLU A 1 40 ? -0.880 2.039 -8.183 1.00 3.33 40 GLU A O 5
ATOM 6284 N N . ASP A 1 41 ? 0.245 1.641 -6.232 1.00 3.06 41 ASP A N 5
ATOM 6285 C CA . ASP A 1 41 ? -0.922 1.576 -5.339 1.00 3.14 41 ASP A CA 5
ATOM 6286 C C . ASP A 1 41 ? -0.454 1.078 -3.966 1.00 3.37 41 ASP A C 5
ATOM 6287 O O . ASP A 1 41 ? 0.319 0.124 -3.895 1.00 3.87 41 ASP A O 5
ATOM 6296 N N . PRO A 1 42 ? -0.832 1.740 -2.853 1.00 3.19 42 PRO A N 5
ATOM 6297 C CA . PRO A 1 42 ? -0.371 1.353 -1.532 1.00 3.65 42 PRO A CA 5
ATOM 6298 C C . PRO A 1 42 ? -1.341 0.418 -0.823 1.00 4.41 42 PRO A C 5
ATOM 6299 O O . PRO A 1 42 ? -1.430 0.426 0.406 1.00 4.52 42 PRO A O 5
ATOM 6310 N N . ARG A 1 43 ? -2.023 -0.419 -1.605 1.00 5.16 43 ARG A N 5
ATOM 6311 C CA . ARG A 1 43 ? -2.960 -1.407 -1.074 1.00 6.12 43 ARG A CA 5
ATOM 6312 C C . ARG A 1 43 ? -4.213 -0.738 -0.495 1.00 7.19 43 ARG A C 5
ATOM 6313 O O . ARG A 1 43 ? -4.158 0.365 0.048 1.00 7.79 43 ARG A O 5
ATOM 6334 N N . THR A 1 44 ? -5.346 -1.412 -0.626 1.00 7.61 44 THR A N 5
ATOM 6335 C CA . THR A 1 44 ? -6.613 -0.912 -0.106 1.00 8.76 44 THR A CA 5
ATOM 6336 C C . THR A 1 44 ? -6.691 -1.169 1.401 1.00 9.16 44 THR A C 5
ATOM 6337 O O . THR A 1 44 ? -7.593 -1.841 1.903 1.00 9.88 44 THR A O 5
ATOM 6348 N N . GLN A 1 45 ? -5.700 -0.647 2.102 1.00 8.89 45 GLN A N 5
ATOM 6349 C CA . GLN A 1 45 ? -5.589 -0.776 3.552 1.00 9.51 45 GLN A CA 5
ATOM 6350 C C . GLN A 1 45 ? -6.498 0.217 4.285 1.00 10.35 45 GLN A C 5
ATOM 6351 O O . GLN A 1 45 ? -7.633 0.463 3.877 1.00 10.65 45 GLN A O 5
ATOM 6365 N N . GLY A 1 46 ? -5.932 0.872 5.291 1.00 10.89 46 GLY A N 5
ATOM 6366 C CA . GLY A 1 46 ? -6.607 1.940 5.995 1.00 11.86 46 GLY A CA 5
ATOM 6367 C C . GLY A 1 46 ? -5.603 2.709 6.830 1.00 12.21 46 GLY A C 5
ATOM 6368 O O . GLY A 1 46 ? -5.350 3.890 6.594 1.00 12.49 46 GLY A O 5
ATOM 6372 N N . GLN A 1 47 ? -4.906 1.977 7.689 1.00 12.35 47 GLN A N 5
ATOM 6373 C CA . GLN A 1 47 ? -3.813 2.533 8.479 1.00 12.83 47 GLN A CA 5
ATOM 6374 C C . GLN A 1 47 ? -2.555 1.680 8.339 1.00 12.01 47 GLN A C 5
ATOM 6375 O O . GLN A 1 47 ? -1.774 1.552 9.281 1.00 12.41 47 GLN A O 5
ATOM 6389 N N . GLU A 1 48 ? -2.378 1.094 7.156 1.00 10.93 48 GLU A N 5
ATOM 6390 C CA . GLU A 1 48 ? -1.229 0.245 6.857 1.00 10.07 48 GLU A CA 5
ATOM 6391 C C . GLU A 1 48 ? -1.220 -0.988 7.750 1.00 10.10 48 GLU A C 5
ATOM 6392 O O . GLU A 1 48 ? -2.099 -1.834 7.629 1.00 10.63 48 GLU A O 5
ATOM 6404 N N . VAL A 1 49 ? -0.140 -1.127 8.519 1.00 9.70 49 VAL A N 5
ATOM 6405 C CA . VAL A 1 49 ? 0.142 -2.290 9.376 1.00 9.89 49 VAL A CA 5
ATOM 6406 C C . VAL A 1 49 ? -1.119 -3.031 9.834 1.00 10.12 49 VAL A C 5
ATOM 6407 O O . VAL A 1 49 ? -1.205 -4.251 9.703 1.00 10.23 49 VAL A O 5
ATOM 6420 N N . SER A 1 50 ? -2.035 -2.299 10.452 1.00 10.37 50 SER A N 5
ATOM 6421 C CA . SER A 1 50 ? -3.279 -2.873 10.975 1.00 10.75 50 SER A CA 5
ATOM 6422 C C . SER A 1 50 ? -3.960 -3.799 9.951 1.00 10.44 50 SER A C 5
ATOM 6423 O O . SER A 1 50 ? -4.460 -4.872 10.297 1.00 10.99 50 SER A O 5
ATOM 6431 N N . LEU A 1 51 ? -3.895 -3.415 8.685 1.00 9.73 51 LEU A N 5
ATOM 6432 C CA . LEU A 1 51 ? -4.407 -4.234 7.593 1.00 9.59 51 LEU A CA 5
ATOM 6433 C C . LEU A 1 51 ? -3.320 -5.194 7.097 1.00 9.70 51 LEU A C 5
ATOM 6434 O O . LEU A 1 51 ? -3.605 -6.335 6.728 1.00 10.11 51 LEU A O 5
ATOM 6450 N N . ILE A 1 52 ? -2.072 -4.725 7.096 1.00 9.54 52 ILE A N 5
ATOM 6451 C CA . ILE A 1 52 ? -0.937 -5.529 6.620 1.00 9.80 52 ILE A CA 5
ATOM 6452 C C . ILE A 1 52 ? -0.511 -6.562 7.679 1.00 10.32 52 ILE A C 5
ATOM 6453 O O . ILE A 1 52 ? 0.681 -6.782 7.903 1.00 10.51 52 ILE A O 5
ATOM 6469 N N . ASN A 1 53 ? -1.497 -7.227 8.281 1.00 10.71 53 ASN A N 5
ATOM 6470 C CA . ASN A 1 53 ? -1.264 -8.303 9.255 1.00 11.36 53 ASN A CA 5
ATOM 6471 C C . ASN A 1 53 ? -0.274 -7.917 10.354 1.00 11.53 53 ASN A C 5
ATOM 6472 O O . ASN A 1 53 ? 0.532 -8.749 10.782 1.00 12.14 53 ASN A O 5
ATOM 6483 N N . GLU A 1 54 ? -0.393 -6.685 10.852 1.00 11.18 54 GLU A N 5
ATOM 6484 C CA . GLU A 1 54 ? 0.458 -6.184 11.927 1.00 11.52 54 GLU A CA 5
ATOM 6485 C C . GLU A 1 54 ? 1.928 -6.505 11.637 1.00 11.02 54 GLU A C 5
ATOM 6486 O O . GLU A 1 54 ? 2.605 -7.163 12.428 1.00 11.53 54 GLU A O 5
ATOM 6498 N N . GLY A 1 55 ? 2.323 -6.206 10.408 1.00 10.20 55 GLY A N 5
ATOM 6499 C CA . GLY A 1 55 ? 3.619 -6.590 9.896 1.00 9.90 55 GLY A CA 5
ATOM 6500 C C . GLY A 1 55 ? 4.239 -5.503 9.033 1.00 8.97 55 GLY A C 5
ATOM 6501 O O . GLY A 1 55 ? 4.422 -4.381 9.496 1.00 8.76 55 GLY A O 5
ATOM 6505 N N . PRO A 1 56 ? 4.584 -5.810 7.772 1.00 8.63 56 PRO A N 5
ATOM 6506 C CA . PRO A 1 56 ? 5.244 -4.870 6.861 1.00 7.98 56 PRO A CA 5
ATOM 6507 C C . PRO A 1 56 ? 4.648 -3.464 6.909 1.00 7.00 56 PRO A C 5
ATOM 6508 O O . PRO A 1 56 ? 3.460 -3.269 6.659 1.00 6.84 56 PRO A O 5
ATOM 6519 N N . LEU A 1 57 ? 5.472 -2.508 7.330 1.00 6.69 57 LEU A N 5
ATOM 6520 C CA . LEU A 1 57 ? 5.036 -1.133 7.523 1.00 6.07 57 LEU A CA 5
ATOM 6521 C C . LEU A 1 57 ? 4.619 -0.456 6.208 1.00 5.15 57 LEU A C 5
ATOM 6522 O O . LEU A 1 57 ? 3.552 0.161 6.151 1.00 5.20 57 LEU A O 5
ATOM 6538 N N . PRO A 1 58 ? 5.462 -0.493 5.148 1.00 4.61 58 PRO A N 5
ATOM 6539 C CA . PRO A 1 58 ? 5.137 0.168 3.883 1.00 3.93 58 PRO A CA 5
ATOM 6540 C C . PRO A 1 58 ? 3.884 -0.418 3.235 1.00 3.54 58 PRO A C 5
ATOM 6541 O O . PRO A 1 58 ? 3.683 -1.634 3.214 1.00 3.40 58 PRO A O 5
ATOM 6552 N N . PRO A 1 59 ? 2.990 0.453 2.765 1.00 3.96 59 PRO A N 5
ATOM 6553 C CA . PRO A 1 59 ? 1.718 0.043 2.175 1.00 4.23 59 PRO A CA 5
ATOM 6554 C C . PRO A 1 59 ? 1.886 -0.612 0.803 1.00 3.65 59 PRO A C 5
ATOM 6555 O O . PRO A 1 59 ? 2.583 -0.093 -0.072 1.00 4.15 59 PRO A O 5
ATOM 6566 N N . GLY A 1 60 ? 1.228 -1.748 0.624 1.00 3.16 60 GLY A N 5
ATOM 6567 C CA . GLY A 1 60 ? 1.293 -2.464 -0.638 1.00 3.32 60 GLY A CA 5
ATOM 6568 C C . GLY A 1 60 ? 2.141 -3.716 -0.547 1.00 3.18 60 GLY A C 5
ATOM 6569 O O . GLY A 1 60 ? 2.164 -4.534 -1.471 1.00 4.03 60 GLY A O 5
ATOM 6573 N N . TRP A 1 61 ? 2.696 -3.949 0.628 1.00 2.47 61 TRP A N 5
ATOM 6574 C CA . TRP A 1 61 ? 3.412 -5.188 0.891 1.00 2.71 61 TRP A CA 5
ATOM 6575 C C . TRP A 1 61 ? 2.453 -6.278 1.344 1.00 3.28 61 TRP A C 5
ATOM 6576 O O . TRP A 1 61 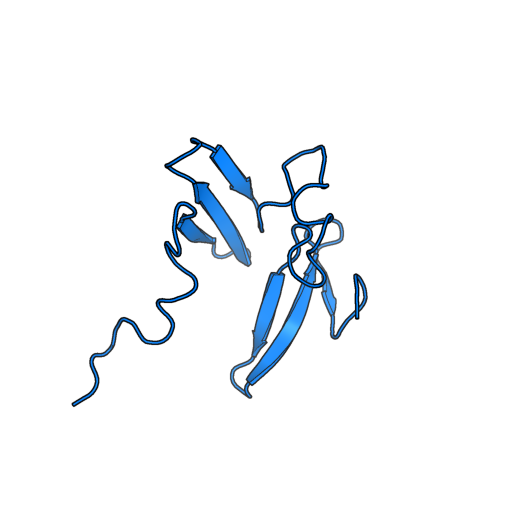? 1.399 -5.992 1.914 1.00 3.41 61 TRP A O 5
ATOM 6597 N N . GLU A 1 62 ? 2.788 -7.518 1.030 1.00 4.13 62 GLU A N 5
ATOM 6598 C CA . GLU A 1 62 ? 1.977 -8.662 1.421 1.00 5.13 62 GLU A CA 5
ATOM 6599 C C . GLU A 1 62 ? 2.887 -9.742 2.002 1.00 5.51 62 GLU A C 5
ATOM 6600 O O . GLU A 1 62 ? 4.012 -9.903 1.546 1.00 5.47 62 GLU A O 5
ATOM 6612 N N . ILE A 1 63 ? 2.416 -10.483 2.999 1.00 6.21 63 ILE A N 5
ATOM 6613 C CA . ILE A 1 63 ? 3.222 -11.561 3.567 1.00 6.86 63 ILE A CA 5
ATOM 6614 C C . ILE A 1 63 ? 2.769 -12.925 3.058 1.00 8.06 63 ILE A C 5
ATOM 6615 O O . ILE A 1 63 ? 1.617 -13.325 3.243 1.00 8.83 63 ILE A O 5
ATOM 6631 N N . ARG A 1 64 ? 3.688 -13.642 2.432 1.00 8.35 64 ARG A N 5
ATOM 6632 C CA . ARG A 1 64 ? 3.405 -14.976 1.929 1.00 9.58 64 ARG A CA 5
ATOM 6633 C C . ARG A 1 64 ? 3.952 -16.017 2.895 1.00 10.31 64 ARG A C 5
ATOM 6634 O O . ARG A 1 64 ? 5.146 -16.029 3.196 1.00 10.04 64 ARG A O 5
ATOM 6655 N N . TYR A 1 65 ? 3.073 -16.862 3.409 1.00 11.33 65 TYR A N 5
ATOM 6656 C CA . TYR A 1 65 ? 3.464 -17.873 4.379 1.00 12.16 65 TYR A CA 5
ATOM 6657 C C . TYR A 1 65 ? 4.139 -19.047 3.684 1.00 13.00 65 TYR A C 5
ATOM 6658 O O . TYR A 1 65 ? 3.516 -19.750 2.888 1.00 13.74 65 TYR A O 5
ATOM 6676 N N . THR A 1 66 ? 5.370 -19.332 4.074 1.00 13.03 66 THR A N 5
ATOM 6677 C CA . THR A 1 66 ? 6.043 -20.518 3.582 1.00 13.96 66 THR A CA 5
ATOM 6678 C C . THR A 1 66 ? 6.042 -21.604 4.645 1.00 14.98 66 THR A C 5
ATOM 6679 O O . THR A 1 66 ? 6.081 -21.288 5.833 1.00 14.85 66 THR A O 5
ATOM 6690 N N . ALA A 1 67 ? 5.816 -22.852 4.219 1.00 16.10 67 ALA A N 5
ATOM 6691 C CA . ALA A 1 67 ? 5.655 -24.001 5.124 1.00 17.22 67 ALA A CA 5
ATOM 6692 C C . ALA A 1 67 ? 6.663 -24.029 6.279 1.00 17.28 67 ALA A C 5
ATOM 6693 O O . ALA A 1 67 ? 6.355 -24.541 7.352 1.00 18.01 67 ALA A O 5
ATOM 6700 N N . ALA A 1 68 ? 7.842 -23.448 6.077 1.00 16.59 68 ALA A N 5
ATOM 6701 C CA . ALA A 1 68 ? 8.861 -23.394 7.127 1.00 16.65 68 ALA A CA 5
ATOM 6702 C C . ALA A 1 68 ? 8.421 -22.477 8.274 1.00 16.08 68 ALA A C 5
ATOM 6703 O O . ALA A 1 68 ? 9.036 -22.454 9.339 1.00 16.33 68 ALA A O 5
ATOM 6710 N N . GLY A 1 69 ? 7.320 -21.772 8.061 1.00 15.48 69 GLY A N 5
ATOM 6711 C CA . GLY A 1 69 ? 6.760 -20.909 9.078 1.00 15.06 69 GLY A CA 5
ATOM 6712 C C . GLY A 1 69 ? 7.161 -19.465 8.893 1.00 13.81 69 GLY A C 5
ATOM 6713 O O . GLY A 1 69 ? 7.019 -18.653 9.805 1.00 13.55 69 GLY A O 5
ATOM 6717 N N . GLU A 1 70 ? 7.745 -19.160 7.743 1.00 13.16 70 GLU A N 5
ATOM 6718 C CA . GLU A 1 70 ? 8.262 -17.824 7.493 1.00 12.00 70 GLU A CA 5
ATOM 6719 C C . GLU A 1 70 ? 7.299 -17.025 6.631 1.00 11.18 70 GLU A C 5
ATOM 6720 O O . GLU A 1 70 ? 6.849 -17.498 5.583 1.00 11.42 70 GLU A O 5
ATOM 6732 N N . ARG A 1 71 ? 7.004 -15.810 7.058 1.00 10.32 71 ARG A N 5
ATOM 6733 C CA . ARG A 1 71 ? 6.140 -14.927 6.293 1.00 9.47 71 ARG A CA 5
ATOM 6734 C C . ARG A 1 71 ? 6.980 -14.011 5.418 1.00 8.45 71 ARG A C 5
ATOM 6735 O O . ARG A 1 71 ? 7.550 -13.034 5.905 1.00 7.94 71 ARG A O 5
ATOM 6756 N N . PHE A 1 72 ? 7.112 -14.367 4.151 1.00 8.37 72 PHE A N 5
ATOM 6757 C CA . PHE A 1 72 ? 7.921 -13.589 3.222 1.00 7.66 72 PHE A CA 5
ATOM 6758 C C . PHE A 1 72 ? 7.251 -12.254 2.966 1.00 6.65 72 PHE A C 5
ATOM 6759 O O . PHE A 1 72 ? 6.033 -12.137 3.079 1.00 6.63 72 PHE A O 5
ATOM 6776 N N . PHE A 1 73 ? 8.018 -11.282 2.523 1.00 6.01 73 PHE A N 5
ATOM 6777 C CA . PHE A 1 73 ? 7.460 -9.995 2.178 1.00 5.13 73 PHE A CA 5
ATOM 6778 C C . PHE A 1 73 ? 7.347 -9.872 0.673 1.00 5.65 73 PHE A C 5
ATOM 6779 O O . PHE A 1 73 ? 8.263 -10.239 -0.048 1.00 6.52 73 PHE A O 5
ATOM 6796 N N . VAL A 1 74 ? 6.231 -9.357 0.206 1.00 5.35 74 VAL A N 5
ATOM 6797 C CA . VAL A 1 74 ? 6.021 -9.175 -1.216 1.00 6.10 74 VAL A CA 5
ATOM 6798 C C . VAL A 1 74 ? 5.672 -7.725 -1.505 1.00 5.48 74 VAL A C 5
ATOM 6799 O O . VAL A 1 74 ? 4.552 -7.277 -1.230 1.00 4.99 74 VAL A O 5
ATOM 6812 N N . ASP A 1 75 ? 6.602 -7.020 -2.127 1.00 5.85 75 ASP A N 5
ATOM 6813 C CA . ASP A 1 75 ? 6.375 -5.642 -2.528 1.00 5.76 75 ASP A CA 5
ATOM 6814 C C . ASP A 1 75 ? 5.659 -5.621 -3.863 1.00 6.84 75 ASP A C 5
ATOM 6815 O O . ASP A 1 75 ? 6.055 -6.322 -4.793 1.00 7.86 75 ASP A O 5
ATOM 6824 N N . HIS A 1 76 ? 4.550 -4.903 -3.940 1.00 6.72 76 HIS A N 5
ATOM 6825 C CA . HIS A 1 76 ? 3.777 -4.875 -5.170 1.00 7.83 76 HIS A CA 5
ATOM 6826 C C . HIS A 1 76 ? 3.962 -3.551 -5.893 1.00 8.41 76 HIS A C 5
ATOM 6827 O O . HIS A 1 76 ? 3.395 -3.335 -6.961 1.00 9.33 76 HIS A O 5
ATOM 6842 N N . ASN A 1 77 ? 4.812 -2.696 -5.345 1.00 8.08 77 ASN A N 5
ATOM 6843 C CA . ASN A 1 77 ? 5.111 -1.421 -5.979 1.00 8.90 77 ASN A CA 5
ATOM 6844 C C . ASN A 1 77 ? 6.048 -1.634 -7.157 1.00 9.93 77 ASN A C 5
ATOM 6845 O O . ASN A 1 77 ? 5.829 -1.103 -8.245 1.00 10.94 77 ASN A O 5
ATOM 6856 N N . THR A 1 78 ? 7.085 -2.425 -6.938 1.00 9.72 78 THR A N 5
ATOM 6857 C CA . THR A 1 78 ? 8.058 -2.711 -7.976 1.00 10.73 78 THR A CA 5
ATOM 6858 C C . THR A 1 78 ? 8.194 -4.224 -8.171 1.00 11.01 78 THR A C 5
ATOM 6859 O O . THR A 1 78 ? 9.036 -4.694 -8.937 1.00 11.95 78 THR A O 5
ATOM 6870 N N . ARG A 1 79 ? 7.301 -4.969 -7.512 1.00 10.29 79 ARG A N 5
ATOM 6871 C CA . ARG A 1 79 ? 7.270 -6.435 -7.591 1.00 10.67 79 ARG A CA 5
ATOM 6872 C C . ARG A 1 79 ? 8.574 -7.052 -7.089 1.00 10.71 79 ARG A C 5
ATOM 6873 O O . ARG A 1 79 ? 9.554 -7.153 -7.831 1.00 11.68 79 ARG A O 5
ATOM 6894 N N . ARG A 1 80 ? 8.569 -7.505 -5.843 1.00 9.69 80 ARG A N 5
ATOM 6895 C CA . ARG A 1 80 ? 9.746 -8.142 -5.266 1.00 9.70 80 ARG A CA 5
ATOM 6896 C C . ARG A 1 80 ? 9.409 -8.821 -3.947 1.00 8.81 80 ARG A C 5
ATOM 6897 O O . ARG A 1 80 ? 8.961 -8.171 -3.004 1.00 7.78 80 ARG A O 5
ATOM 6918 N N . THR A 1 81 ? 9.687 -10.112 -3.861 1.00 9.29 81 THR A N 5
ATOM 6919 C CA . THR A 1 81 ? 9.515 -10.834 -2.618 1.00 8.71 81 THR A CA 5
ATOM 6920 C C . THR A 1 81 ? 10.850 -10.891 -1.871 1.00 8.67 81 THR A C 5
ATOM 6921 O O . THR A 1 81 ? 11.912 -10.927 -2.495 1.00 9.43 81 THR A O 5
ATOM 6932 N N . THR A 1 82 ? 10.803 -10.827 -0.546 1.00 7.87 82 THR A N 5
ATOM 6933 C CA . THR A 1 82 ? 12.008 -10.775 0.265 1.00 7.87 82 THR A CA 5
ATOM 6934 C C . THR A 1 82 ? 11.760 -11.338 1.654 1.00 7.43 82 THR A C 5
ATOM 6935 O O . THR A 1 82 ? 10.641 -11.298 2.155 1.00 6.80 82 THR A O 5
ATOM 6946 N N . PHE A 1 83 ? 12.787 -11.930 2.233 1.00 7.93 83 PHE A N 5
ATOM 6947 C CA . PHE A 1 83 ? 12.673 -12.546 3.548 1.00 7.83 83 PHE A CA 5
ATOM 6948 C C . PHE A 1 83 ? 12.466 -11.496 4.642 1.00 7.12 83 PHE A C 5
ATOM 6949 O O . PHE A 1 83 ? 11.757 -11.744 5.616 1.00 6.86 83 PHE A O 5
ATOM 6966 N N . GLU A 1 84 ? 13.142 -10.352 4.513 1.00 7.12 84 GLU A N 5
ATOM 6967 C CA . GLU A 1 84 ? 13.086 -9.318 5.551 1.00 6.82 84 GLU A CA 5
ATOM 6968 C C . GLU A 1 84 ? 13.576 -7.953 5.065 1.00 6.39 84 GLU A C 5
ATOM 6969 O O . GLU A 1 84 ? 14.291 -7.254 5.787 1.00 6.58 84 GLU A O 5
ATOM 6981 N N . ASP A 1 85 ? 13.152 -7.543 3.874 1.00 6.13 85 ASP A N 5
ATOM 6982 C CA . ASP A 1 85 ? 13.554 -6.238 3.337 1.00 6.02 85 ASP A CA 5
ATOM 6983 C C . ASP A 1 85 ? 12.914 -5.067 4.104 1.00 5.91 85 ASP A C 5
ATOM 6984 O O . ASP A 1 85 ? 13.627 -4.174 4.556 1.00 6.65 85 ASP A O 5
ATOM 6993 N N . PRO A 1 86 ? 11.571 -5.032 4.281 1.00 5.20 86 PRO A N 5
ATOM 6994 C CA . PRO A 1 86 ? 10.922 -3.942 5.009 1.00 5.41 86 PRO A CA 5
ATOM 6995 C C . PRO A 1 86 ? 11.099 -4.099 6.523 1.00 6.19 86 PRO A C 5
ATOM 6996 O O . PRO A 1 86 ? 12.222 -4.014 7.019 1.00 7.10 86 PRO A O 5
ATOM 7007 N N . ARG A 1 87 ? 10.015 -4.350 7.260 1.00 6.10 87 ARG A N 5
ATOM 7008 C CA . ARG A 1 87 ? 10.131 -4.579 8.699 1.00 7.11 87 ARG A CA 5
ATOM 7009 C C . ARG A 1 87 ? 11.024 -5.789 8.971 1.00 7.32 87 ARG A C 5
ATOM 7010 O O . ARG A 1 87 ? 10.807 -6.866 8.409 1.00 7.39 87 ARG A O 5
ATOM 7031 N N . PRO A 1 88 ? 12.059 -5.612 9.809 1.00 7.66 88 PRO A N 5
ATOM 7032 C CA . PRO A 1 88 ? 13.004 -6.682 10.141 1.00 8.08 88 PRO A CA 5
ATOM 7033 C C . PRO A 1 88 ? 12.319 -7.861 10.818 1.00 8.72 88 PRO A C 5
ATOM 7034 O O . PRO A 1 88 ? 12.660 -9.016 10.492 1.00 9.12 88 PRO A O 5
ATOM 7046 N N . GLY A 1 1 ? -21.306 6.795 -8.532 1.00 10.36 1 GLY A N 6
ATOM 7047 C CA . GLY A 1 1 ? -20.078 5.993 -8.325 1.00 10.03 1 GLY A CA 6
ATOM 7048 C C . GLY A 1 1 ? -19.853 5.671 -6.866 1.00 9.39 1 GLY A C 6
ATOM 7049 O O . GLY A 1 1 ? -20.315 6.409 -5.995 1.00 8.81 1 GLY A O 6
ATOM 7055 N N . SER A 1 2 ? -19.172 4.553 -6.608 1.00 9.69 2 SER A N 6
ATOM 7056 C CA . SER A 1 2 ? -18.885 4.078 -5.248 1.00 9.38 2 SER A CA 6
ATOM 7057 C C . SER A 1 2 ? -20.154 4.013 -4.389 1.00 8.44 2 SER A C 6
ATOM 7058 O O . SER A 1 2 ? -20.403 4.890 -3.560 1.00 8.11 2 SER A O 6
ATOM 7066 N N . PRO A 1 3 ? -20.989 2.979 -4.601 1.00 8.25 3 PRO A N 6
ATOM 7067 C CA . PRO A 1 3 ? -22.245 2.792 -3.859 1.00 7.62 3 PRO A CA 6
ATOM 7068 C C . PRO A 1 3 ? -22.008 2.375 -2.405 1.00 7.59 3 PRO A C 6
ATOM 7069 O O . PRO A 1 3 ? -22.431 1.299 -1.972 1.00 8.07 3 PRO A O 6
ATOM 7080 N N . GLU A 1 4 ? -21.340 3.239 -1.660 1.00 7.31 4 GLU A N 6
ATOM 7081 C CA . GLU A 1 4 ? -21.052 2.992 -0.259 1.00 7.54 4 GLU A CA 6
ATOM 7082 C C . GLU A 1 4 ? -22.264 3.331 0.595 1.00 6.99 4 GLU A C 6
ATOM 7083 O O . GLU A 1 4 ? -22.613 4.503 0.741 1.00 7.33 4 GLU A O 6
ATOM 7095 N N . PHE A 1 5 ? -22.961 2.307 1.069 1.00 6.44 5 PHE A N 6
ATOM 7096 C CA . PHE A 1 5 ? -24.174 2.511 1.847 1.00 6.21 5 PHE A CA 6
ATOM 7097 C C . PHE A 1 5 ? -23.888 3.341 3.100 1.00 5.97 5 PHE A C 6
ATOM 7098 O O . PHE A 1 5 ? -23.026 2.990 3.905 1.00 6.56 5 PHE A O 6
ATOM 7115 N N . HIS A 1 6 ? -24.526 4.509 3.178 1.00 5.38 6 HIS A N 6
ATOM 7116 C CA . HIS A 1 6 ? -24.272 5.468 4.254 1.00 5.43 6 HIS A CA 6
ATOM 7117 C C . HIS A 1 6 ? -22.800 5.862 4.271 1.00 5.20 6 HIS A C 6
ATOM 7118 O O . HIS A 1 6 ? -22.181 5.953 5.333 1.00 5.52 6 HIS A O 6
ATOM 7133 N N . MET A 1 7 ? -22.292 6.169 3.072 1.00 5.08 7 MET A N 6
ATOM 7134 C CA . MET A 1 7 ? -20.910 6.621 2.843 1.00 5.29 7 MET A CA 6
ATOM 7135 C C . MET A 1 7 ? -19.899 5.994 3.813 1.00 5.70 7 MET A C 6
ATOM 7136 O O . MET A 1 7 ? -19.921 4.785 4.056 1.00 6.20 7 MET A O 6
ATOM 7150 N N . ASP A 1 8 ? -19.020 6.829 4.352 1.00 5.75 8 ASP A N 6
ATOM 7151 C CA . ASP A 1 8 ? -18.000 6.395 5.296 1.00 6.31 8 ASP A CA 6
ATOM 7152 C C . ASP A 1 8 ? -17.265 7.611 5.843 1.00 6.24 8 ASP A C 6
ATOM 7153 O O . ASP A 1 8 ? -17.067 8.593 5.127 1.00 6.15 8 ASP A O 6
ATOM 7162 N N . ALA A 1 9 ? -16.891 7.556 7.110 1.00 6.61 9 ALA A N 6
ATOM 7163 C CA . ALA A 1 9 ? -16.201 8.663 7.757 1.00 6.95 9 ALA A CA 6
ATOM 7164 C C . ALA A 1 9 ? -14.761 8.775 7.277 1.00 6.64 9 ALA A C 6
ATOM 7165 O O . ALA A 1 9 ? -14.212 9.872 7.179 1.00 6.67 9 ALA A O 6
ATOM 7172 N N . LEU A 1 10 ? -14.123 7.630 7.075 1.00 6.61 10 LEU A N 6
ATOM 7173 C CA . LEU A 1 10 ? -12.710 7.588 6.720 1.00 6.58 10 LEU A CA 6
ATOM 7174 C C . LEU A 1 10 ? -12.455 8.154 5.326 1.00 5.67 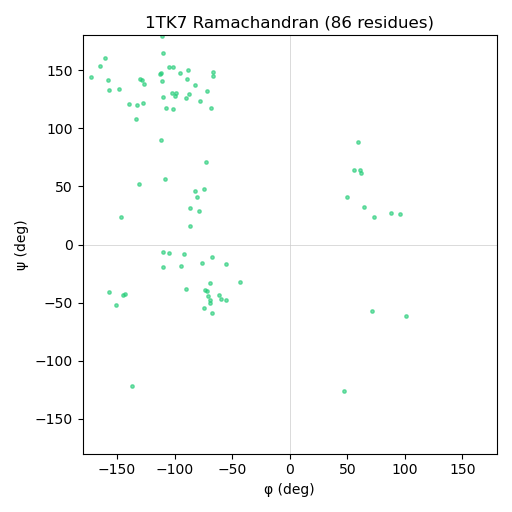10 LEU A C 6
ATOM 7175 O O . LEU A 1 10 ? -11.338 8.563 5.020 1.00 5.62 10 LEU A O 6
ATOM 7191 N N . GLY A 1 11 ? -13.491 8.201 4.495 1.00 5.24 11 GLY A N 6
ATOM 7192 C CA . GLY A 1 11 ? -13.329 8.711 3.146 1.00 4.77 11 GLY A CA 6
ATOM 7193 C C . GLY A 1 11 ? -12.457 7.794 2.310 1.00 3.85 11 GLY A C 6
ATOM 7194 O O . GLY A 1 11 ? -12.795 6.624 2.126 1.00 3.86 11 GLY A O 6
ATOM 7198 N N . PRO A 1 12 ? -11.284 8.270 1.860 1.00 3.39 12 PRO A N 6
ATOM 7199 C CA . PRO A 1 12 ? -10.314 7.429 1.159 1.00 2.84 12 PRO A CA 6
ATOM 7200 C C . PRO A 1 12 ? -9.872 6.265 2.041 1.00 2.69 12 PRO A C 6
ATOM 7201 O O . PRO A 1 12 ? -9.812 6.404 3.262 1.00 3.02 12 PRO A O 6
ATOM 7212 N N . LEU A 1 13 ? -9.640 5.110 1.422 1.00 2.77 13 LEU A N 6
ATOM 7213 C CA . LEU A 1 13 ? -9.291 3.877 2.147 1.00 3.25 13 LEU A CA 6
ATOM 7214 C C . LEU A 1 13 ? -8.300 4.113 3.306 1.00 3.14 13 LEU A C 6
ATOM 7215 O O . LEU A 1 13 ? -8.550 3.665 4.424 1.00 3.39 13 LEU A O 6
ATOM 7231 N N . PRO A 1 14 ? -7.141 4.768 3.062 1.00 2.96 14 PRO A N 6
ATOM 7232 C CA . PRO A 1 14 ? -6.129 4.984 4.103 1.00 3.12 14 PRO A CA 6
ATOM 7233 C C . PRO A 1 14 ? -6.527 6.053 5.128 1.00 3.16 14 PRO A C 6
ATOM 7234 O O . PRO A 1 14 ? -5.941 6.117 6.209 1.00 3.95 14 PRO A O 6
ATOM 7245 N N . ASP A 1 15 ? -7.503 6.896 4.763 1.00 2.58 15 ASP A N 6
ATOM 7246 C CA . ASP A 1 15 ? -8.019 7.983 5.627 1.00 2.76 15 ASP A CA 6
ATOM 7247 C C . ASP A 1 15 ? -7.004 9.124 5.790 1.00 2.80 15 ASP A C 6
ATOM 7248 O O . ASP A 1 15 ? -7.359 10.302 5.753 1.00 3.20 15 ASP A O 6
ATOM 7257 N N . GLY A 1 16 ? -5.735 8.773 5.795 1.00 2.64 16 GLY A N 6
ATOM 7258 C CA . GLY A 1 16 ? -4.694 9.774 5.793 1.00 2.83 16 GLY A CA 6
ATOM 7259 C C . GLY A 1 16 ? -4.188 9.993 4.395 1.00 2.74 16 GLY A C 6
ATOM 7260 O O . GLY A 1 16 ? -3.881 11.110 3.988 1.00 2.98 16 GLY A O 6
ATOM 7264 N N . TRP A 1 17 ? -4.157 8.914 3.643 1.00 2.43 17 TRP A N 6
ATOM 7265 C CA . TRP A 1 17 ? -3.745 8.957 2.264 1.00 2.32 17 TRP A CA 6
ATOM 7266 C C . TRP A 1 17 ? -4.934 8.927 1.336 1.00 2.41 17 TRP A C 6
ATOM 7267 O O . TRP A 1 17 ? -6.027 8.513 1.714 1.00 2.63 17 TRP A O 6
ATOM 7288 N N . GLU A 1 18 ? -4.619 9.107 0.080 1.00 2.32 18 GLU A N 6
ATOM 7289 C CA . GLU A 1 18 ? -5.555 8.841 -0.999 1.00 2.54 18 GLU A CA 6
ATOM 7290 C C . GLU A 1 18 ? -4.821 8.072 -2.088 1.00 2.34 18 GLU A C 6
ATOM 7291 O O . GLU A 1 18 ? -3.859 8.574 -2.664 1.00 2.07 18 GLU A O 6
ATOM 7303 N N . LYS A 1 19 ? -5.226 6.831 -2.304 1.00 2.59 19 LYS A N 6
ATOM 7304 C CA . LYS A 1 19 ? -4.590 5.985 -3.300 1.00 2.56 19 LYS A CA 6
ATOM 7305 C C . LYS A 1 19 ? -5.546 5.636 -4.436 1.00 3.09 19 LYS A C 6
ATOM 7306 O O . LYS A 1 19 ? -6.671 5.197 -4.197 1.00 3.59 19 LYS A O 6
ATOM 7325 N N . LYS A 1 20 ? -5.077 5.809 -5.665 1.00 3.04 20 LYS A N 6
ATOM 7326 C CA . LYS A 1 20 ? -5.862 5.477 -6.852 1.00 3.61 20 LYS A CA 6
ATOM 7327 C C . LYS A 1 20 ? -5.067 4.535 -7.759 1.00 3.64 20 LYS A C 6
ATOM 7328 O O . LYS A 1 20 ? -3.918 4.818 -8.089 1.00 3.30 20 LYS A O 6
ATOM 7347 N N . ILE A 1 21 ? -5.640 3.375 -8.068 1.00 4.13 21 ILE A N 6
ATOM 7348 C CA . ILE A 1 21 ? -4.927 2.332 -8.810 1.00 4.31 21 ILE A CA 6
ATOM 7349 C C . ILE A 1 21 ? -5.225 2.365 -10.315 1.00 4.63 21 ILE A C 6
ATOM 7350 O O . ILE A 1 21 ? -6.364 2.167 -10.744 1.00 5.09 21 ILE A O 6
ATOM 7366 N N . GLN A 1 22 ? -4.178 2.541 -11.115 1.00 4.51 22 GLN A N 6
ATOM 7367 C CA . GLN A 1 22 ? -4.297 2.492 -12.558 1.00 4.91 22 GLN A CA 6
ATOM 7368 C C . GLN A 1 22 ? -3.975 1.083 -13.039 1.00 5.34 22 GLN A C 6
ATOM 7369 O O . GLN A 1 22 ? -3.200 0.368 -12.401 1.00 5.26 22 GLN A O 6
ATOM 7383 N N . SER A 1 23 ? -4.660 0.667 -14.094 1.00 5.91 23 SER A N 6
ATOM 7384 C CA . SER A 1 23 ? -4.591 -0.703 -14.599 1.00 6.43 23 SER A CA 6
ATOM 7385 C C . SER A 1 23 ? -3.170 -1.135 -14.982 1.00 6.31 23 SER A C 6
ATOM 7386 O O . SER A 1 23 ? -2.905 -2.327 -15.143 1.00 6.66 23 SER A O 6
ATOM 7394 N N . ASP A 1 24 ? -2.244 -0.187 -15.033 1.00 5.90 24 ASP A N 6
ATOM 7395 C CA . ASP A 1 24 ? -0.845 -0.496 -15.307 1.00 5.89 24 ASP A CA 6
ATOM 7396 C C . ASP A 1 24 ? -0.105 -0.870 -14.031 1.00 5.75 24 ASP A C 6
ATOM 7397 O O . ASP A 1 24 ? 1.111 -1.064 -14.045 1.00 6.08 24 ASP A O 6
ATOM 7406 N N . ASN A 1 25 ? -0.874 -1.018 -12.960 1.00 5.39 25 ASN A N 6
ATOM 7407 C CA . ASN A 1 25 ? -0.386 -1.481 -11.652 1.00 5.27 25 ASN A CA 6
ATOM 7408 C C . ASN A 1 25 ? 0.196 -0.331 -10.841 1.00 4.75 25 ASN A C 6
ATOM 7409 O O . ASN A 1 25 ? 0.941 -0.545 -9.883 1.00 4.75 25 ASN A O 6
ATOM 7420 N N . ARG A 1 26 ? -0.111 0.892 -11.242 1.00 4.42 26 ARG A N 6
ATOM 7421 C CA . ARG A 1 26 ? 0.395 2.057 -10.533 1.00 3.96 26 ARG A CA 6
ATOM 7422 C C . ARG A 1 26 ? -0.686 2.620 -9.636 1.00 3.59 26 ARG A C 6
ATOM 7423 O O . ARG A 1 26 ? -1.730 3.051 -10.121 1.00 3.63 26 ARG A O 6
ATOM 7444 N N . VAL A 1 27 ? -0.389 2.764 -8.355 1.00 3.34 27 VAL A N 6
ATOM 7445 C CA . VAL A 1 27 ? -1.293 3.459 -7.481 1.00 3.01 27 VAL A CA 6
ATOM 7446 C C . VAL A 1 27 ? -0.730 4.834 -7.213 1.00 2.57 27 VAL A C 6
ATOM 7447 O O . VAL A 1 27 ? 0.446 4.966 -6.913 1.00 2.50 27 VAL A O 6
ATOM 7460 N N . TYR A 1 28 ? -1.512 5.872 -7.333 1.00 2.50 28 TYR A N 6
ATOM 7461 C CA . TYR A 1 28 ? -0.983 7.148 -6.936 1.00 2.22 28 TYR A CA 6
ATOM 7462 C C . TYR A 1 28 ? -1.367 7.361 -5.493 1.00 1.94 28 TYR A C 6
ATOM 7463 O O . TYR A 1 28 ? -2.441 6.930 -5.074 1.00 2.06 28 TYR A O 6
ATOM 7481 N N . PHE A 1 29 ? -0.512 8.010 -4.736 1.00 1.79 29 PHE A N 6
ATOM 7482 C CA . PHE A 1 29 ? -0.815 8.262 -3.347 1.00 1.73 29 PHE A CA 6
ATOM 7483 C C . PHE A 1 29 ? -0.626 9.718 -3.016 1.00 1.86 29 PHE A C 6
ATOM 7484 O O . PHE A 1 29 ? 0.280 10.370 -3.517 1.00 2.06 29 PHE A O 6
ATOM 7501 N N . VAL A 1 30 ? -1.579 10.245 -2.288 1.00 1.99 30 VAL A N 6
ATOM 7502 C CA . VAL A 1 30 ? -1.632 11.660 -2.010 1.00 2.34 30 VAL A CA 6
ATOM 7503 C C . VAL A 1 30 ? -1.774 11.893 -0.523 1.00 2.41 30 VAL A C 6
ATOM 7504 O O . VAL A 1 30 ? -2.814 11.594 0.068 1.00 2.51 30 VAL A O 6
ATOM 7517 N N . ASN A 1 31 ? -0.696 12.337 0.090 1.00 2.50 31 ASN A N 6
ATOM 7518 C CA . ASN A 1 31 ? -0.678 12.593 1.514 1.00 2.69 31 ASN A CA 6
ATOM 7519 C C . ASN A 1 31 ? -1.554 13.803 1.796 1.00 3.18 31 ASN A C 6
ATOM 7520 O O . ASN A 1 31 ? -1.646 14.696 0.963 1.00 3.52 31 ASN A O 6
ATOM 7531 N N . HIS A 1 32 ? -2.298 13.773 2.887 1.00 3.31 32 HIS A N 6
ATOM 7532 C CA . HIS A 1 32 ? -3.280 14.820 3.135 1.00 3.83 32 HIS A CA 6
ATOM 7533 C C . HIS A 1 32 ? -2.738 15.927 4.031 1.00 4.20 32 HIS A C 6
ATOM 7534 O O . HIS A 1 32 ? -3.289 17.028 4.062 1.00 4.69 32 HIS A O 6
ATOM 7549 N N . LYS A 1 33 ? -1.625 15.669 4.698 1.00 4.07 33 LYS A N 6
ATOM 7550 C CA . LYS A 1 33 ? -0.990 16.698 5.510 1.00 4.49 33 LYS A CA 6
ATOM 7551 C C . LYS A 1 33 ? -0.427 17.781 4.602 1.00 4.79 33 LYS A C 6
ATOM 7552 O O . LYS A 1 33 ? -0.570 18.972 4.876 1.00 5.24 33 LYS A O 6
ATOM 7571 N N . ASN A 1 34 ? 0.262 17.361 3.551 1.00 4.61 34 ASN A N 6
ATOM 7572 C CA . ASN A 1 34 ? 0.897 18.306 2.639 1.00 4.97 34 ASN A CA 6
ATOM 7573 C C . ASN A 1 34 ? 0.092 18.408 1.351 1.00 4.94 34 ASN A C 6
ATOM 7574 O O . ASN A 1 34 ? 0.331 19.297 0.528 1.00 5.32 34 ASN A O 6
ATOM 7585 N N . ARG A 1 35 ? -0.814 17.448 1.164 1.00 4.55 35 ARG A N 6
ATOM 7586 C CA . ARG A 1 35 ? -1.620 17.352 -0.054 1.00 4.59 35 ARG A CA 6
ATOM 7587 C C . ARG A 1 35 ? -0.699 17.155 -1.247 1.00 4.46 35 ARG A C 6
ATOM 7588 O O . ARG A 1 35 ? -0.443 18.081 -2.020 1.00 4.88 35 ARG A O 6
ATOM 7609 N N . THR A 1 36 ? -0.032 16.016 -1.239 1.00 3.91 36 THR A N 6
ATOM 7610 C CA . THR A 1 36 ? 1.059 15.755 -2.172 1.00 3.75 36 THR A CA 6
ATOM 7611 C C . THR A 1 36 ? 0.944 14.370 -2.806 1.00 3.20 36 THR A C 6
ATOM 7612 O O . THR A 1 36 ? 0.668 13.388 -2.120 1.00 2.85 36 THR A O 6
ATOM 7623 N N . THR A 1 37 ? 1.105 14.304 -4.124 1.00 3.20 37 THR A N 6
ATOM 7624 C CA . THR A 1 37 ? 0.933 13.052 -4.852 1.00 2.81 37 THR A CA 6
ATOM 7625 C C . THR A 1 37 ? 2.268 12.359 -5.162 1.00 2.67 37 THR A C 6
ATOM 7626 O O . THR A 1 37 ? 3.298 13.008 -5.356 1.00 2.94 37 THR A O 6
ATOM 7637 N N . GLN A 1 38 ? 2.212 11.028 -5.202 1.00 2.38 38 GLN A N 6
ATOM 7638 C CA . GLN A 1 38 ? 3.368 10.181 -5.490 1.00 2.46 38 GLN A CA 6
ATOM 7639 C C . GLN A 1 38 ? 2.912 8.928 -6.245 1.00 2.29 38 GLN A C 6
ATOM 7640 O O . GLN A 1 38 ? 1.741 8.564 -6.169 1.00 2.10 38 GLN A O 6
ATOM 7654 N N . TRP A 1 39 ? 3.815 8.279 -6.984 1.00 2.49 39 TRP A N 6
ATOM 7655 C CA . TRP A 1 39 ? 3.478 7.060 -7.729 1.00 2.56 39 TRP A CA 6
ATOM 7656 C C . TRP A 1 39 ? 3.821 5.794 -6.934 1.00 2.79 39 TRP A C 6
ATOM 7657 O O . TRP A 1 39 ? 4.731 5.823 -6.105 1.00 3.11 39 TRP A O 6
ATOM 7678 N N . GLU A 1 40 ? 3.106 4.691 -7.232 1.00 2.82 40 GLU A N 6
ATOM 7679 C CA . GLU A 1 40 ? 3.278 3.377 -6.565 1.00 3.21 40 GLU A CA 6
ATOM 7680 C C . GLU A 1 40 ? 2.429 3.305 -5.293 1.00 3.15 40 GLU A C 6
ATOM 7681 O O . GLU A 1 40 ? 1.221 3.105 -5.383 1.00 3.33 40 GLU A O 6
ATOM 7693 N N . ASP A 1 41 ? 3.076 3.301 -4.134 1.00 3.06 41 ASP A N 6
ATOM 7694 C CA . ASP A 1 41 ? 2.398 3.188 -2.838 1.00 3.14 41 ASP A CA 6
ATOM 7695 C C . ASP A 1 41 ? 3.402 3.630 -1.771 1.00 3.37 41 ASP A C 6
ATOM 7696 O O . ASP A 1 41 ? 4.604 3.610 -2.055 1.00 3.87 41 ASP A O 6
ATOM 7705 N N . PRO A 1 42 ? 2.970 4.187 -0.605 1.00 3.19 42 PRO A N 6
ATOM 7706 C CA . PRO A 1 42 ? 3.911 4.706 0.406 1.00 3.65 42 PRO A CA 6
ATOM 7707 C C . PRO A 1 42 ? 4.873 3.616 0.885 1.00 4.41 42 PRO A C 6
ATOM 7708 O O . PRO A 1 42 ? 4.919 2.542 0.286 1.00 4.52 42 PRO A O 6
ATOM 7719 N N . ARG A 1 43 ? 5.728 3.916 1.870 1.00 5.16 43 ARG A N 6
ATOM 7720 C CA . ARG A 1 43 ? 6.820 3.014 2.260 1.00 6.12 43 ARG A CA 6
ATOM 7721 C C . ARG A 1 43 ? 7.978 3.172 1.272 1.00 7.19 43 ARG A C 6
ATOM 7722 O O . ARG A 1 43 ? 9.050 3.661 1.633 1.00 7.79 43 ARG A O 6
ATOM 7743 N N . THR A 1 44 ? 7.685 2.964 -0.005 1.00 7.61 44 THR A N 6
ATOM 7744 C CA . THR A 1 44 ? 8.623 3.273 -1.075 1.00 8.76 44 THR A CA 6
ATOM 7745 C C . THR A 1 44 ? 8.521 4.757 -1.439 1.00 9.16 44 THR A C 6
ATOM 7746 O O . THR A 1 44 ? 8.157 5.128 -2.555 1.00 9.88 44 THR A O 6
ATOM 7757 N N . GLN A 1 45 ? 8.747 5.593 -0.437 1.00 8.89 45 GLN A N 6
ATOM 7758 C CA . GLN A 1 45 ? 8.631 7.044 -0.574 1.00 9.51 45 GLN A CA 6
ATOM 7759 C C . GLN A 1 45 ? 9.662 7.601 -1.549 1.00 10.35 45 GLN A C 6
ATOM 7760 O O . GLN A 1 45 ? 9.513 8.701 -2.085 1.00 10.65 45 GLN A O 6
ATOM 7774 N N . GLY A 1 46 ? 10.716 6.843 -1.728 1.00 10.89 46 GLY A N 6
ATOM 7775 C CA . GLY A 1 46 ? 11.812 7.245 -2.588 1.00 11.86 46 GLY A CA 6
ATOM 7776 C C . GLY A 1 46 ? 13.116 6.698 -2.066 1.00 12.21 46 GLY A C 6
ATOM 7777 O O . GLY A 1 46 ? 13.962 6.228 -2.826 1.00 12.49 46 GLY A O 6
ATOM 7781 N N . GLN A 1 47 ? 13.238 6.744 -0.744 1.00 12.35 47 GLN A N 6
ATOM 7782 C CA . GLN A 1 47 ? 14.410 6.229 -0.043 1.00 12.83 47 GLN A CA 6
ATOM 7783 C C . GLN A 1 47 ? 14.704 4.790 -0.461 1.00 12.01 47 GLN A C 6
ATOM 7784 O O . GLN A 1 47 ? 15.863 4.428 -0.675 1.00 12.41 47 GLN A O 6
ATOM 7798 N N . GLU A 1 48 ? 13.637 3.991 -0.580 1.00 10.93 48 GLU A N 6
ATOM 7799 C CA . GLU A 1 48 ? 13.725 2.585 -0.978 1.00 10.07 48 GLU A CA 6
ATOM 7800 C C . GLU A 1 48 ? 14.354 1.747 0.127 1.00 10.10 48 GLU A C 6
ATOM 7801 O O . GLU A 1 48 ? 15.470 2.022 0.572 1.00 10.63 48 GLU A O 6
ATOM 7813 N N . VAL A 1 49 ? 13.523 0.892 0.712 1.00 9.70 49 VAL A N 6
ATOM 7814 C CA . VAL A 1 49 ? 13.882 0.174 1.927 1.00 9.89 49 VAL A CA 6
ATOM 7815 C C . VAL A 1 49 ? 13.700 1.129 3.109 1.00 10.12 49 VAL A C 6
ATOM 7816 O O . VAL A 1 49 ? 12.577 1.567 3.354 1.00 10.23 49 VAL A O 6
ATOM 7829 N N . SER A 1 50 ? 14.784 1.495 3.791 1.00 10.37 50 SER A N 6
ATOM 7830 C CA . SER A 1 50 ? 14.727 2.429 4.917 1.00 10.75 50 SER A CA 6
ATOM 7831 C C . SER A 1 50 ? 13.853 1.879 6.051 1.00 10.44 50 SER A C 6
ATOM 7832 O O . SER A 1 50 ? 14.359 1.231 6.966 1.00 10.99 50 SER A O 6
ATOM 7840 N N . LEU A 1 51 ? 12.538 2.037 5.931 1.00 9.73 51 LEU A N 6
ATOM 7841 C CA . LEU A 1 51 ? 11.609 1.468 6.896 1.00 9.59 51 LEU A CA 6
ATOM 7842 C C . LEU A 1 51 ? 11.596 -0.055 6.783 1.00 9.70 51 LEU A C 6
ATOM 7843 O O . LEU A 1 51 ? 11.338 -0.755 7.764 1.00 10.11 51 LEU A O 6
ATOM 7859 N N . ILE A 1 52 ? 11.860 -0.554 5.574 1.00 9.54 52 ILE A N 6
ATOM 7860 C CA . ILE A 1 52 ? 11.907 -1.996 5.325 1.00 9.80 52 ILE A CA 6
ATOM 7861 C C . ILE A 1 52 ? 12.950 -2.647 6.237 1.00 10.32 52 ILE A C 6
ATOM 7862 O O . ILE A 1 52 ? 12.630 -3.537 7.024 1.00 10.51 52 ILE A O 6
ATOM 7878 N N . ASN A 1 53 ? 14.112 -1.999 6.271 1.00 10.71 53 ASN A N 6
ATOM 7879 C CA . ASN A 1 53 ? 15.194 -2.287 7.227 1.00 11.36 53 ASN A CA 6
ATOM 7880 C C . ASN A 1 53 ? 15.371 -3.778 7.531 1.00 11.53 53 ASN A C 6
ATOM 7881 O O . ASN A 1 53 ? 15.369 -4.181 8.696 1.00 12.14 53 ASN A O 6
ATOM 7892 N N . GLU A 1 54 ? 15.558 -4.577 6.482 1.00 11.18 54 GLU A N 6
ATOM 7893 C CA . GLU A 1 54 ? 15.766 -6.020 6.627 1.00 11.52 54 GLU A CA 6
ATOM 7894 C C . GLU A 1 54 ? 14.676 -6.630 7.502 1.00 11.02 54 GLU A C 6
ATOM 7895 O O . GLU A 1 54 ? 14.957 -7.287 8.506 1.00 11.53 54 GLU A O 6
ATOM 7907 N N . GLY A 1 55 ? 13.442 -6.307 7.175 1.00 10.20 55 GLY A N 6
ATOM 7908 C CA . GLY A 1 55 ? 12.326 -6.716 8.008 1.00 9.90 55 GLY A CA 6
ATOM 7909 C C . GLY A 1 55 ? 11.168 -7.275 7.210 1.00 8.97 55 GLY A C 6
ATOM 7910 O O . GLY A 1 55 ? 11.372 -8.078 6.307 1.00 8.76 55 GLY A O 6
ATOM 7914 N N . PRO A 1 56 ? 9.928 -6.866 7.525 1.00 8.63 56 PRO A N 6
ATOM 7915 C CA . PRO A 1 56 ? 8.710 -7.393 6.876 1.00 7.98 56 PRO A CA 6
ATOM 7916 C C . PRO A 1 56 ? 8.542 -6.962 5.416 1.00 7.00 56 PRO A C 6
ATOM 7917 O O . PRO A 1 56 ? 7.454 -7.101 4.854 1.00 6.84 56 PRO A O 6
ATOM 7928 N N . LEU A 1 57 ? 9.658 -6.599 4.783 1.00 6.69 57 LEU A N 6
ATOM 7929 C CA . LEU A 1 57 ? 9.715 -6.291 3.356 1.00 6.07 57 LEU A CA 6
ATOM 7930 C C . LEU A 1 57 ? 8.476 -5.560 2.831 1.00 5.15 57 LEU A C 6
ATOM 7931 O O . LEU A 1 57 ? 7.724 -6.121 2.039 1.00 5.20 57 LEU A O 6
ATOM 7947 N N . PRO A 1 58 ? 8.188 -4.348 3.341 1.00 4.61 58 PRO A N 6
ATOM 7948 C CA . PRO A 1 58 ? 7.027 -3.573 2.942 1.00 3.93 58 PRO A CA 6
ATOM 7949 C C . PRO A 1 58 ? 7.342 -2.495 1.892 1.00 3.54 58 PRO A C 6
ATOM 7950 O O . PRO A 1 58 ? 7.512 -1.327 2.235 1.00 3.40 58 PRO A O 6
ATOM 7961 N N . PRO A 1 59 ? 7.412 -2.854 0.595 1.00 3.96 59 PRO A N 6
ATOM 7962 C CA . PRO A 1 59 ? 7.695 -1.912 -0.471 1.00 4.23 59 PRO A CA 6
ATOM 7963 C C . PRO A 1 59 ? 6.424 -1.398 -1.133 1.00 3.65 59 PRO A C 6
ATOM 7964 O O . PRO A 1 59 ? 6.141 -1.708 -2.290 1.00 4.15 59 PRO A O 6
ATOM 7975 N N . GLY A 1 60 ? 5.618 -0.690 -0.362 1.00 3.16 60 GLY A N 6
ATOM 7976 C CA . GLY A 1 60 ? 4.345 -0.223 -0.864 1.00 3.32 60 GLY A CA 6
ATOM 7977 C C . GLY A 1 60 ? 3.330 -1.341 -0.935 1.00 3.18 60 GLY A C 6
ATOM 7978 O O . GLY A 1 60 ? 2.528 -1.419 -1.870 1.00 4.03 60 GLY A O 6
ATOM 7982 N N . TRP A 1 61 ? 3.294 -2.153 0.105 1.00 2.47 61 TRP A N 6
ATOM 7983 C CA . TRP A 1 61 ? 2.256 -3.163 0.214 1.00 2.71 61 TRP A CA 6
ATOM 7984 C C . TRP A 1 61 ? 1.364 -2.902 1.416 1.00 3.28 61 TRP A C 6
ATOM 7985 O O . TRP A 1 61 ? 1.707 -2.110 2.291 1.00 3.41 61 TRP A O 6
ATOM 8006 N N . GLU A 1 62 ? 0.141 -3.389 1.320 1.00 4.13 62 GLU A N 6
ATOM 8007 C CA . GLU A 1 62 ? -0.909 -3.024 2.249 1.00 5.13 62 GLU A CA 6
ATOM 8008 C C . GLU A 1 62 ? -1.566 -4.265 2.832 1.00 5.51 62 GLU A C 6
ATOM 8009 O O . GLU A 1 62 ? -1.678 -5.284 2.160 1.00 5.47 62 GLU A O 6
ATOM 8021 N N . ILE A 1 63 ? -2.102 -4.137 4.032 1.00 6.21 63 ILE A N 6
ATOM 8022 C CA . ILE A 1 63 ? -2.849 -5.226 4.632 1.00 6.86 63 ILE A CA 6
ATOM 8023 C C . ILE A 1 63 ? -4.329 -5.106 4.285 1.00 8.06 63 ILE A C 6
ATOM 8024 O O . ILE A 1 63 ? -4.973 -4.109 4.607 1.00 8.83 63 ILE A O 6
ATOM 8040 N N . ARG A 1 64 ? -4.861 -6.114 3.620 1.00 8.35 64 ARG A N 6
ATOM 8041 C CA . ARG A 1 64 ? -6.270 -6.109 3.254 1.00 9.58 64 ARG A CA 6
ATOM 8042 C C . ARG A 1 64 ? -7.084 -6.854 4.300 1.00 10.31 64 ARG A C 6
ATOM 8043 O O . ARG A 1 64 ? -6.914 -8.059 4.480 1.00 10.04 64 ARG A O 6
ATOM 8064 N N . TYR A 1 65 ? -8.024 -6.167 4.928 1.00 11.33 65 TYR A N 6
ATOM 8065 C CA . TYR A 1 65 ? -8.897 -6.805 5.903 1.00 12.16 65 TYR A CA 6
ATOM 8066 C C . TYR A 1 65 ? -9.903 -7.711 5.201 1.00 13.00 65 TYR A C 6
ATOM 8067 O O . TYR A 1 65 ? -10.844 -7.233 4.569 1.00 13.74 65 TYR A O 6
ATOM 8085 N N . THR A 1 66 ? -9.756 -9.012 5.397 1.00 13.03 66 THR A N 6
ATOM 8086 C CA . THR A 1 66 ? -10.713 -9.960 4.867 1.00 13.96 66 THR A CA 6
ATOM 8087 C C . THR A 1 66 ? -11.640 -10.429 5.978 1.00 14.98 66 THR A C 6
ATOM 8088 O O . THR A 1 66 ? -11.220 -10.465 7.133 1.00 14.85 66 THR A O 6
ATOM 8099 N N . ALA A 1 67 ? -12.932 -10.542 5.656 1.00 16.10 67 ALA A N 6
ATOM 8100 C CA . ALA A 1 67 ? -14.001 -10.773 6.642 1.00 17.22 67 ALA A CA 6
ATOM 8101 C C . ALA A 1 67 ? -13.636 -11.743 7.772 1.00 17.28 67 ALA A C 6
ATOM 8102 O O . ALA A 1 67 ? -14.144 -11.611 8.886 1.00 18.01 67 ALA A O 6
ATOM 8109 N N . ALA A 1 68 ? -12.758 -12.700 7.500 1.00 16.59 68 ALA A N 6
ATOM 8110 C CA . ALA A 1 68 ? -12.332 -13.660 8.517 1.00 16.65 68 ALA A CA 6
ATOM 8111 C C . ALA A 1 68 ? -11.478 -12.995 9.601 1.00 16.08 68 ALA A C 6
ATOM 8112 O O . ALA A 1 68 ? -11.123 -13.625 10.594 1.00 16.33 68 ALA A O 6
ATOM 8119 N N . GLY A 1 69 ? -11.198 -11.709 9.426 1.00 15.48 69 GLY A N 6
ATOM 8120 C CA . GLY A 1 69 ? -10.408 -10.966 10.385 1.00 15.06 69 GLY A CA 6
ATOM 8121 C C . GLY A 1 69 ? -8.930 -11.021 10.066 1.00 13.81 69 GLY A C 6
ATOM 8122 O O . GLY A 1 69 ? -8.089 -10.679 10.902 1.00 13.55 69 GLY A O 6
ATOM 8126 N N . GLU A 1 70 ? -8.609 -11.480 8.866 1.00 13.16 70 GLU A N 6
ATOM 8127 C CA . GLU A 1 70 ? -7.229 -11.621 8.443 1.00 12.00 70 GLU A CA 6
ATOM 8128 C C . GLU A 1 70 ? -6.819 -10.460 7.554 1.00 11.18 70 GLU A C 6
ATOM 8129 O O . GLU A 1 70 ? -7.547 -10.092 6.631 1.00 11.42 70 GLU A O 6
ATOM 8141 N N . ARG A 1 71 ? -5.633 -9.929 7.788 1.00 10.32 71 ARG A N 6
ATOM 8142 C CA . ARG A 1 71 ? -5.096 -8.884 6.935 1.00 9.47 71 ARG A CA 6
ATOM 8143 C C . ARG A 1 71 ? -4.210 -9.482 5.850 1.00 8.45 71 ARG A C 6
ATOM 8144 O O . ARG A 1 71 ? -3.038 -9.781 6.078 1.00 7.94 71 ARG A O 6
ATOM 8165 N N . PHE A 1 72 ? -4.796 -9.694 4.683 1.00 8.37 72 PHE A N 6
ATOM 8166 C CA . PHE A 1 72 ? -4.082 -10.262 3.548 1.00 7.66 72 PHE A CA 6
ATOM 8167 C C . PHE A 1 72 ? -3.058 -9.262 3.033 1.00 6.65 72 PHE A C 6
ATOM 8168 O O . PHE A 1 72 ? -3.091 -8.084 3.380 1.00 6.63 72 PHE A O 6
ATOM 8185 N N . PHE A 1 73 ? -2.127 -9.746 2.248 1.00 6.01 73 PHE A N 6
ATOM 8186 C CA . PHE A 1 73 ? -1.053 -8.925 1.742 1.00 5.13 73 PHE A CA 6
ATOM 8187 C C . PHE A 1 73 ? -1.401 -8.362 0.368 1.00 5.65 73 PHE A C 6
ATOM 8188 O O . PHE A 1 73 ? -1.786 -9.108 -0.527 1.00 6.52 73 PHE A O 6
ATOM 8205 N N . VAL A 1 74 ? -1.251 -7.049 0.199 1.00 5.35 74 VAL A N 6
ATOM 8206 C CA . VAL A 1 74 ? -1.465 -6.430 -1.094 1.00 6.10 74 VAL A CA 6
ATOM 8207 C C . VAL A 1 74 ? -0.248 -5.598 -1.482 1.00 5.48 74 VAL A C 6
ATOM 8208 O O . VAL A 1 74 ? -0.122 -4.436 -1.106 1.00 4.99 74 VAL A O 6
ATOM 8221 N N . ASP A 1 75 ? 0.531 -6.157 -2.376 1.00 5.85 75 ASP A N 6
ATOM 8222 C CA . ASP A 1 75 ? 1.668 -5.472 -3.004 1.00 5.76 75 ASP A CA 6
ATOM 8223 C C . ASP A 1 75 ? 1.203 -4.658 -4.209 1.00 6.84 75 ASP A C 6
ATOM 8224 O O . ASP A 1 75 ? 0.428 -5.160 -5.028 1.00 7.86 75 ASP A O 6
ATOM 8233 N N . HIS A 1 76 ? 1.587 -3.380 -4.288 1.00 6.72 76 HIS A N 6
ATOM 8234 C CA . HIS A 1 76 ? 1.109 -2.533 -5.379 1.00 7.83 76 HIS A CA 6
ATOM 8235 C C . HIS A 1 76 ? 2.193 -2.336 -6.425 1.00 8.41 76 HIS A C 6
ATOM 8236 O O . HIS A 1 76 ? 2.179 -1.364 -7.180 1.00 9.33 76 HIS A O 6
ATOM 8251 N N . ASN A 1 77 ? 3.093 -3.293 -6.503 1.00 8.08 77 ASN A N 6
ATOM 8252 C CA . ASN A 1 77 ? 4.161 -3.264 -7.483 1.00 8.90 77 ASN A CA 6
ATOM 8253 C C . ASN A 1 77 ? 3.828 -4.214 -8.613 1.00 9.93 77 ASN A C 6
ATOM 8254 O O . ASN A 1 77 ? 3.888 -3.853 -9.785 1.00 10.94 77 ASN A O 6
ATOM 8265 N N . THR A 1 78 ? 3.416 -5.413 -8.240 1.00 9.72 78 THR A N 6
ATOM 8266 C CA . THR A 1 78 ? 2.996 -6.410 -9.201 1.00 10.73 78 THR A CA 6
ATOM 8267 C C . THR A 1 78 ? 1.482 -6.615 -9.103 1.00 11.01 78 THR A C 6
ATOM 8268 O O . THR A 1 78 ? 0.904 -7.423 -9.830 1.00 11.95 78 THR A O 6
ATOM 8279 N N . ARG A 1 79 ? 0.850 -5.826 -8.224 1.00 10.29 79 ARG A N 6
ATOM 8280 C CA . ARG A 1 79 ? -0.602 -5.855 -8.039 1.00 10.67 79 ARG A CA 6
ATOM 8281 C C . ARG A 1 79 ? -1.054 -7.244 -7.597 1.00 10.71 79 ARG A C 6
ATOM 8282 O O . ARG A 1 79 ? -1.645 -7.995 -8.375 1.00 11.68 79 ARG A O 6
ATOM 8303 N N . ARG A 1 80 ? -0.602 -7.656 -6.423 1.00 9.69 80 ARG A N 6
ATOM 8304 C CA . ARG A 1 80 ? -0.821 -9.026 -5.987 1.00 9.70 80 ARG A CA 6
ATOM 8305 C C . ARG A 1 80 ? -1.308 -9.093 -4.547 1.00 8.81 80 ARG A C 6
ATOM 8306 O O . ARG A 1 80 ? -0.622 -8.634 -3.630 1.00 7.78 80 ARG A O 6
ATOM 8327 N N . THR A 1 81 ? -2.415 -9.793 -4.341 1.00 9.29 81 THR A N 6
ATOM 8328 C CA . THR A 1 81 ? -2.873 -10.092 -3.000 1.00 8.71 81 THR A CA 6
ATOM 8329 C C . THR A 1 81 ? -2.484 -11.527 -2.643 1.00 8.67 81 THR A C 6
ATOM 8330 O O . THR A 1 81 ? -2.327 -12.370 -3.530 1.00 9.43 81 THR A O 6
ATOM 8341 N N . THR A 1 82 ? -2.208 -11.766 -1.371 1.00 7.87 82 THR A N 6
ATOM 8342 C CA . THR A 1 82 ? -1.717 -13.064 -0.915 1.00 7.87 82 THR A CA 6
ATOM 8343 C C . THR A 1 82 ? -1.952 -13.214 0.586 1.00 7.43 82 THR A C 6
ATOM 8344 O O . THR A 1 82 ? -2.007 -12.223 1.307 1.00 6.80 82 THR A O 6
ATOM 8355 N N . PHE A 1 83 ? -2.085 -14.447 1.053 1.00 7.93 83 PHE A N 6
ATOM 8356 C CA . PHE A 1 83 ? -2.246 -14.700 2.479 1.00 7.83 83 PHE A CA 6
ATOM 8357 C C . PHE A 1 83 ? -0.926 -14.430 3.198 1.00 7.12 83 PHE A C 6
ATOM 8358 O O . PHE A 1 83 ? -0.848 -13.568 4.075 1.00 6.86 83 PHE A O 6
ATOM 8375 N N . GLU A 1 84 ? 0.123 -15.110 2.747 1.00 7.12 84 GLU A N 6
ATOM 8376 C CA . GLU A 1 84 ? 1.468 -14.906 3.272 1.00 6.82 84 GLU A CA 6
ATOM 8377 C C . GLU A 1 84 ? 2.284 -14.047 2.304 1.00 6.39 84 GLU A C 6
ATOM 8378 O O . GLU A 1 84 ? 1.708 -13.212 1.606 1.00 6.58 84 GLU A O 6
ATOM 8390 N N . ASP A 1 85 ? 3.598 -14.338 2.219 1.00 6.13 85 ASP A N 6
ATOM 8391 C CA . ASP A 1 85 ? 4.575 -13.694 1.308 1.00 6.02 85 ASP A CA 6
ATOM 8392 C C . ASP A 1 85 ? 5.465 -12.683 2.054 1.00 5.91 85 ASP A C 6
ATOM 8393 O O . ASP A 1 85 ? 6.668 -12.923 2.182 1.00 6.65 85 ASP A O 6
ATOM 8402 N N . PRO A 1 86 ? 4.927 -11.559 2.600 1.00 5.20 86 PRO A N 6
ATOM 8403 C CA . PRO A 1 86 ? 5.738 -10.609 3.371 1.00 5.41 86 PRO A CA 6
ATOM 8404 C C . PRO A 1 86 ? 6.421 -11.276 4.560 1.00 6.19 86 PRO A C 6
ATOM 8405 O O . PRO A 1 86 ? 5.858 -12.178 5.189 1.00 7.10 86 PRO A O 6
ATOM 8416 N N . ARG A 1 87 ? 7.668 -10.896 4.796 1.00 6.10 87 ARG A N 6
ATOM 8417 C CA . ARG A 1 87 ? 8.475 -11.500 5.847 1.00 7.11 87 ARG A CA 6
ATOM 8418 C C . ARG A 1 87 ? 7.867 -11.226 7.225 1.00 7.32 87 ARG A C 6
ATOM 8419 O O . ARG A 1 87 ? 7.485 -10.094 7.528 1.00 7.39 87 ARG A O 6
ATOM 8440 N N . PRO A 1 88 ? 7.740 -12.266 8.063 1.00 7.66 88 PRO A N 6
ATOM 8441 C CA . PRO A 1 88 ? 7.182 -12.133 9.410 1.00 8.08 88 PRO A CA 6
ATOM 8442 C C . PRO A 1 88 ? 8.059 -11.261 10.303 1.00 8.72 88 PRO A C 6
ATOM 8443 O O . PRO A 1 88 ? 9.296 -11.454 10.296 1.00 9.12 88 PRO A O 6
ATOM 8455 N N . GLY A 1 1 ? -27.725 7.929 2.464 1.00 10.36 1 GLY A N 7
ATOM 8456 C CA . GLY A 1 1 ? -27.342 7.077 3.616 1.00 10.03 1 GLY A CA 7
ATOM 8457 C C . GLY A 1 1 ? -25.844 7.063 3.830 1.00 9.39 1 GLY A C 7
ATOM 8458 O O . GLY A 1 1 ? -25.171 8.062 3.579 1.00 8.81 1 GLY A O 7
ATOM 8464 N N . SER A 1 2 ? -25.314 5.916 4.229 1.00 9.69 2 SER A N 7
ATOM 8465 C CA . SER A 1 2 ? -23.881 5.758 4.400 1.00 9.38 2 SER A CA 7
ATOM 8466 C C . SER A 1 2 ? -23.220 5.444 3.063 1.00 8.44 2 SER A C 7
ATOM 8467 O O . SER A 1 2 ? -23.712 4.605 2.302 1.00 8.11 2 SER A O 7
ATOM 8475 N N . PRO A 1 3 ? -22.108 6.128 2.748 1.00 8.25 3 PRO A N 7
ATOM 8476 C CA . PRO A 1 3 ? -21.368 5.930 1.499 1.00 7.62 3 PRO A CA 7
ATOM 8477 C C . PRO A 1 3 ? -20.595 4.613 1.499 1.00 7.59 3 PRO A C 7
ATOM 8478 O O . PRO A 1 3 ? -19.363 4.604 1.505 1.00 8.07 3 PRO A O 7
ATOM 8489 N N . GLU A 1 4 ? -21.323 3.515 1.657 1.00 7.31 4 GLU A N 7
ATOM 8490 C CA . GLU A 1 4 ? -20.719 2.198 1.820 1.00 7.54 4 GLU A CA 7
ATOM 8491 C C . GLU A 1 4 ? -20.202 1.644 0.488 1.00 6.99 4 GLU A C 7
ATOM 8492 O O . GLU A 1 4 ? -20.469 0.495 0.135 1.00 7.33 4 GLU A O 7
ATOM 8504 N N . PHE A 1 5 ? -19.419 2.449 -0.216 1.00 6.44 5 PHE A N 7
ATOM 8505 C CA . PHE A 1 5 ? -18.801 2.019 -1.466 1.00 6.21 5 PHE A CA 7
ATOM 8506 C C . PHE A 1 5 ? -17.839 0.856 -1.217 1.00 5.97 5 PHE A C 7
ATOM 8507 O O . PHE A 1 5 ? -17.717 -0.056 -2.036 1.00 6.56 5 PHE A O 7
ATOM 8524 N N . HIS A 1 6 ? -17.161 0.906 -0.080 1.00 5.38 6 HIS A N 7
ATOM 8525 C CA . HIS A 1 6 ? -16.214 -0.119 0.325 1.00 5.43 6 HIS A CA 7
ATOM 8526 C C . HIS A 1 6 ? -15.998 0.009 1.830 1.00 5.20 6 HIS A C 7
ATOM 8527 O O . HIS A 1 6 ? -15.923 1.129 2.333 1.00 5.52 6 HIS A O 7
ATOM 8542 N N . MET A 1 7 ? -16.090 -1.113 2.548 1.00 5.08 7 MET A N 7
ATOM 8543 C CA . MET A 1 7 ? -16.088 -1.114 4.019 1.00 5.29 7 MET A CA 7
ATOM 8544 C C . MET A 1 7 ? -15.029 -0.185 4.603 1.00 5.70 7 MET A C 7
ATOM 8545 O O . MET A 1 7 ? -15.303 0.552 5.550 1.00 6.20 7 MET A O 7
ATOM 8559 N N . ASP A 1 8 ? -13.804 -0.313 4.102 1.00 5.75 8 ASP A N 7
ATOM 8560 C CA . ASP A 1 8 ? -12.665 0.448 4.619 1.00 6.31 8 ASP A CA 7
ATOM 8561 C C . ASP A 1 8 ? -12.983 1.937 4.731 1.00 6.24 8 ASP A C 7
ATOM 8562 O O . ASP A 1 8 ? -12.481 2.610 5.636 1.00 6.15 8 ASP A O 7
ATOM 8571 N N . ALA A 1 9 ? -13.734 2.449 3.746 1.00 6.61 9 ALA A N 7
ATOM 8572 C CA . ALA A 1 9 ? -14.088 3.871 3.640 1.00 6.95 9 ALA A CA 7
ATOM 8573 C C . ALA A 1 9 ? -12.898 4.689 3.160 1.00 6.64 9 ALA A C 7
ATOM 8574 O O . ALA A 1 9 ? -12.986 5.400 2.160 1.00 6.67 9 ALA A O 7
ATOM 8581 N N . LEU A 1 10 ? -11.770 4.513 3.826 1.00 6.61 10 LEU A N 7
ATOM 8582 C CA . LEU A 1 10 ? -10.530 5.152 3.427 1.00 6.58 10 LEU A CA 7
ATOM 8583 C C . LEU A 1 10 ? -10.156 4.738 2.009 1.00 5.67 10 LEU A C 7
ATOM 8584 O O . LEU A 1 10 ? -9.690 5.556 1.215 1.00 5.62 10 LEU A O 7
ATOM 8600 N N . GLY A 1 11 ? -10.319 3.452 1.714 1.00 5.24 11 GLY A N 7
ATOM 8601 C CA . GLY A 1 11 ? -9.919 2.936 0.423 1.00 4.77 11 GLY A CA 7
ATOM 8602 C C . GLY A 1 11 ? -8.417 2.958 0.284 1.00 3.85 11 GLY A C 7
ATOM 8603 O O . GLY A 1 11 ? -7.719 2.713 1.261 1.00 3.86 11 GLY A O 7
ATOM 8607 N N . PRO A 1 12 ? -7.889 3.367 -0.872 1.00 3.39 12 PRO A N 7
ATOM 8608 C CA . PRO A 1 12 ? -6.455 3.548 -1.073 1.00 2.84 12 PRO A CA 7
ATOM 8609 C C . PRO A 1 12 ? -5.961 4.799 -0.346 1.00 2.69 12 PRO A C 7
ATOM 8610 O O . PRO A 1 12 ? -5.698 5.829 -0.965 1.00 3.02 12 PRO A O 7
ATOM 8621 N N . LEU A 1 13 ? -5.913 4.711 0.981 1.00 2.77 13 LEU A N 7
ATOM 8622 C CA . LEU A 1 13 ? -5.574 5.839 1.838 1.00 3.25 13 LEU A CA 7
ATOM 8623 C C . LEU A 1 13 ? -5.501 5.386 3.301 1.00 3.14 13 LEU A C 7
ATOM 8624 O O . LEU A 1 13 ? -6.486 5.470 4.028 1.00 3.39 13 LEU A O 7
ATOM 8640 N N . PRO A 1 14 ? -4.362 4.817 3.738 1.00 2.96 14 PRO A N 7
ATOM 8641 C CA . PRO A 1 14 ? -4.187 4.331 5.117 1.00 3.12 14 PRO A CA 7
ATOM 8642 C C . PRO A 1 14 ? -4.124 5.467 6.151 1.00 3.16 14 PRO A C 7
ATOM 8643 O O . PRO A 1 14 ? -3.410 5.368 7.153 1.00 3.95 14 PRO A O 7
ATOM 8654 N N . ASP A 1 15 ? -4.942 6.496 5.932 1.00 2.58 15 ASP A N 7
ATOM 8655 C CA . ASP A 1 15 ? -5.096 7.621 6.857 1.00 2.76 15 ASP A CA 7
ATOM 8656 C C . ASP A 1 15 ? -3.764 8.321 7.142 1.00 2.80 15 ASP A C 7
ATOM 8657 O O . ASP A 1 15 ? -3.435 8.622 8.289 1.00 3.20 15 ASP A O 7
ATOM 8666 N N . GLY A 1 16 ? -3.004 8.578 6.091 1.00 2.64 16 GLY A N 7
ATOM 8667 C CA . GLY A 1 16 ? -1.728 9.253 6.236 1.00 2.83 16 GLY A CA 7
ATOM 8668 C C . GLY A 1 16 ? -0.968 9.247 4.932 1.00 2.74 16 GLY A C 7
ATOM 8669 O O . GLY A 1 16 ? -0.516 10.289 4.453 1.00 2.98 16 GLY A O 7
ATOM 8673 N N . TRP A 1 17 ? -0.984 8.092 4.292 1.00 2.43 17 TRP A N 7
ATOM 8674 C CA . TRP A 1 17 ? -0.470 7.926 2.961 1.00 2.32 17 TRP A CA 7
ATOM 8675 C C . TRP A 1 17 ? -1.654 7.685 2.028 1.00 2.41 17 TRP A C 7
ATOM 8676 O O . TRP A 1 17 ? -2.742 7.373 2.502 1.00 2.63 17 TRP A O 7
ATOM 8697 N N . GLU A 1 18 ? -1.488 7.947 0.743 1.00 2.32 18 GLU A N 7
ATOM 8698 C CA . GLU A 1 18 ? -2.605 7.844 -0.176 1.00 2.54 18 GLU A CA 7
ATOM 8699 C C . GLU A 1 18 ? -2.137 7.618 -1.597 1.00 2.34 18 GLU A C 7
ATOM 8700 O O . GLU A 1 18 ? -1.606 8.523 -2.240 1.00 2.07 18 GLU A O 7
ATOM 8712 N N . LYS A 1 19 ? -2.432 6.442 -2.116 1.00 2.59 19 LYS A N 7
ATOM 8713 C CA . LYS A 1 19 ? -2.172 6.144 -3.507 1.00 2.56 19 LYS A CA 7
ATOM 8714 C C . LYS A 1 19 ? -3.468 6.292 -4.296 1.00 3.09 19 LYS A C 7
ATOM 8715 O O . LYS A 1 19 ? -4.478 5.675 -3.964 1.00 3.59 19 LYS A O 7
ATOM 8734 N N . LYS A 1 20 ? -3.493 7.207 -5.246 1.00 3.04 20 LYS A N 7
ATOM 8735 C CA . LYS A 1 20 ? -4.725 7.449 -5.988 1.00 3.61 20 LYS A CA 7
ATOM 8736 C C . LYS A 1 20 ? -4.487 7.341 -7.484 1.00 3.64 20 LYS A C 7
ATOM 8737 O O . LYS A 1 20 ? -3.670 8.072 -8.044 1.00 3.30 20 LYS A O 7
ATOM 8756 N N . ILE A 1 21 ? -5.138 6.375 -8.115 1.00 4.13 21 ILE A N 7
ATOM 8757 C CA . ILE A 1 21 ? -4.914 6.108 -9.526 1.00 4.31 21 ILE A CA 7
ATOM 8758 C C . ILE A 1 21 ? -5.764 7.008 -10.433 1.00 4.63 21 ILE A C 7
ATOM 8759 O O . ILE A 1 21 ? -6.985 7.097 -10.292 1.00 5.09 21 ILE A O 7
ATOM 8775 N N . GLN A 1 22 ? -5.102 7.609 -11.408 1.00 4.51 22 GLN A N 7
ATOM 8776 C CA . GLN A 1 22 ? -5.752 8.394 -12.448 1.00 4.91 22 GLN A CA 7
ATOM 8777 C C . GLN A 1 22 ? -6.173 7.455 -13.579 1.00 5.34 22 GLN A C 7
ATOM 8778 O O . GLN A 1 22 ? -5.616 6.368 -13.701 1.00 5.26 22 GLN A O 7
ATOM 8792 N N . SER A 1 23 ? -7.193 7.836 -14.341 1.00 5.91 23 SER A N 7
ATOM 8793 C CA . SER A 1 23 ? -7.752 6.985 -15.400 1.00 6.43 23 SER A CA 7
ATOM 8794 C C . SER A 1 23 ? -6.681 6.437 -16.359 1.00 6.31 23 SER A C 7
ATOM 8795 O O . SER A 1 23 ? -6.782 5.304 -16.828 1.00 6.66 23 SER A O 7
ATOM 8803 N N . ASP A 1 24 ? -5.645 7.234 -16.624 1.00 5.90 24 ASP A N 7
ATOM 8804 C CA . ASP A 1 24 ? -4.545 6.827 -17.513 1.00 5.89 24 ASP A CA 7
ATOM 8805 C C . ASP A 1 24 ? -3.689 5.724 -16.873 1.00 5.75 24 ASP A C 7
ATOM 8806 O O . ASP A 1 24 ? -2.796 5.167 -17.512 1.00 6.08 24 ASP A O 7
ATOM 8815 N N . ASN A 1 25 ? -4.025 5.404 -15.623 1.00 5.39 25 ASN A N 7
ATOM 8816 C CA . ASN A 1 25 ? -3.384 4.330 -14.849 1.00 5.27 25 ASN A CA 7
ATOM 8817 C C . ASN A 1 25 ? -2.114 4.881 -14.217 1.00 4.75 25 ASN A C 7
ATOM 8818 O O . ASN A 1 25 ? -1.127 4.177 -14.023 1.00 4.75 25 ASN A O 7
ATOM 8829 N N . ARG A 1 26 ? -2.198 6.135 -13.805 1.00 4.42 26 ARG A N 7
ATOM 8830 C CA . ARG A 1 26 ? -1.117 6.774 -13.072 1.00 3.96 26 ARG A CA 7
ATOM 8831 C C . ARG A 1 26 ? -1.503 6.883 -11.606 1.00 3.59 26 ARG A C 7
ATOM 8832 O O . ARG A 1 26 ? -2.457 7.584 -11.275 1.00 3.63 26 ARG A O 7
ATOM 8853 N N . VAL A 1 27 ? -0.787 6.210 -10.730 1.00 3.34 27 VAL A N 7
ATOM 8854 C CA . VAL A 1 27 ? -1.101 6.271 -9.316 1.00 3.01 27 VAL A CA 7
ATOM 8855 C C . VAL A 1 27 ? -0.313 7.395 -8.663 1.00 2.57 27 VAL A C 7
ATOM 8856 O O . VAL A 1 27 ? 0.877 7.549 -8.900 1.00 2.50 27 VAL A O 7
ATOM 8869 N N . TYR A 1 28 ? -0.974 8.228 -7.898 1.00 2.50 28 TYR A N 7
ATOM 8870 C CA . TYR A 1 28 ? -0.265 9.286 -7.219 1.00 2.22 28 TYR A CA 7
ATOM 8871 C C . TYR A 1 28 ? 0.079 8.841 -5.812 1.00 1.94 28 TYR A C 7
ATOM 8872 O O . TYR A 1 28 ? -0.652 8.059 -5.206 1.00 2.06 28 TYR A O 7
ATOM 8890 N N . PHE A 1 29 ? 1.131 9.415 -5.272 1.00 1.79 29 PHE A N 7
ATOM 8891 C CA . PHE A 1 29 ? 1.522 9.166 -3.904 1.00 1.73 29 PHE A CA 7
ATOM 8892 C C . PHE A 1 29 ? 1.204 10.413 -3.111 1.00 1.86 29 PHE A C 7
ATOM 8893 O O . PHE A 1 29 ? 1.575 11.509 -3.537 1.00 2.06 29 PHE A O 7
ATOM 8910 N N . VAL A 1 30 ? 0.687 10.261 -1.907 1.00 1.99 30 VAL A N 7
ATOM 8911 C CA . VAL A 1 30 ? 0.518 11.402 -1.041 1.00 2.34 30 VAL A CA 7
ATOM 8912 C C . VAL A 1 30 ? 0.685 10.932 0.396 1.00 2.41 30 VAL A C 7
ATOM 8913 O O . VAL A 1 30 ? -0.253 10.431 1.008 1.00 2.51 30 VAL A O 7
ATOM 8926 N N . ASN A 1 31 ? 1.864 11.128 0.947 1.00 2.50 31 ASN A N 7
ATOM 8927 C CA . ASN A 1 31 ? 2.104 10.798 2.344 1.00 2.69 31 ASN A CA 7
ATOM 8928 C C . ASN A 1 31 ? 2.372 12.080 3.101 1.00 3.18 31 ASN A C 7
ATOM 8929 O O . ASN A 1 31 ? 3.120 12.924 2.609 1.00 3.52 31 ASN A O 7
ATOM 8940 N N . HIS A 1 32 ? 1.698 12.318 4.219 1.00 3.31 32 HIS A N 7
ATOM 8941 C CA . HIS A 1 32 ? 1.840 13.596 4.898 1.00 3.83 32 HIS A CA 7
ATOM 8942 C C . HIS A 1 32 ? 2.753 13.476 6.112 1.00 4.20 32 HIS A C 7
ATOM 8943 O O . HIS A 1 32 ? 2.646 14.267 7.050 1.00 4.69 32 HIS A O 7
ATOM 8958 N N . LYS A 1 33 ? 3.649 12.497 6.101 1.00 4.07 33 LYS A N 7
ATOM 8959 C CA . LYS A 1 33 ? 4.553 12.294 7.226 1.00 4.49 33 LYS A CA 7
ATOM 8960 C C . LYS A 1 33 ? 5.551 13.440 7.295 1.00 4.79 33 LYS A C 7
ATOM 8961 O O . LYS A 1 33 ? 5.511 14.257 8.214 1.00 5.24 33 LYS A O 7
ATOM 8980 N N . ASN A 1 34 ? 6.354 13.577 6.250 1.00 4.61 34 ASN A N 7
ATOM 8981 C CA . ASN A 1 34 ? 7.260 14.706 6.114 1.00 4.97 34 ASN A CA 7
ATOM 8982 C C . ASN A 1 34 ? 6.962 15.385 4.786 1.00 4.94 34 ASN A C 7
ATOM 8983 O O . ASN A 1 34 ? 7.849 15.944 4.142 1.00 5.32 34 ASN A O 7
ATOM 8994 N N . ARG A 1 35 ? 5.702 15.243 4.363 1.00 4.55 35 ARG A N 7
ATOM 8995 C CA . ARG A 1 35 ? 5.220 15.723 3.065 1.00 4.59 35 ARG A CA 7
ATOM 8996 C C . ARG A 1 35 ? 5.956 15.050 1.910 1.00 4.46 35 ARG A C 7
ATOM 8997 O O . ARG A 1 35 ? 7.076 15.434 1.566 1.00 4.88 35 ARG A O 7
ATOM 9018 N N . THR A 1 36 ? 5.264 14.161 1.209 1.00 3.91 36 THR A N 7
ATOM 9019 C CA . THR A 1 36 ? 5.807 13.566 0.000 1.00 3.75 36 THR A CA 7
ATOM 9020 C C . THR A 1 36 ? 4.696 13.335 -1.025 1.00 3.20 36 THR A C 7
ATOM 9021 O O . THR A 1 36 ? 3.754 12.575 -0.781 1.00 2.85 36 THR A O 7
ATOM 9032 N N . THR A 1 37 ? 4.843 13.948 -2.193 1.00 3.20 37 THR A N 7
ATOM 9033 C CA . THR A 1 37 ? 3.919 13.742 -3.297 1.00 2.81 37 THR A CA 7
ATOM 9034 C C . THR A 1 37 ? 4.708 13.223 -4.496 1.00 2.67 37 THR A C 7
ATOM 9035 O O . THR A 1 37 ? 5.888 13.556 -4.636 1.00 2.94 37 THR A O 7
ATOM 9046 N N . GLN A 1 38 ? 4.086 12.403 -5.341 1.00 2.38 38 GLN A N 7
ATOM 9047 C CA . GLN A 1 38 ? 4.800 11.809 -6.489 1.00 2.46 38 GLN A CA 7
ATOM 9048 C C . GLN A 1 38 ? 3.852 10.996 -7.376 1.00 2.29 38 GLN A C 7
ATOM 9049 O O . GLN A 1 38 ? 2.904 10.408 -6.883 1.00 2.10 38 GLN A O 7
ATOM 9063 N N . TRP A 1 39 ? 4.089 10.992 -8.686 1.00 2.49 39 TRP A N 7
ATOM 9064 C CA . TRP A 1 39 ? 3.304 10.164 -9.610 1.00 2.56 39 TRP A CA 7
ATOM 9065 C C . TRP A 1 39 ? 3.999 8.819 -9.915 1.00 2.79 39 TRP A C 7
ATOM 9066 O O . TRP A 1 39 ? 5.219 8.709 -9.765 1.00 3.11 39 TRP A O 7
ATOM 9087 N N . GLU A 1 40 ? 3.172 7.810 -10.257 1.00 2.82 40 GLU A N 7
ATOM 9088 C CA . GLU A 1 40 ? 3.576 6.416 -10.592 1.00 3.21 40 GLU A CA 7
ATOM 9089 C C . GLU A 1 40 ? 3.143 5.456 -9.484 1.00 3.15 40 GLU A C 7
ATOM 9090 O O . GLU A 1 40 ? 1.951 5.274 -9.275 1.00 3.33 40 GLU A O 7
ATOM 9102 N N . ASP A 1 41 ? 4.073 4.705 -8.905 1.00 3.06 41 ASP A N 7
ATOM 9103 C CA . ASP A 1 41 ? 3.696 3.712 -7.895 1.00 3.14 41 ASP A CA 7
ATOM 9104 C C . ASP A 1 41 ? 4.845 3.472 -6.914 1.00 3.37 41 ASP A C 7
ATOM 9105 O O . ASP A 1 41 ? 6.006 3.479 -7.323 1.00 3.87 41 ASP A O 7
ATOM 9114 N N . PRO A 1 42 ? 4.572 3.468 -5.577 1.00 3.19 42 PRO A N 7
ATOM 9115 C CA . PRO A 1 42 ? 5.624 3.368 -4.543 1.00 3.65 42 PRO A CA 7
ATOM 9116 C C . PRO A 1 42 ? 6.362 2.019 -4.538 1.00 4.41 42 PRO A C 7
ATOM 9117 O O . PRO A 1 42 ? 6.718 1.511 -3.475 1.00 4.52 42 PRO A O 7
ATOM 9128 N N . ARG A 1 43 ? 6.658 1.501 -5.734 1.00 5.16 43 ARG A N 7
ATOM 9129 C CA . ARG A 1 43 ? 7.451 0.286 -5.913 1.00 6.12 43 ARG A CA 7
ATOM 9130 C C . ARG A 1 43 ? 7.632 0.006 -7.397 1.00 7.19 43 ARG A C 7
ATOM 9131 O O . ARG A 1 43 ? 7.999 0.901 -8.162 1.00 7.79 43 ARG A O 7
ATOM 9152 N N . THR A 1 44 ? 7.338 -1.216 -7.802 1.00 7.61 44 THR A N 7
ATOM 9153 C CA . THR A 1 44 ? 7.393 -1.594 -9.194 1.00 8.76 44 THR A CA 7
ATOM 9154 C C . THR A 1 44 ? 6.091 -2.306 -9.560 1.00 9.16 44 THR A C 7
ATOM 9155 O O . THR A 1 44 ? 6.069 -3.283 -10.307 1.00 9.88 44 THR A O 7
ATOM 9166 N N . GLN A 1 45 ? 4.993 -1.748 -9.067 1.00 8.89 45 GLN A N 7
ATOM 9167 C CA . GLN A 1 45 ? 3.662 -2.272 -9.374 1.00 9.51 45 GLN A CA 7
ATOM 9168 C C . GLN A 1 45 ? 2.617 -1.169 -9.375 1.00 10.35 45 GLN A C 7
ATOM 9169 O O . GLN A 1 45 ? 2.450 -0.456 -8.393 1.00 10.65 45 GLN A O 7
ATOM 9183 N N . GLY A 1 46 ? 1.839 -1.131 -10.443 1.00 10.89 46 GLY A N 7
ATOM 9184 C CA . GLY A 1 46 ? 0.765 -0.158 -10.565 1.00 11.86 46 GLY A CA 7
ATOM 9185 C C . GLY A 1 46 ? -0.590 -0.818 -10.746 1.00 12.21 46 GLY A C 7
ATOM 9186 O O . GLY A 1 46 ? -1.582 -0.385 -10.158 1.00 12.49 46 GLY A O 7
ATOM 9190 N N . GLN A 1 47 ? -0.599 -1.944 -11.450 1.00 12.35 47 GLN A N 7
ATOM 9191 C CA . GLN A 1 47 ? -1.791 -2.765 -11.560 1.00 12.83 47 GLN A CA 7
ATOM 9192 C C . GLN A 1 47 ? -1.995 -3.522 -10.256 1.00 12.01 47 GLN A C 7
ATOM 9193 O O . GLN A 1 47 ? -3.124 -3.731 -9.813 1.00 12.41 47 GLN A O 7
ATOM 9207 N N . GLU A 1 48 ? -0.873 -3.909 -9.645 1.00 10.93 48 GLU A N 7
ATOM 9208 C CA . GLU A 1 48 ? -0.868 -4.610 -8.371 1.00 10.07 48 GLU A CA 7
ATOM 9209 C C . GLU A 1 48 ? -1.478 -5.994 -8.535 1.00 10.10 48 GLU A C 7
ATOM 9210 O O . GLU A 1 48 ? -0.887 -6.867 -9.169 1.00 10.63 48 GLU A O 7
ATOM 9222 N N . VAL A 1 49 ? -2.637 -6.191 -7.918 1.00 9.70 49 VAL A N 7
ATOM 9223 C CA . VAL A 1 49 ? -3.363 -7.469 -7.943 1.00 9.89 49 VAL A CA 7
ATOM 9224 C C . VAL A 1 49 ? -2.815 -8.411 -6.881 1.00 10.12 49 VAL A C 7
ATOM 9225 O O . VAL A 1 49 ? -3.519 -8.758 -5.935 1.00 10.23 49 VAL A O 7
ATOM 9238 N N . SER A 1 50 ? -1.517 -8.663 -6.925 1.00 10.37 50 SER A N 7
ATOM 9239 C CA . SER A 1 50 ? -0.864 -9.356 -5.831 1.00 10.75 50 SER A CA 7
ATOM 9240 C C . SER A 1 50 ? -0.879 -8.434 -4.617 1.00 10.44 50 SER A C 7
ATOM 9241 O O . SER A 1 50 ? -1.103 -8.863 -3.488 1.00 10.99 50 SER A O 7
ATOM 9249 N N . LEU A 1 51 ? -0.718 -7.144 -4.892 1.00 9.73 51 LEU A N 7
ATOM 9250 C CA . LEU A 1 51 ? -0.761 -6.111 -3.866 1.00 9.59 51 LEU A CA 7
ATOM 9251 C C . LEU A 1 51 ? -2.184 -5.557 -3.729 1.00 9.70 51 LEU A C 7
ATOM 9252 O O . LEU A 1 51 ? -2.371 -4.385 -3.411 1.00 10.11 51 LEU A O 7
ATOM 9268 N N . ILE A 1 52 ? -3.175 -6.350 -4.126 1.00 9.54 52 ILE A N 7
ATOM 9269 C CA . ILE A 1 52 ? -4.552 -5.869 -4.154 1.00 9.80 52 ILE A CA 7
ATOM 9270 C C . ILE A 1 52 ? -5.232 -6.008 -2.792 1.00 10.32 52 ILE A C 7
ATOM 9271 O O . ILE A 1 52 ? -6.087 -5.187 -2.445 1.00 10.51 52 ILE A O 7
ATOM 9287 N N . ASN A 1 53 ? -4.872 -7.059 -2.043 1.00 10.71 53 ASN A N 7
ATOM 9288 C CA . ASN A 1 53 ? -5.439 -7.276 -0.711 1.00 11.36 53 ASN A CA 7
ATOM 9289 C C . ASN A 1 53 ? -5.347 -5.983 0.068 1.00 11.53 53 ASN A C 7
ATOM 9290 O O . ASN A 1 53 ? -6.360 -5.400 0.466 1.00 12.14 53 ASN A O 7
ATOM 9301 N N . GLU A 1 54 ? -4.121 -5.534 0.248 1.00 11.18 54 GLU A N 7
ATOM 9302 C CA . GLU A 1 54 ? -3.828 -4.264 0.867 1.00 11.52 54 GLU A CA 7
ATOM 9303 C C . GLU A 1 54 ? -4.342 -3.107 -0.004 1.00 11.02 54 GLU A C 7
ATOM 9304 O O . GLU A 1 54 ? -3.593 -2.488 -0.752 1.00 11.53 54 GLU A O 7
ATOM 9316 N N . GLY A 1 55 ? -5.646 -2.851 0.079 1.00 10.20 55 GLY A N 7
ATOM 9317 C CA . GLY A 1 55 ? -6.261 -1.783 -0.694 1.00 9.90 55 GLY A CA 7
ATOM 9318 C C . GLY A 1 55 ? -5.681 -0.411 -0.379 1.00 8.97 55 GLY A C 7
ATOM 9319 O O . GLY A 1 55 ? -5.232 0.289 -1.288 1.00 8.76 55 GLY A O 7
ATOM 9323 N N . PRO A 1 56 ? -5.696 0.026 0.897 1.00 8.63 56 PRO A N 7
ATOM 9324 C CA . PRO A 1 56 ? -5.114 1.312 1.287 1.00 7.98 56 PRO A CA 7
ATOM 9325 C C . PRO A 1 56 ? -3.603 1.286 1.127 1.00 7.00 56 PRO A C 7
ATOM 9326 O O . PRO A 1 56 ? -3.002 2.171 0.512 1.00 6.84 56 PRO A O 7
ATOM 9337 N N . LEU A 1 57 ? -3.021 0.283 1.760 1.00 6.69 57 LEU A N 7
ATOM 9338 C CA . LEU A 1 57 ? -1.583 0.068 1.779 1.00 6.07 57 LEU A CA 7
ATOM 9339 C C . LEU A 1 57 ? -1.026 0.031 0.355 1.00 5.15 57 LEU A C 7
ATOM 9340 O O . LEU A 1 57 ? -1.697 -0.413 -0.570 1.00 5.20 57 LEU A O 7
ATOM 9356 N N . PRO A 1 58 ? 0.155 0.620 0.136 1.00 4.61 58 PRO A N 7
ATOM 9357 C CA . PRO A 1 58 ? 0.736 0.740 -1.204 1.00 3.93 58 PRO A CA 7
ATOM 9358 C C . PRO A 1 58 ? 1.240 -0.589 -1.765 1.00 3.54 58 PRO A C 7
ATOM 9359 O O . PRO A 1 58 ? 1.764 -1.418 -1.020 1.00 3.40 58 PRO A O 7
ATOM 9370 N N . PRO A 1 59 ? 1.248 -0.722 -3.115 1.00 3.96 59 PRO A N 7
ATOM 9371 C CA . PRO A 1 59 ? 1.849 -1.878 -3.808 1.00 4.23 59 PRO A CA 7
ATOM 9372 C C . PRO A 1 59 ? 3.293 -2.087 -3.350 1.00 3.65 59 PRO A C 7
ATOM 9373 O O . PRO A 1 59 ? 3.886 -3.148 -3.547 1.00 4.15 59 PRO A O 7
ATOM 9384 N N . GLY A 1 60 ? 3.889 -0.976 -2.916 1.00 3.16 60 GLY A N 7
ATOM 9385 C CA . GLY A 1 60 ? 5.281 -0.942 -2.520 1.00 3.32 60 GLY A CA 7
ATOM 9386 C C . GLY A 1 60 ? 5.669 -2.020 -1.535 1.00 3.18 60 GLY A C 7
ATOM 9387 O O . GLY A 1 60 ? 6.748 -2.604 -1.644 1.00 4.03 60 GLY A O 7
ATOM 9391 N N . TRP A 1 61 ? 4.748 -2.374 -0.667 1.00 2.47 61 TRP A N 7
ATOM 9392 C CA . TRP A 1 61 ? 4.980 -3.543 0.175 1.00 2.71 61 TRP A CA 7
ATOM 9393 C C . TRP A 1 61 ? 3.959 -4.651 -0.114 1.00 3.28 61 TRP A C 7
ATOM 9394 O O . TRP A 1 61 ? 3.092 -4.475 -0.966 1.00 3.41 61 TRP A O 7
ATOM 9415 N N . GLU A 1 62 ? 4.222 -5.853 0.398 1.00 4.13 62 GLU A N 7
ATOM 9416 C CA . GLU A 1 62 ? 3.464 -7.042 0.004 1.00 5.13 62 GLU A CA 7
ATOM 9417 C C . GLU A 1 62 ? 2.947 -7.815 1.215 1.00 5.51 62 GLU A C 7
ATOM 9418 O O . GLU A 1 62 ? 3.610 -7.870 2.251 1.00 5.47 62 GLU A O 7
ATOM 9430 N N . ILE A 1 63 ? 1.856 -8.549 1.027 1.00 6.21 63 ILE A N 7
ATOM 9431 C CA . ILE A 1 63 ? 1.414 -9.478 2.051 1.00 6.86 63 ILE A CA 7
ATOM 9432 C C . ILE A 1 63 ? 1.960 -10.872 1.754 1.00 8.06 63 ILE A C 7
ATOM 9433 O O . ILE A 1 63 ? 1.743 -11.433 0.677 1.00 8.83 63 ILE A O 7
ATOM 9449 N N . ARG A 1 64 ? 2.679 -11.424 2.708 1.00 8.35 64 ARG A N 7
ATOM 9450 C CA . ARG A 1 64 ? 3.205 -12.769 2.560 1.00 9.58 64 ARG A CA 7
ATOM 9451 C C . ARG A 1 64 ? 2.242 -13.761 3.191 1.00 10.31 64 ARG A C 7
ATOM 9452 O O . ARG A 1 64 ? 1.959 -13.686 4.383 1.00 10.04 64 ARG A O 7
ATOM 9473 N N . TYR A 1 65 ? 1.687 -14.647 2.387 1.00 11.33 65 TYR A N 7
ATOM 9474 C CA . TYR A 1 65 ? 0.699 -15.586 2.891 1.00 12.16 65 TYR A CA 7
ATOM 9475 C C . TYR A 1 65 ? 1.358 -16.736 3.643 1.00 13.00 65 TYR A C 7
ATOM 9476 O O . TYR A 1 65 ? 2.001 -17.602 3.051 1.00 13.74 65 TYR A O 7
ATOM 9494 N N . THR A 1 66 ? 1.151 -16.775 4.949 1.00 13.03 66 THR A N 7
ATOM 9495 C CA . THR A 1 66 ? 1.651 -17.877 5.741 1.00 13.96 66 THR A CA 7
ATOM 9496 C C . THR A 1 66 ? 0.586 -18.964 5.801 1.00 14.98 66 THR A C 7
ATOM 9497 O O . THR A 1 66 ? -0.603 -18.655 5.675 1.00 14.85 66 THR A O 7
ATOM 9508 N N . ALA A 1 67 ? 1.036 -20.213 5.680 1.00 16.10 67 ALA A N 7
ATOM 9509 C CA . ALA A 1 67 ? 0.153 -21.360 5.436 1.00 17.22 67 ALA A CA 7
ATOM 9510 C C . ALA A 1 67 ? -1.122 -21.372 6.285 1.00 17.28 67 ALA A C 7
ATOM 9511 O O . ALA A 1 67 ? -2.162 -21.834 5.820 1.00 18.01 67 ALA A O 7
ATOM 9518 N N . ALA A 1 68 ? -1.050 -20.885 7.516 1.00 16.59 68 ALA A N 7
ATOM 9519 C CA . ALA A 1 68 ? -2.219 -20.873 8.395 1.00 16.65 68 ALA A CA 7
ATOM 9520 C C . ALA A 1 68 ? -3.279 -19.891 7.886 1.00 16.08 68 ALA A C 7
ATOM 9521 O O . ALA A 1 68 ? -4.444 -19.959 8.278 1.00 16.33 68 ALA A O 7
ATOM 9528 N N . GLY A 1 69 ? -2.893 -19.072 6.919 1.00 15.48 69 GLY A N 7
ATOM 9529 C CA . GLY A 1 69 ? -3.838 -18.196 6.254 1.00 15.06 69 GLY A CA 7
ATOM 9530 C C . GLY A 1 69 ? -3.714 -16.749 6.679 1.00 13.81 69 GLY A C 7
ATOM 9531 O O . GLY A 1 69 ? -4.639 -15.960 6.482 1.00 13.55 69 GLY A O 7
ATOM 9535 N N . GLU A 1 70 ? -2.567 -16.379 7.224 1.00 13.16 70 GLU A N 7
ATOM 9536 C CA . GLU A 1 70 ? -2.348 -14.999 7.623 1.00 12.00 70 GLU A CA 7
ATOM 9537 C C . GLU A 1 70 ? -1.497 -14.269 6.604 1.00 11.18 70 GLU A C 7
ATOM 9538 O O . GLU A 1 70 ? -0.443 -14.761 6.196 1.00 11.42 70 GLU A O 7
ATOM 9550 N N . ARG A 1 71 ? -1.934 -13.082 6.223 1.00 10.32 71 ARG A N 7
ATOM 9551 C CA . ARG A 1 71 ? -1.164 -12.251 5.321 1.00 9.47 71 ARG A CA 7
ATOM 9552 C C . ARG A 1 71 ? -0.161 -11.437 6.129 1.00 8.45 71 ARG A C 7
ATOM 9553 O O . ARG A 1 71 ? -0.515 -10.427 6.742 1.00 7.94 71 ARG A O 7
ATOM 9574 N N . PHE A 1 72 ? 1.091 -11.859 6.106 1.00 8.37 72 PHE A N 7
ATOM 9575 C CA . PHE A 1 72 ? 2.149 -11.148 6.806 1.00 7.66 72 PHE A CA 7
ATOM 9576 C C . PHE A 1 72 ? 2.591 -9.948 5.991 1.00 6.65 72 PHE A C 7
ATOM 9577 O O . PHE A 1 72 ? 2.228 -9.812 4.830 1.00 6.63 72 PHE A O 7
ATOM 9594 N N . PHE A 1 73 ? 3.336 -9.071 6.612 1.00 6.01 73 PHE A N 7
ATOM 9595 C CA . PHE A 1 73 ? 3.789 -7.862 5.969 1.00 5.13 73 PHE A CA 7
ATOM 9596 C C . PHE A 1 73 ? 5.219 -8.020 5.462 1.00 5.65 73 PHE A C 7
ATOM 9597 O O . PHE A 1 73 ? 6.115 -8.382 6.225 1.00 6.52 73 PHE A O 7
ATOM 9614 N N . VAL A 1 74 ? 5.437 -7.688 4.191 1.00 5.35 74 VAL A N 7
ATOM 9615 C CA . VAL A 1 74 ? 6.767 -7.666 3.626 1.00 6.10 74 VAL A CA 7
ATOM 9616 C C . VAL A 1 74 ? 6.962 -6.366 2.861 1.00 5.48 74 VAL A C 7
ATOM 9617 O O . VAL A 1 74 ? 6.530 -6.227 1.719 1.00 4.99 74 VAL A O 7
ATOM 9630 N N . ASP A 1 75 ? 7.741 -5.479 3.429 1.00 5.85 75 ASP A N 7
ATOM 9631 C CA . ASP A 1 75 ? 8.127 -4.267 2.729 1.00 5.76 75 ASP A CA 7
ATOM 9632 C C . ASP A 1 75 ? 9.536 -4.404 2.185 1.00 6.84 75 ASP A C 7
ATOM 9633 O O . ASP A 1 75 ? 10.410 -4.985 2.830 1.00 7.86 75 ASP A O 7
ATOM 9642 N N . HIS A 1 76 ? 9.774 -3.778 1.047 1.00 6.72 76 HIS A N 7
ATOM 9643 C CA . HIS A 1 76 ? 11.120 -3.677 0.508 1.00 7.83 76 HIS A CA 7
ATOM 9644 C C . HIS A 1 76 ? 11.429 -2.218 0.207 1.00 8.41 76 HIS A C 7
ATOM 9645 O O . HIS A 1 76 ? 12.098 -1.891 -0.767 1.00 9.33 76 HIS A O 7
ATOM 9660 N N . ASN A 1 77 ? 11.102 -1.389 1.192 1.00 8.08 77 ASN A N 7
ATOM 9661 C CA . ASN A 1 77 ? 11.533 0.006 1.212 1.00 8.90 77 ASN A CA 7
ATOM 9662 C C . ASN A 1 77 ? 12.530 0.207 2.352 1.00 9.93 77 ASN A C 7
ATOM 9663 O O . ASN A 1 77 ? 13.486 0.973 2.239 1.00 10.94 77 ASN A O 7
ATOM 9674 N N . THR A 1 78 ? 12.341 -0.575 3.409 1.00 9.72 78 THR A N 7
ATOM 9675 C CA . THR A 1 78 ? 13.261 -0.605 4.536 1.00 10.73 78 THR A CA 7
ATOM 9676 C C . THR A 1 78 ? 13.695 -2.051 4.802 1.00 11.01 78 THR A C 7
ATOM 9677 O O . THR A 1 78 ? 14.525 -2.316 5.674 1.00 11.95 78 THR A O 7
ATOM 9688 N N . ARG A 1 79 ? 13.101 -2.975 4.040 1.00 10.29 79 ARG A N 7
ATOM 9689 C CA . ARG A 1 79 ? 13.333 -4.412 4.189 1.00 10.67 79 ARG A CA 7
ATOM 9690 C C . ARG A 1 79 ? 12.909 -4.879 5.577 1.00 10.71 79 ARG A C 7
ATOM 9691 O O . ARG A 1 79 ? 13.663 -4.771 6.549 1.00 11.68 79 ARG A O 7
ATOM 9712 N N . ARG A 1 80 ? 11.665 -5.315 5.681 1.00 9.69 80 ARG A N 7
ATOM 9713 C CA . ARG A 1 80 ? 11.095 -5.668 6.959 1.00 9.70 80 ARG A CA 7
ATOM 9714 C C . ARG A 1 80 ? 9.916 -6.592 6.751 1.00 8.81 80 ARG A C 7
ATOM 9715 O O . ARG A 1 80 ? 8.993 -6.281 5.993 1.00 7.78 80 ARG A O 7
ATOM 9736 N N . THR A 1 81 ? 9.927 -7.708 7.447 1.00 9.29 81 THR A N 7
ATOM 9737 C CA . THR A 1 81 ? 8.807 -8.611 7.405 1.00 8.71 81 THR A CA 7
ATOM 9738 C C . THR A 1 81 ? 8.259 -8.805 8.814 1.00 8.67 81 THR A C 7
ATOM 9739 O O . THR A 1 81 ? 9.009 -8.717 9.789 1.00 9.43 81 THR A O 7
ATOM 9750 N N . THR A 1 82 ? 6.945 -8.942 8.930 1.00 7.87 82 THR A N 7
ATOM 9751 C CA . THR A 1 82 ? 6.276 -8.963 10.232 1.00 7.87 82 THR A CA 7
ATOM 9752 C C . THR A 1 82 ? 4.844 -9.475 10.077 1.00 7.43 82 THR A C 7
ATOM 9753 O O . THR A 1 82 ? 4.228 -9.254 9.047 1.00 6.80 82 THR A O 7
ATOM 9764 N N . PHE A 1 83 ? 4.302 -10.099 11.117 1.00 7.93 83 PHE A N 7
ATOM 9765 C CA . PHE A 1 83 ? 2.904 -10.529 11.108 1.00 7.83 83 PHE A CA 7
ATOM 9766 C C . PHE A 1 83 ? 1.981 -9.318 10.933 1.00 7.12 83 PHE A C 7
ATOM 9767 O O . PHE A 1 83 ? 1.103 -9.307 10.068 1.00 6.86 83 PHE A O 7
ATOM 9784 N N . GLU A 1 84 ? 2.260 -8.271 11.698 1.00 7.12 84 GLU A N 7
ATOM 9785 C CA . GLU A 1 84 ? 1.529 -7.014 11.594 1.00 6.82 84 GLU A CA 7
ATOM 9786 C C . GLU A 1 84 ? 2.464 -5.897 11.123 1.00 6.39 84 GLU A C 7
ATOM 9787 O O . GLU A 1 84 ? 3.316 -6.141 10.271 1.00 6.58 84 GLU A O 7
ATOM 9799 N N . ASP A 1 85 ? 2.320 -4.714 11.754 1.00 6.13 85 ASP A N 7
ATOM 9800 C CA . ASP A 1 85 ? 3.167 -3.511 11.548 1.00 6.02 85 ASP A CA 7
ATOM 9801 C C . ASP A 1 85 ? 2.435 -2.406 10.761 1.00 5.91 85 ASP A C 7
ATOM 9802 O O . ASP A 1 85 ? 2.123 -1.370 11.347 1.00 6.65 85 ASP A O 7
ATOM 9811 N N . PRO A 1 86 ? 2.150 -2.562 9.438 1.00 5.20 86 PRO A N 7
ATOM 9812 C CA . PRO A 1 86 ? 1.473 -1.511 8.663 1.00 5.41 86 PRO A CA 7
ATOM 9813 C C . PRO A 1 86 ? 0.017 -1.306 9.099 1.00 6.19 86 PRO A C 7
ATOM 9814 O O . PRO A 1 86 ? -0.251 -0.625 10.089 1.00 7.10 86 PRO A O 7
ATOM 9825 N N . ARG A 1 87 ? -0.924 -1.841 8.325 1.00 6.10 87 ARG A N 7
ATOM 9826 C CA . ARG A 1 87 ? -2.347 -1.699 8.634 1.00 7.11 87 ARG A CA 7
ATOM 9827 C C . ARG A 1 87 ? -2.735 -2.389 9.957 1.00 7.32 87 ARG A C 7
ATOM 9828 O O . ARG A 1 87 ? -3.391 -1.767 10.797 1.00 7.39 87 ARG A O 7
ATOM 9849 N N . PRO A 1 88 ? -2.375 -3.679 10.165 1.00 7.66 88 PRO A N 7
ATOM 9850 C CA . PRO A 1 88 ? -2.749 -4.403 11.388 1.00 8.08 88 PRO A CA 7
ATOM 9851 C C . PRO A 1 88 ? -2.138 -3.784 12.642 1.00 8.72 88 PRO A C 7
ATOM 9852 O O . PRO A 1 88 ? -0.944 -3.420 12.610 1.00 9.12 88 PRO A O 7
#

Organism: Drosophila melanogaster (NCBI:txid7227)

B-factor: mean 7.09, std 3.48, range [1.73, 18.76]

Nearest PDB structures (foldseek):
  1tk7-assembly1_A  TM=1.011E+00  e=1.787E-18  Drosophila melanogaster
  8pxx-assembly1_A  TM=3.400E-01  e=2.357E-03  Homo sapiens
  8cas-assembly1_m  TM=2.981E-01  e=6.249E-01  Saccharomyces cerevisiae W303
  4jg6-assembly1_A  TM=2.486E-01  e=9.577E+00  Homo sapiens
  1tk7-assembly1_A  TM=3.971E-01  e=3.623E-12  Drosophila melanogaster